Protein AF-A0A7C2WAI9-F1 (afdb_monomer)

Secondary structure (DSSP, 8-state):
-PPP-SHHHHHHHHHHHHHHHHHHTTTT-EE--TTS--EEEE--S--TTBSS---HHHHHHHT--EEE-TT-S-BHHHH-SBTTB---HHHHHHHHHHHHHT-EEEEEEB---HHHHTT-GGGB---SB-TTTTSS-SB-SPPSSHHHHHHHHHHHHHHHSSSS---SS---HHHHHHHHHS---EEEESS-TT----SSB--S--S-HHHHHHHHHHHHHHHHHH-SS-EEEEPPPSS-GGGHHHHHHHTT-TTS-SBEE--S-HHHHHHHHTT-SS-EEEEEE--TT--HHHHHHHHHHHHHHT-SEEEEE-S---BGGGHHHHTT-HHHHHHHHTTSSB-TTSPBPHHHHHHHHHHHHHTTEEEEEEEEEETTEEEEEEEESSS--EEEEEE-TTS-SEEEEEEEEEEEEEEETT--EEEEEEEEEEEETT--EEEEESS---S--EESS-----SSS-----EEEE---TTHHHHS-HHHHHHHHHHHHHHHHHTT--EEEE-SS-TTBHHHH-SBTTB---HHHHHHHHHHHHTTPEE--EEB---TTTTTPPTT-TTSTTTHHHHH---GGGSTTTTS-SSHHHHHHHHHHHHHTTS-SSSSPPTT--S---EEEE-S-GGGSS--HHHHHHHHHHHHHHHHH-TT-EEEEPPPSS--

Radius of gyration: 33.61 Å; Cα contacts (8 Å, |Δi|>4): 1250; chains: 1; bounding box: 83×68×91 Å

Sequence (664 aa):
MAKPIIIIISLMMICAGWIAIAGSLDAGRIRRNPDIPFFGIEEDFDKSNDIVSLTSEDLRDLGVKIHSTHGGPFVWDSIEPRKGVFDFTTTDEAVREAFRSGVSIIASLWPYAMWDQGNKEECKVSGRIDAMRGRIPDYRCKPQDMKAYRLFLRELVERYDGDDDFGSYPISDEMKEVIRRNPVIYWEIDNEVDAGDDREYARFFVGTLEDYVDLLKNSYEAIKEACEECKVIVAAPAGSIRDYYSRLFALGARDYFDIYNLHGPIRELKETIGTLDKPVFITEGGGKGKEGAELAKEAIMLASEGVSSAMWSMVPDWPKYHTKDIGGDPEREKEFFKGYLLSKDGSKTPTYYALRTLANELEHFNAVEPVMVGIGVSGFKFYFERKKPVYVLFVNELGGTRETVHIDFDKFTVKDLWGVERVMENGSLTLKKDNVYFVKLRGADKGRCISPFIVSPPSDTRRWHFGTLAFDYKYVPLIMDRSAIAEEFDREAKVAAQAGAYWIRPHLTELFAWGFTERKRGKYDWEILDLLVRTCQRYGIHLLPQLWTTSIWDRNLKPGDPRDAHCAFFTLGVWPWTRGEAMRPRDMSAYLKWLKALVERYDGDGIADMDGLEIPIRHYEILNEPDIRDDLVPFLDVQKRSYMAIKEENPDVAVVLGGQIGPK

pLDDT: mean 80.93, std 18.7, range [26.75, 98.88]

Foldseek 3Di:
DDDDPPPPVVVVVVVVVVVVVVVVVPVFKQFFQLVQFAEAAEDAPPCVFALADDALVLLLLLLGAAYEHQLDPQALCNQPVDQPDGDCPSVLVVLVSCLSSNHAYQHAHQLDHCNFQVVDPLQAWQAPDEPSNPSYDRRAEAGPPLVSSLVSLLLVLQLFQQDPGNHDDDDDPVSNVSRVVHGHQHYEYWAQQQDDDDNHYTHRHRDDLLRVLVRLQSNQVSNCVNHVRGFYEYYEHPDQPPCPVVVSVVSPSPVRGQEYEYEDQCVRCLVVLLVDDHAYEHSEDFDWQDALLNVLVRSVVCQVSNHHYYHYHQRRRDGPVVCVVQPDDPVSQCSRNRRHQAGSVRDGHLNSLLSSLSSVQARSFGIKGWAAADPQKTWIWTHHDPDHIKIKMAGDPPHDQKAKKWFQAQKKWKAKSNGDIDIDGGGIDIHGRSIMIIIGHPDDCPVTGIYSDRPDPPPDDDQDAAEDADQQDQDPVPPDDPVSLLVRLLVGLVVCLSNVHQEYEHPNRCLQEPQVQCVDQPHGDCPSVLSNQVNNVVSNHAYAYEHHQDHCVQQVFDPPDCVGLVCVCPPPNDDSVPDDPRRAGNCPVSSLVSLLLVQQQFQPPPGVHDPPRDHGHQHYEYHAACVVDPDCPRVVVSLVSSVVSNCVNPVRRHYHYHYHPDDD

Nearest PDB structures (foldseek):
  8z48-assembly1_D  TM=5.148E-01  e=3.375E-09  Bacteroides xylanisolvens XB1A
  8faa-assembly1_P-4  TM=5.343E-01  e=3.978E-09  Xanthomonas campestris pv. campestris
  8z43-assembly1_A  TM=4.951E-01  e=3.024E-09  Bacteroides xylanisolvens XB1A
  8z48-assembly1_B  TM=5.111E-01  e=3.025E-08  Bacteroides xylanisolvens XB1A
  1oqf-assembly1_A  TM=5.195E-01  e=3.377E-03  Escherichia coli

Solvent-accessible surface area (backbone atoms only — not comparable to full-atom values): 36340 Å² total; per-residue (Å²): 142,87,81,91,77,73,70,64,62,60,54,51,52,52,51,50,51,50,53,53,54,53,52,67,76,45,80,67,54,47,69,51,68,38,86,51,51,37,43,27,35,23,52,55,65,80,55,87,53,39,57,41,80,83,48,54,66,48,42,46,68,30,46,40,37,29,36,29,20,72,58,18,64,46,28,39,28,69,32,36,67,40,94,95,45,76,45,60,67,64,46,51,51,50,53,50,46,31,49,74,21,61,29,42,46,36,41,29,30,38,75,25,30,60,85,62,37,57,85,41,76,84,21,44,57,78,30,75,39,60,82,56,72,75,60,55,68,65,23,29,27,67,62,72,53,54,68,57,51,35,50,52,43,25,46,56,41,26,50,28,53,35,68,93,61,46,52,94,58,92,76,55,73,68,54,54,55,49,22,56,74,47,35,52,42,35,38,26,56,48,51,28,52,66,39,63,95,45,68,57,46,32,51,64,37,40,73,52,71,70,45,50,44,53,44,40,44,49,49,35,53,26,40,44,74,56,33,73,85,46,38,35,28,44,44,23,53,62,59,72,68,92,53,50,62,62,52,43,42,77,73,64,36,70,85,41,44,58,29,48,35,47,56,73,61,64,85,72,43,53,72,55,51,75,72,58,93,54,55,32,35,22,64,48,31,83,53,94,64,45,42,28,44,56,51,52,50,50,54,53,48,41,49,67,60,55,47,45,27,43,15,36,49,34,58,61,72,59,50,69,80,60,46,74,83,55,60,88,45,70,64,60,44,52,59,63,34,46,29,17,33,45,31,83,88,60,49,75,31,72,21,33,47,22,50,21,40,48,23,69,74,51,58,53,40,32,30,33,25,80,39,82,31,45,90,30,33,48,30,33,40,37,33,41,90,90,51,80,52,38,34,41,39,30,39,39,92,78,26,58,74,55,50,62,34,17,38,55,41,82,37,30,36,41,29,39,38,83,63,58,70,46,80,46,55,60,46,75,46,79,42,40,47,82,38,41,36,44,39,34,69,74,64,81,89,82,82,66,57,57,29,55,51,85,75,71,85,60,95,69,89,74,81,75,82,44,61,40,82,41,59,81,42,88,46,54,88,81,78,46,56,74,65,56,46,49,53,50,46,45,51,50,38,49,51,38,37,74,71,59,29,34,30,37,34,59,34,76,49,59,74,52,20,47,27,65,29,40,68,44,94,96,44,79,55,54,69,68,54,52,51,46,52,56,39,27,43,79,54,68,33,41,53,38,44,46,37,36,62,49,34,51,71,67,66,70,53,61,93,84,40,72,88,36,73,83,37,31,49,76,77,71,75,45,80,67,77,88,48,94,68,68,67,42,51,78,50,55,67,60,52,47,53,49,53,36,55,57,46,45,30,36,52,67,86,80,57,80,40,49,88,89,71,84,69,52,52,48,38,39,24,55,43,65,33,64,66,79,42,92,74,51,65,54,50,51,55,44,51,54,53,49,50,52,41,47,41,68,73,36,74,82,47,44,76,41,77,39,52,72,82,63,94,128

Mean predicted aligned error: 16.18 Å

Structure (mmCIF, N/CA/C/O backbone):
data_AF-A0A7C2WAI9-F1
#
_entry.id   AF-A0A7C2WAI9-F1
#
loop_
_atom_site.group_PDB
_atom_site.id
_atom_site.type_symbol
_atom_site.label_atom_id
_atom_site.label_alt_id
_atom_site.label_comp_id
_atom_site.label_asym_id
_atom_site.label_entity_id
_atom_site.label_seq_id
_atom_site.pdbx_PDB_ins_code
_atom_site.Cartn_x
_atom_site.Cartn_y
_atom_site.Cartn_z
_atom_site.occupancy
_atom_site.B_iso_or_equiv
_atom_site.auth_seq_id
_atom_site.auth_comp_id
_atom_site.auth_asym_id
_atom_site.auth_atom_id
_atom_site.pdbx_PDB_model_num
ATOM 1 N N . MET A 1 1 ? -39.198 -11.359 -50.934 1.00 35.31 1 MET A N 1
ATOM 2 C CA . MET A 1 1 ? -38.812 -10.088 -50.281 1.00 35.31 1 MET A CA 1
ATOM 3 C C . MET A 1 1 ? -38.240 -10.415 -48.909 1.00 35.31 1 MET A C 1
ATOM 5 O O . MET A 1 1 ? -39.002 -10.587 -47.969 1.00 35.31 1 MET A O 1
ATOM 9 N N . AL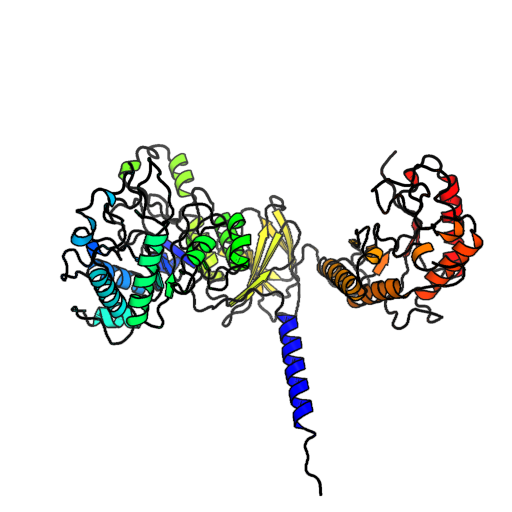A A 1 2 ? -36.922 -10.608 -48.821 1.00 30.23 2 ALA A N 1
ATOM 10 C CA . ALA A 1 2 ? -36.224 -10.939 -47.578 1.00 30.23 2 ALA A CA 1
ATOM 11 C C . ALA A 1 2 ? -35.554 -9.674 -47.013 1.00 30.23 2 ALA A C 1
ATOM 13 O O . ALA A 1 2 ? -34.888 -8.947 -47.747 1.00 30.23 2 ALA A O 1
ATOM 14 N N . LYS A 1 3 ? -35.815 -9.400 -45.731 1.00 32.00 3 LYS A N 1
ATOM 15 C CA . LYS A 1 3 ? -35.333 -8.258 -44.934 1.00 32.00 3 LYS A CA 1
ATOM 16 C C . LYS A 1 3 ? -33.990 -8.586 -44.236 1.00 32.00 3 LYS A C 1
ATOM 18 O O . LYS A 1 3 ? -33.632 -9.759 -44.163 1.00 32.00 3 LYS A O 1
ATOM 23 N N . PRO A 1 4 ? -33.237 -7.573 -43.760 1.00 37.62 4 PRO A N 1
ATOM 24 C CA . PRO A 1 4 ? -31.786 -7.637 -43.588 1.00 37.62 4 PRO A CA 1
ATOM 25 C C . PRO A 1 4 ? -31.370 -8.137 -42.197 1.00 37.62 4 PRO A C 1
ATOM 27 O O . PRO A 1 4 ? -31.768 -7.565 -41.189 1.00 37.62 4 PRO A O 1
ATOM 30 N N . ILE A 1 5 ? -30.519 -9.167 -42.149 1.00 33.44 5 ILE A N 1
ATOM 31 C CA . ILE A 1 5 ? -29.898 -9.697 -40.912 1.00 33.44 5 ILE A CA 1
ATOM 32 C C . ILE A 1 5 ? -28.370 -9.440 -40.877 1.00 33.44 5 ILE A C 1
ATOM 34 O O . ILE A 1 5 ? -27.703 -9.698 -39.884 1.00 33.44 5 ILE A O 1
ATOM 38 N N . ILE A 1 6 ? -27.785 -8.840 -41.918 1.00 36.25 6 ILE A N 1
ATOM 39 C CA . ILE A 1 6 ? -26.319 -8.843 -42.107 1.00 36.25 6 ILE A CA 1
ATOM 40 C C . ILE A 1 6 ? -25.571 -7.678 -41.411 1.00 36.25 6 ILE A C 1
ATOM 42 O O . ILE A 1 6 ? -24.353 -7.719 -41.303 1.00 36.25 6 ILE A O 1
ATOM 46 N N . ILE A 1 7 ? -26.249 -6.666 -40.853 1.00 36.31 7 ILE A N 1
ATOM 47 C CA . ILE A 1 7 ? -25.559 -5.465 -40.317 1.00 36.31 7 ILE A CA 1
ATOM 48 C C . ILE A 1 7 ? -25.217 -5.555 -38.811 1.00 36.31 7 ILE A C 1
ATOM 50 O O . ILE A 1 7 ? -24.316 -4.862 -38.348 1.00 36.31 7 ILE A O 1
ATOM 54 N N . ILE A 1 8 ? -25.844 -6.450 -38.038 1.00 35.72 8 ILE A N 1
ATOM 55 C CA . ILE A 1 8 ? -25.628 -6.521 -36.574 1.00 35.72 8 ILE A CA 1
ATOM 56 C C . ILE A 1 8 ? -24.369 -7.330 -36.200 1.00 35.72 8 ILE A C 1
ATOM 58 O O . ILE A 1 8 ? -23.694 -7.010 -35.224 1.00 35.72 8 ILE A O 1
ATOM 62 N N . ILE A 1 9 ? -23.982 -8.319 -37.012 1.00 35.19 9 ILE A N 1
ATOM 63 C CA . ILE A 1 9 ? -22.824 -9.187 -36.727 1.00 35.19 9 ILE A CA 1
ATOM 64 C C . ILE A 1 9 ? -21.491 -8.454 -36.974 1.00 35.19 9 ILE A C 1
ATOM 66 O O . ILE A 1 9 ? -20.533 -8.633 -36.222 1.00 35.19 9 ILE A O 1
ATOM 70 N N . SER A 1 10 ? -21.440 -7.555 -37.961 1.00 35.84 10 SER A N 1
ATOM 71 C CA . SER A 1 10 ? -20.233 -6.772 -38.260 1.00 35.84 10 SER A CA 1
ATOM 72 C C . SER A 1 10 ? -19.939 -5.697 -37.205 1.00 35.84 10 SER A C 1
ATOM 74 O O . SER A 1 10 ? -18.776 -5.423 -36.931 1.00 35.84 10 SER A O 1
ATOM 76 N N . LEU A 1 11 ? -20.964 -5.128 -36.558 1.00 30.89 11 LEU A N 1
ATOM 77 C CA . LEU A 1 11 ? -20.791 -4.162 -35.463 1.00 30.89 11 LEU A CA 1
ATOM 78 C C . LEU A 1 11 ? -20.336 -4.833 -34.154 1.00 30.89 11 LEU A C 1
ATOM 80 O O . LEU A 1 11 ? -19.480 -4.286 -33.463 1.00 30.89 11 LEU A O 1
ATOM 84 N N . MET A 1 12 ? -20.814 -6.046 -33.851 1.00 30.92 12 MET A N 1
ATOM 85 C CA . MET A 1 12 ? -20.352 -6.810 -32.681 1.00 30.92 12 MET A CA 1
ATOM 86 C C . MET A 1 12 ? -18.893 -7.277 -32.804 1.00 30.92 12 MET A C 1
ATOM 88 O O . MET A 1 12 ? -18.165 -7.236 -31.815 1.00 30.92 12 MET A O 1
ATOM 92 N N . MET A 1 13 ? -18.428 -7.651 -34.004 1.00 31.44 13 MET A N 1
ATOM 93 C CA . MET A 1 13 ? -17.017 -8.017 -34.211 1.00 31.44 13 MET A CA 1
ATOM 94 C C . MET A 1 13 ? -16.065 -6.814 -34.151 1.00 31.44 13 MET A C 1
ATOM 96 O O . MET A 1 13 ? -14.937 -6.958 -33.684 1.00 31.44 13 MET A O 1
ATOM 100 N N . ILE A 1 14 ? -16.516 -5.616 -34.539 1.00 34.47 14 ILE A N 1
ATOM 101 C CA . ILE A 1 14 ? -15.720 -4.389 -34.387 1.00 34.47 14 ILE A CA 1
ATOM 102 C C . ILE A 1 14 ? -15.639 -3.983 -32.904 1.00 34.47 14 ILE A C 1
ATOM 104 O O . ILE A 1 14 ? -14.559 -3.633 -32.437 1.00 34.47 14 ILE A O 1
ATOM 108 N N . CYS A 1 15 ? -16.716 -4.120 -32.121 1.00 29.92 15 CYS A N 1
ATOM 109 C CA . CYS A 1 15 ? -16.664 -3.896 -30.670 1.00 29.92 15 CYS A CA 1
ATOM 110 C C . CYS A 1 15 ? -15.801 -4.937 -29.933 1.00 29.92 15 CYS A C 1
ATOM 112 O O . CYS A 1 15 ? -15.039 -4.564 -29.047 1.00 29.92 15 CYS A O 1
ATOM 114 N N . ALA A 1 16 ? -15.846 -6.215 -30.325 1.00 29.84 16 ALA A N 1
ATOM 115 C CA . ALA A 1 16 ? -14.983 -7.255 -29.755 1.00 29.84 16 ALA A CA 1
ATOM 116 C C . ALA A 1 16 ? -13.497 -7.043 -30.106 1.00 29.84 16 ALA A C 1
ATOM 118 O O . ALA A 1 16 ? -12.631 -7.241 -29.256 1.00 29.84 16 ALA A O 1
ATOM 119 N N . GLY A 1 17 ? -13.200 -6.558 -31.318 1.00 27.81 17 GLY A N 1
ATOM 120 C CA . GLY A 1 17 ? -11.850 -6.150 -31.719 1.00 27.81 17 GLY A CA 1
ATOM 121 C C . GLY A 1 17 ? -11.323 -4.954 -30.920 1.00 27.81 17 GLY A C 1
ATOM 122 O O . GLY A 1 17 ? -10.158 -4.944 -30.539 1.00 27.81 17 GLY A O 1
ATOM 123 N N . TRP A 1 18 ? -12.176 -3.983 -30.581 1.00 26.75 18 TRP A N 1
ATOM 124 C CA . TRP A 1 18 ? -11.799 -2.860 -29.711 1.00 26.75 18 TRP A CA 1
ATOM 125 C C . TRP A 1 18 ? -11.619 -3.270 -28.243 1.00 26.75 18 TRP A C 1
ATOM 127 O O . TRP A 1 18 ? -10.713 -2.761 -27.589 1.00 26.75 18 TRP A O 1
ATOM 137 N N . ILE A 1 19 ? -12.407 -4.225 -27.735 1.00 29.22 19 ILE A N 1
ATOM 138 C CA . ILE A 1 19 ? -12.233 -4.785 -26.382 1.00 29.22 19 ILE A CA 1
ATOM 139 C C . ILE A 1 19 ? -10.939 -5.615 -26.295 1.00 29.22 19 ILE A C 1
ATOM 141 O O . ILE A 1 19 ? -10.220 -5.518 -25.305 1.00 29.22 19 ILE A O 1
ATOM 145 N N . ALA A 1 20 ? -10.580 -6.360 -27.346 1.00 29.27 20 ALA A N 1
ATOM 146 C CA . ALA A 1 20 ? -9.324 -7.113 -27.405 1.00 29.27 20 ALA A CA 1
ATOM 147 C C . ALA A 1 20 ? -8.083 -6.205 -27.551 1.00 29.27 20 ALA A C 1
ATOM 149 O O . ALA A 1 20 ? -7.055 -6.457 -26.924 1.00 29.27 20 ALA A O 1
ATOM 150 N N . ILE A 1 21 ? -8.183 -5.107 -28.312 1.00 29.48 21 ILE A N 1
ATOM 151 C CA . ILE A 1 21 ? -7.103 -4.111 -28.437 1.00 29.48 21 ILE A CA 1
ATOM 152 C C . ILE A 1 21 ? -6.956 -3.300 -27.138 1.00 29.48 21 ILE A C 1
ATOM 154 O O . ILE A 1 21 ? -5.830 -3.072 -26.696 1.00 29.48 21 ILE A O 1
ATOM 158 N N . ALA A 1 22 ? -8.057 -2.951 -26.462 1.00 28.09 22 ALA A N 1
ATOM 159 C CA . ALA A 1 22 ? -8.021 -2.334 -25.133 1.00 28.09 22 ALA A CA 1
ATOM 160 C C . ALA A 1 22 ? -7.428 -3.281 -24.073 1.00 28.09 22 ALA A C 1
ATOM 162 O O . ALA A 1 22 ? -6.609 -2.844 -23.272 1.00 28.09 22 ALA A O 1
ATOM 163 N N . GLY A 1 23 ? -7.752 -4.579 -24.127 1.00 27.00 23 GLY A N 1
ATOM 164 C CA . GLY A 1 23 ? -7.171 -5.603 -23.252 1.00 27.00 23 GLY A CA 1
ATOM 165 C C . GLY A 1 23 ? -5.663 -5.807 -23.445 1.00 27.00 23 GLY A C 1
ATOM 166 O O . GLY A 1 23 ? -4.952 -6.066 -22.479 1.00 27.00 23 GLY A O 1
ATOM 167 N N . SER A 1 24 ? -5.138 -5.616 -24.662 1.00 32.94 24 SER A N 1
ATOM 168 C CA . SER A 1 24 ? -3.689 -5.705 -24.925 1.00 32.94 24 SER A CA 1
ATOM 169 C C . SER A 1 24 ? -2.878 -4.479 -24.473 1.00 32.94 24 SER A C 1
ATOM 171 O O . SER A 1 24 ? -1.676 -4.599 -24.246 1.00 32.94 24 SER A O 1
ATOM 173 N N . LEU A 1 25 ? -3.523 -3.316 -24.306 1.00 37.44 25 LEU A N 1
ATOM 174 C CA . LEU A 1 25 ? -2.905 -2.082 -23.794 1.00 37.44 25 LEU A CA 1
ATOM 175 C C . LEU A 1 25 ? -2.870 -2.022 -22.255 1.00 37.44 25 LEU A C 1
ATOM 177 O O . LEU A 1 25 ? -2.226 -1.137 -21.695 1.00 37.44 25 LEU A O 1
ATOM 181 N N . ASP A 1 26 ? -3.559 -2.945 -21.580 1.00 46.88 26 ASP A N 1
ATOM 182 C CA . ASP A 1 26 ? -3.801 -2.923 -20.130 1.00 46.88 26 ASP A CA 1
ATOM 183 C C . ASP A 1 26 ? -3.038 -4.011 -19.355 1.00 46.88 26 ASP A C 1
ATOM 185 O O . ASP A 1 26 ? -2.966 -3.959 -18.130 1.00 46.88 26 ASP A O 1
ATOM 189 N N . ALA A 1 27 ? -2.433 -4.979 -20.051 1.00 49.09 27 ALA A N 1
ATOM 190 C CA . ALA A 1 27 ? -1.853 -6.195 -19.467 1.00 49.09 27 ALA A CA 1
ATOM 191 C C . ALA A 1 27 ? -0.618 -5.982 -18.556 1.00 49.09 27 ALA A C 1
ATOM 193 O O . ALA A 1 27 ? -0.052 -6.955 -18.065 1.00 49.09 27 ALA A O 1
ATOM 194 N N . GLY A 1 28 ? -0.184 -4.736 -18.335 1.00 64.06 28 GLY A N 1
ATOM 195 C CA . GLY A 1 28 ? 0.946 -4.382 -17.462 1.00 64.06 28 GLY A CA 1
ATOM 196 C C . GLY A 1 28 ? 0.606 -3.407 -16.331 1.00 64.06 28 GLY A C 1
ATOM 197 O O . GLY A 1 28 ? 1.511 -2.975 -15.620 1.00 64.06 28 GLY A O 1
ATOM 198 N N . ARG A 1 29 ? -0.669 -3.022 -16.174 1.00 84.94 29 ARG A N 1
ATOM 199 C CA . ARG A 1 29 ? -1.095 -2.031 -15.177 1.00 84.94 29 ARG A CA 1
ATOM 200 C C . ARG A 1 29 ? -1.765 -2.692 -13.989 1.00 84.94 29 ARG A C 1
ATOM 202 O O . ARG A 1 29 ? -2.743 -3.416 -14.141 1.00 84.94 29 ARG A O 1
ATOM 209 N N . ILE A 1 30 ? -1.301 -2.340 -12.800 1.00 87.81 30 ILE A N 1
ATOM 210 C CA . ILE A 1 30 ? -1.963 -2.684 -11.547 1.00 87.81 30 ILE A CA 1
ATOM 211 C C . ILE A 1 30 ? -2.911 -1.542 -11.217 1.00 87.81 30 ILE A C 1
ATOM 213 O O . ILE A 1 30 ? -2.483 -0.406 -11.006 1.00 87.81 30 ILE A O 1
ATOM 217 N N . ARG A 1 31 ? -4.211 -1.829 -11.262 1.00 90.44 31 ARG A N 1
ATOM 218 C CA . ARG A 1 31 ? -5.283 -0.852 -11.048 1.00 90.44 31 ARG A CA 1
ATOM 219 C C . ARG A 1 31 ? -5.738 -0.872 -9.595 1.00 90.44 31 ARG A C 1
ATOM 221 O O . ARG A 1 31 ? -5.791 -1.934 -8.984 1.00 90.44 31 ARG A O 1
ATOM 228 N N . ARG A 1 32 ? -6.139 0.289 -9.080 1.00 91.44 32 ARG A N 1
ATOM 229 C CA . ARG A 1 32 ? -6.818 0.416 -7.785 1.00 91.44 32 ARG A CA 1
ATOM 230 C C . ARG A 1 32 ? -7.968 1.410 -7.854 1.00 91.44 32 ARG A C 1
ATOM 232 O O . ARG A 1 32 ? -8.036 2.218 -8.779 1.00 91.44 32 ARG A O 1
ATOM 239 N N . ASN A 1 33 ? -8.835 1.373 -6.848 1.00 91.25 33 ASN A N 1
ATOM 240 C CA . ASN A 1 33 ? -9.826 2.419 -6.637 1.00 91.25 33 ASN A CA 1
ATOM 241 C C . ASN A 1 33 ? -9.121 3.704 -6.132 1.00 91.25 33 ASN A C 1
ATOM 243 O O . ASN A 1 33 ? -8.516 3.658 -5.057 1.00 91.25 33 ASN A O 1
ATOM 247 N N . PRO A 1 34 ? -9.164 4.830 -6.873 1.00 90.62 34 PRO A N 1
ATOM 248 C CA . PRO A 1 34 ? -8.544 6.088 -6.446 1.00 90.62 34 PRO A CA 1
ATOM 249 C C . PRO A 1 34 ? -9.273 6.782 -5.284 1.00 90.62 34 PRO A C 1
ATOM 251 O O . PRO A 1 34 ? -8.704 7.704 -4.691 1.00 90.62 34 PRO A O 1
ATOM 254 N N . ASP A 1 35 ? -10.499 6.354 -4.961 1.00 90.81 35 ASP A N 1
ATOM 255 C CA . ASP A 1 35 ? -11.284 6.885 -3.840 1.00 90.81 35 ASP A CA 1
ATOM 256 C C . ASP A 1 35 ? -10.866 6.290 -2.490 1.00 90.81 35 ASP A C 1
ATOM 258 O O . ASP A 1 35 ? -11.135 6.891 -1.457 1.00 90.81 35 ASP A O 1
ATOM 262 N N . ILE A 1 36 ? -10.176 5.142 -2.482 1.00 94.38 36 ILE A N 1
ATOM 263 C CA . ILE A 1 36 ? -9.531 4.610 -1.275 1.00 94.38 36 ILE A CA 1
ATOM 264 C C . ILE A 1 36 ? -8.230 5.393 -1.080 1.00 94.38 36 ILE A C 1
ATOM 266 O O . ILE A 1 36 ? -7.366 5.281 -1.951 1.00 94.38 36 ILE A O 1
ATOM 270 N N . PRO A 1 37 ? -8.049 6.172 0.001 1.00 95.50 37 PRO A N 1
ATOM 271 C CA . PRO A 1 37 ? -6.765 6.791 0.338 1.00 95.50 37 PRO A CA 1
ATOM 272 C C . PRO A 1 37 ? -5.607 5.793 0.325 1.00 95.50 37 PRO A C 1
ATOM 274 O O . PRO A 1 37 ? -5.776 4.686 0.820 1.00 95.50 37 PRO A O 1
ATOM 277 N N . PHE A 1 38 ? -4.437 6.168 -0.202 1.00 95.81 38 PHE A N 1
ATOM 278 C CA . PHE A 1 38 ? -3.274 5.274 -0.156 1.00 95.81 38 PHE A CA 1
ATOM 279 C C . PHE A 1 38 ? -2.289 5.628 0.950 1.00 95.81 38 PHE A C 1
ATOM 281 O O . PHE A 1 38 ? -1.786 4.730 1.617 1.00 95.81 38 PHE A O 1
ATOM 288 N N . PHE A 1 39 ? -1.975 6.914 1.125 1.00 95.06 39 PHE A N 1
ATOM 289 C CA . PHE A 1 39 ? -0.997 7.350 2.116 1.00 95.06 39 PHE A CA 1
ATOM 290 C C . PHE A 1 39 ? -1.701 7.696 3.425 1.00 95.06 39 PHE A C 1
ATOM 292 O O . PHE A 1 39 ? -2.392 8.719 3.521 1.00 95.06 39 PHE A O 1
ATOM 299 N N . GLY A 1 40 ? -1.494 6.846 4.428 1.00 94.00 40 GLY A N 1
ATOM 300 C CA . GLY A 1 40 ? -2.016 7.023 5.773 1.00 94.00 40 GLY A CA 1
ATOM 301 C C . GLY A 1 40 ? -0.947 7.130 6.850 1.00 94.00 40 GLY A C 1
ATOM 302 O O . GLY A 1 40 ? 0.223 6.820 6.634 1.00 94.00 40 GLY A O 1
ATOM 303 N N . ILE A 1 41 ? -1.371 7.560 8.030 1.00 91.56 41 ILE A N 1
ATOM 304 C CA . ILE A 1 41 ? -0.581 7.513 9.264 1.00 91.56 41 ILE A CA 1
ATOM 305 C C . ILE A 1 41 ? -1.264 6.562 10.232 1.00 91.56 41 ILE A C 1
ATOM 307 O O . ILE A 1 41 ? -2.492 6.517 10.298 1.00 91.56 41 ILE A O 1
ATOM 311 N N . GLU A 1 42 ? -0.457 5.818 10.969 1.00 89.38 42 GLU A N 1
ATOM 312 C CA . GLU A 1 42 ? -0.880 5.199 12.215 1.00 89.38 42 GLU A CA 1
ATOM 313 C C . GLU A 1 42 ? -0.275 6.038 13.347 1.00 89.38 42 GLU A C 1
ATOM 315 O O . GLU A 1 42 ? 0.920 6.348 13.349 1.00 89.38 42 GLU A O 1
ATOM 320 N N . GLU A 1 43 ? -1.151 6.531 14.213 1.00 84.12 43 GLU A N 1
ATOM 321 C CA . GLU A 1 43 ? -0.799 7.246 15.435 1.00 84.12 43 GLU A CA 1
ATOM 322 C C . GLU A 1 43 ? -2.000 7.155 16.374 1.00 84.12 43 GLU A C 1
ATOM 324 O O . GLU A 1 43 ? -3.151 7.305 15.946 1.00 84.12 43 GLU A O 1
ATOM 329 N N . ASP A 1 44 ? -1.735 6.988 17.662 1.00 75.56 44 ASP A N 1
ATOM 330 C CA . ASP A 1 44 ? -2.770 7.017 18.681 1.00 75.56 44 ASP A CA 1
ATOM 331 C C . ASP A 1 44 ? -3.525 8.350 18.718 1.00 75.56 44 ASP A C 1
ATOM 333 O O . ASP A 1 44 ? -2.961 9.441 18.600 1.00 75.56 44 ASP A O 1
ATOM 337 N N . PHE A 1 45 ? -4.832 8.268 18.967 1.00 71.12 45 PHE A N 1
ATOM 338 C CA . PHE A 1 45 ? -5.640 9.467 19.148 1.00 71.12 45 PHE A CA 1
ATOM 339 C C . PHE A 1 45 ? -5.441 10.103 20.537 1.00 71.12 45 PHE A C 1
ATOM 341 O O . PHE A 1 45 ? -5.369 11.327 20.671 1.00 71.12 45 PHE A O 1
ATOM 348 N N . ASP A 1 46 ? -5.304 9.282 21.588 1.00 72.06 46 ASP A N 1
ATOM 349 C CA . ASP A 1 46 ? -4.908 9.764 22.916 1.00 72.06 46 ASP A CA 1
ATOM 350 C C . ASP A 1 46 ? -3.390 9.975 22.995 1.00 72.06 46 ASP A C 1
ATOM 352 O O . ASP A 1 46 ? -2.610 9.072 23.328 1.00 72.06 46 ASP A O 1
ATOM 356 N N . LYS A 1 47 ? -3.017 11.230 22.740 1.00 74.38 47 LYS A N 1
ATOM 357 C CA . LYS A 1 47 ? -1.643 11.742 22.690 1.00 74.38 47 LYS A CA 1
ATOM 358 C C . LYS A 1 47 ? -1.093 12.185 24.052 1.00 74.38 47 LYS A C 1
ATOM 360 O O . LYS A 1 47 ? -0.012 12.772 24.135 1.00 74.38 47 LYS A O 1
ATOM 365 N N . SER A 1 48 ? -1.835 11.987 25.148 1.00 69.50 48 SER A N 1
ATOM 366 C CA . SER A 1 48 ? -1.495 12.554 26.468 1.00 69.50 48 SER A CA 1
ATOM 367 C C . SER A 1 48 ? -0.134 12.086 27.013 1.00 69.50 48 SER A C 1
ATOM 369 O O . SER A 1 48 ? 0.572 12.842 27.704 1.00 69.50 48 SER A O 1
ATOM 371 N N . ASN A 1 49 ? 0.261 10.863 26.656 1.00 67.50 49 ASN A N 1
ATOM 372 C CA . ASN A 1 49 ? 1.489 10.215 27.110 1.00 67.50 49 ASN A CA 1
ATOM 373 C C . ASN A 1 49 ? 2.649 10.277 26.108 1.00 67.50 49 ASN A C 1
ATOM 375 O O . ASN A 1 49 ? 3.774 9.920 26.481 1.00 67.50 49 ASN A O 1
ATOM 379 N N . ASP A 1 50 ? 2.407 10.792 24.904 1.00 75.44 50 ASP A N 1
ATOM 380 C CA . ASP A 1 50 ? 3.392 10.805 23.829 1.00 75.44 50 ASP A CA 1
ATOM 381 C C . ASP A 1 50 ? 4.484 11.843 24.100 1.00 75.44 50 ASP A C 1
ATOM 383 O O . ASP A 1 50 ? 4.268 12.893 24.724 1.00 75.44 50 ASP A O 1
ATOM 387 N N . ILE A 1 51 ? 5.702 11.547 23.645 1.00 75.19 51 ILE A N 1
ATOM 388 C CA . ILE A 1 51 ? 6.820 12.499 23.701 1.00 75.19 51 ILE A CA 1
ATOM 389 C C . ILE A 1 51 ? 6.552 13.675 22.759 1.00 75.19 51 ILE A C 1
ATOM 391 O O . ILE A 1 51 ? 6.824 14.824 23.111 1.00 75.19 51 ILE A O 1
ATOM 395 N N . VAL A 1 52 ? 6.027 13.369 21.576 1.00 82.56 52 VAL A N 1
ATOM 396 C CA . VAL A 1 52 ? 5.671 14.303 20.514 1.00 82.56 52 VAL A CA 1
ATOM 397 C C . VAL A 1 52 ? 4.590 13.645 19.658 1.00 82.56 52 VAL A C 1
ATOM 399 O O . VAL A 1 52 ? 4.644 12.437 19.454 1.00 82.56 52 VAL A O 1
ATOM 402 N N . SER A 1 53 ? 3.638 14.428 19.161 1.00 86.62 53 SER A N 1
ATOM 403 C CA . SER A 1 53 ? 2.525 13.942 18.345 1.00 86.62 53 SER A CA 1
ATOM 404 C C . SER A 1 53 ? 2.180 14.927 17.232 1.00 86.62 53 SER A C 1
ATOM 406 O O . SER A 1 53 ? 2.520 16.115 17.304 1.00 86.62 53 SER A O 1
ATOM 408 N N . LEU A 1 54 ? 1.538 14.435 16.175 1.00 89.25 54 LEU A N 1
ATOM 409 C CA . LEU A 1 54 ? 1.119 15.251 15.041 1.00 89.25 54 LEU A CA 1
ATOM 410 C C . LEU A 1 54 ? -0.109 16.084 15.410 1.00 89.25 54 LEU A C 1
ATOM 412 O O . LEU A 1 54 ? -1.064 15.610 16.026 1.00 89.25 54 LEU A O 1
ATOM 416 N N . THR A 1 55 ? -0.121 17.343 14.984 1.00 90.31 55 THR A N 1
ATOM 417 C CA . THR A 1 55 ? -1.321 18.183 15.072 1.00 90.31 55 THR A CA 1
ATOM 418 C C . THR A 1 55 ? -2.224 17.982 13.852 1.00 90.31 55 THR A C 1
ATOM 420 O O . THR A 1 55 ? -1.788 17.509 12.799 1.00 90.31 55 THR A O 1
ATOM 423 N N . SER A 1 56 ? -3.475 18.451 13.919 1.00 90.56 56 SER A N 1
ATOM 424 C CA . SER A 1 56 ? -4.344 18.499 12.731 1.00 90.56 56 SER A CA 1
ATOM 425 C C . SER A 1 56 ? -3.754 19.347 11.593 1.00 90.56 56 SER A C 1
ATOM 427 O O . SER A 1 56 ? -4.059 19.126 10.422 1.00 90.56 56 SER A O 1
ATOM 429 N N . GLU A 1 57 ? -2.929 20.352 11.915 1.00 93.25 57 GLU A N 1
ATOM 430 C CA . GLU A 1 57 ? -2.187 21.131 10.916 1.00 93.25 57 GLU A CA 1
ATOM 431 C C . GLU A 1 57 ? -1.103 20.294 10.243 1.00 93.25 57 GLU A C 1
ATOM 433 O O . GLU A 1 57 ? -0.936 20.390 9.027 1.00 93.25 57 GLU A O 1
ATOM 438 N N . ASP A 1 58 ? -0.418 19.439 11.002 1.00 94.00 58 ASP A N 1
ATOM 439 C CA . ASP A 1 58 ? 0.606 18.554 10.463 1.00 94.00 58 ASP A CA 1
ATOM 440 C C . ASP A 1 58 ? 0.018 17.489 9.544 1.00 94.00 58 ASP A C 1
ATOM 442 O O . ASP A 1 58 ? 0.567 17.277 8.467 1.00 94.00 58 ASP A O 1
ATOM 446 N N . LEU A 1 59 ? -1.113 16.874 9.906 1.00 93.25 59 LEU A N 1
ATOM 447 C CA . LEU A 1 59 ? -1.803 15.909 9.041 1.00 93.25 59 LEU A CA 1
ATOM 448 C C . LEU A 1 59 ? -2.232 16.552 7.709 1.00 93.25 59 LEU A C 1
ATOM 450 O O . LEU A 1 59 ? -2.008 15.981 6.637 1.00 93.25 59 LEU A O 1
ATOM 454 N N . ARG A 1 60 ? -2.753 17.788 7.749 1.00 94.19 60 ARG A N 1
ATOM 455 C CA . ARG A 1 60 ? -3.076 18.557 6.533 1.00 94.19 60 ARG A CA 1
ATOM 456 C C . ARG A 1 60 ? -1.840 18.887 5.699 1.00 94.19 60 ARG A C 1
ATOM 458 O O . ARG A 1 60 ? -1.904 18.795 4.474 1.00 94.19 60 ARG A O 1
ATOM 465 N N . ASP A 1 61 ? -0.742 19.294 6.336 1.00 95.62 61 ASP A N 1
ATOM 466 C CA . ASP A 1 61 ? 0.501 19.666 5.646 1.00 95.62 61 ASP A CA 1
ATOM 467 C C . ASP A 1 61 ? 1.211 18.451 5.030 1.00 95.62 61 ASP A C 1
ATOM 469 O O . ASP A 1 61 ? 1.730 18.561 3.915 1.00 95.62 61 ASP A O 1
ATOM 473 N N . LEU A 1 62 ? 1.179 17.291 5.701 1.00 94.44 62 LEU A N 1
ATOM 474 C CA . LEU A 1 62 ? 1.628 16.003 5.160 1.00 94.44 62 LEU A CA 1
ATOM 475 C C . LEU A 1 62 ? 0.842 15.627 3.899 1.00 94.44 62 LEU A C 1
ATOM 477 O O . LEU A 1 62 ? 1.409 15.071 2.962 1.00 94.44 62 LEU A O 1
ATOM 481 N N . GLY A 1 63 ? -0.449 15.957 3.848 1.00 94.38 63 GLY A N 1
ATOM 482 C CA . GLY A 1 63 ? -1.303 15.645 2.704 1.00 94.38 63 GLY A CA 1
ATOM 483 C C . GLY A 1 63 ? -1.766 14.188 2.657 1.00 94.38 63 GLY A C 1
ATOM 484 O O . GLY A 1 63 ? -2.317 13.776 1.636 1.00 94.38 63 GLY A O 1
ATOM 485 N N . VAL A 1 64 ? -1.579 13.439 3.749 1.00 94.62 64 VAL A N 1
ATOM 486 C CA . VAL A 1 64 ? -2.188 12.117 3.958 1.00 94.62 64 VAL A CA 1
ATOM 487 C C . VAL A 1 64 ? -3.711 12.223 3.967 1.00 94.62 64 VAL A C 1
ATOM 489 O O . VAL A 1 64 ? -4.275 13.309 4.150 1.00 94.62 64 VAL A O 1
ATOM 492 N N . LYS A 1 65 ? -4.384 11.102 3.704 1.00 95.25 65 LYS A N 1
ATOM 493 C CA . LYS A 1 65 ? -5.845 11.072 3.525 1.00 95.25 65 LYS A CA 1
ATOM 494 C C . LYS A 1 65 ? -6.567 10.078 4.421 1.00 95.25 65 LYS A C 1
ATOM 496 O O . LYS A 1 65 ? -7.793 10.105 4.462 1.00 95.25 65 LYS A O 1
ATOM 501 N N . ILE A 1 66 ? -5.833 9.260 5.168 1.00 95.38 66 ILE A N 1
ATOM 502 C CA . ILE A 1 66 ? -6.396 8.287 6.101 1.00 95.38 66 ILE A CA 1
ATOM 503 C C . ILE A 1 66 ? -5.533 8.179 7.358 1.00 95.38 66 ILE A C 1
ATOM 505 O O . ILE A 1 66 ? -4.316 8.356 7.299 1.00 95.38 66 ILE A O 1
ATOM 509 N N . HIS A 1 67 ? -6.168 7.934 8.496 1.00 93.31 67 HIS A N 1
ATOM 510 C CA . HIS A 1 67 ? -5.531 7.828 9.804 1.00 93.31 67 HIS A CA 1
ATOM 511 C C . HIS A 1 67 ? -6.066 6.580 10.515 1.00 93.31 67 HIS A C 1
ATOM 513 O O . HIS A 1 67 ? -7.277 6.444 10.683 1.00 93.31 67 HIS A O 1
ATOM 519 N N . SER A 1 68 ? -5.172 5.659 10.876 1.00 92.44 68 SER A N 1
ATOM 520 C CA . SER A 1 68 ? -5.485 4.484 11.697 1.00 92.44 68 SER A CA 1
ATOM 521 C C . SER A 1 68 ? -5.322 4.784 13.182 1.00 92.44 68 SER A C 1
ATOM 523 O O . SER A 1 68 ? -4.324 5.388 13.575 1.00 92.44 68 SER A O 1
ATOM 525 N N . THR A 1 69 ? -6.296 4.369 13.995 1.00 87.81 69 THR A N 1
ATOM 526 C CA . THR A 1 69 ? -6.383 4.706 15.424 1.00 87.81 69 THR A CA 1
ATOM 527 C C . THR A 1 69 ? -6.038 3.507 16.314 1.00 87.81 69 THR A C 1
ATOM 529 O O . THR A 1 69 ? -6.900 3.011 17.046 1.00 87.81 69 THR A O 1
ATOM 532 N N . HIS A 1 70 ? -4.791 3.033 16.239 1.00 78.12 70 HIS A N 1
ATOM 533 C CA . HIS A 1 70 ? -4.339 1.761 16.822 1.00 78.12 70 HIS A CA 1
ATOM 534 C C . HIS A 1 70 ? -4.739 1.568 18.291 1.00 78.12 70 HIS A C 1
ATOM 536 O O . HIS A 1 70 ? -5.427 0.605 18.604 1.00 78.12 70 HIS A O 1
ATOM 542 N N . GLY A 1 71 ? -4.425 2.502 19.193 1.00 74.38 71 GLY A N 1
ATOM 543 C CA . GLY A 1 71 ? -4.723 2.393 20.629 1.00 74.38 71 GLY A CA 1
ATOM 544 C C . GLY A 1 71 ? -6.050 2.999 21.099 1.00 74.38 71 GLY A C 1
ATOM 545 O O . GLY A 1 71 ? -6.185 3.295 22.288 1.00 74.38 71 GLY A O 1
ATOM 546 N N . GLY A 1 72 ? -7.016 3.228 20.205 1.00 80.50 72 GLY A N 1
ATOM 547 C CA . GLY A 1 72 ? -8.314 3.836 20.519 1.00 80.50 72 GLY A CA 1
ATOM 548 C C . GLY A 1 72 ? -8.570 5.147 19.760 1.00 80.50 72 GLY A C 1
ATOM 549 O O . GLY A 1 72 ? -7.680 5.652 19.082 1.00 80.50 72 GLY A O 1
ATOM 550 N N . PRO A 1 73 ? -9.782 5.725 19.860 1.00 91.50 73 PRO A N 1
ATOM 551 C CA . PRO A 1 73 ? -10.686 5.614 21.011 1.00 91.50 73 PRO A CA 1
ATOM 552 C C . PRO A 1 73 ? -11.830 4.603 20.860 1.00 91.50 73 PRO A C 1
ATOM 554 O O . PRO A 1 73 ? -12.737 4.589 21.691 1.00 91.50 73 PRO A O 1
ATOM 557 N N . PHE A 1 74 ? -11.823 3.761 19.827 1.00 95.75 74 PHE A N 1
ATOM 558 C CA . PHE A 1 74 ? -12.891 2.791 19.559 1.00 95.75 74 PHE A CA 1
ATOM 559 C C . PHE A 1 74 ? -12.797 1.554 20.469 1.00 95.75 74 PHE A C 1
ATOM 561 O O . PHE A 1 74 ? -12.608 0.430 20.015 1.00 95.75 74 PHE A O 1
ATOM 568 N N . VAL A 1 75 ? -12.909 1.768 21.781 1.00 96.12 75 VAL A N 1
ATOM 569 C CA . VAL A 1 75 ? -12.766 0.741 22.821 1.00 96.12 75 VAL A CA 1
ATOM 570 C C . VAL A 1 75 ? -14.101 0.533 23.521 1.00 96.12 75 VAL A C 1
ATOM 572 O O . VAL A 1 75 ? -14.659 1.484 24.074 1.00 96.12 75 VAL A O 1
ATOM 575 N N . TRP A 1 76 ? -14.600 -0.707 23.542 1.00 97.81 76 TRP A N 1
ATOM 576 C CA . TRP A 1 76 ? -15.921 -1.012 24.100 1.00 97.81 76 TRP A CA 1
ATOM 577 C C . TRP A 1 76 ? -16.064 -0.560 25.563 1.00 97.81 76 TRP A C 1
ATOM 579 O O . TRP A 1 76 ? -17.040 0.099 25.889 1.00 97.81 76 TRP A O 1
ATOM 589 N N . ASP A 1 77 ? -15.066 -0.783 26.421 1.00 96.19 77 ASP A N 1
ATOM 590 C CA . ASP A 1 77 ? -15.089 -0.344 27.826 1.00 96.19 77 ASP A CA 1
ATOM 591 C C . ASP A 1 77 ? -15.137 1.178 27.988 1.00 96.19 77 ASP A C 1
ATOM 593 O O . ASP A 1 77 ? -15.761 1.692 28.911 1.00 96.19 77 ASP A O 1
ATOM 597 N N . SER A 1 78 ? -14.468 1.912 27.095 1.00 94.62 78 SER A N 1
ATOM 598 C CA . SER A 1 78 ? -14.437 3.377 27.161 1.00 94.62 78 SER A CA 1
ATOM 599 C C . SER A 1 78 ? -15.757 3.983 26.698 1.00 94.62 78 SER A C 1
ATOM 601 O O . SER A 1 78 ? -16.208 4.972 27.269 1.00 94.62 78 SER A O 1
ATOM 603 N N . ILE A 1 79 ? -16.381 3.374 25.687 1.00 97.56 79 ILE A N 1
ATOM 604 C CA . ILE A 1 79 ? -17.643 3.844 25.114 1.00 97.56 79 ILE A CA 1
ATOM 605 C C . ILE A 1 79 ? -18.836 3.343 25.922 1.00 97.56 79 ILE A C 1
ATOM 607 O O . ILE A 1 79 ? -19.794 4.077 26.088 1.00 97.56 79 ILE A O 1
ATOM 611 N N . GLU A 1 80 ? -18.806 2.125 26.453 1.00 97.75 80 GLU A N 1
ATOM 612 C CA . GLU A 1 80 ? -19.859 1.539 27.284 1.00 97.75 80 GLU A CA 1
ATOM 613 C C . GLU A 1 80 ? -19.265 1.061 28.625 1.00 97.75 80 GLU A C 1
ATOM 615 O O . GLU A 1 80 ? -19.180 -0.141 28.882 1.00 97.75 80 GLU A O 1
ATOM 620 N N . PRO A 1 81 ? -18.867 1.973 29.535 1.00 96.12 81 PRO A N 1
ATOM 621 C CA . PRO A 1 81 ? -18.213 1.613 30.803 1.00 96.12 81 PRO A CA 1
ATOM 622 C C . PRO A 1 81 ? -19.110 0.818 31.757 1.00 96.12 81 PRO A C 1
ATOM 624 O O . PRO A 1 81 ? -18.651 0.225 32.738 1.00 96.12 81 PRO A O 1
ATOM 627 N N . ARG A 1 82 ? -20.423 0.827 31.515 1.00 95.94 82 ARG A N 1
ATOM 628 C CA . ARG A 1 82 ? -21.398 -0.049 32.166 1.00 95.94 82 ARG A CA 1
ATOM 629 C C . ARG A 1 82 ? -22.439 -0.434 31.136 1.00 95.94 82 ARG A C 1
ATOM 631 O O . ARG A 1 82 ? -22.914 0.434 30.415 1.00 95.94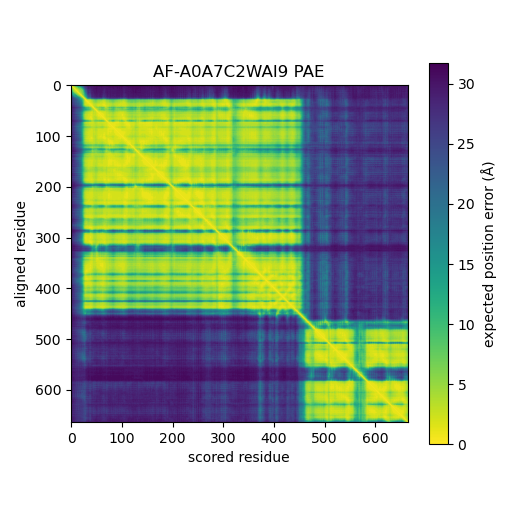 82 ARG A O 1
ATOM 638 N N . LYS A 1 83 ? -22.880 -1.689 31.172 1.00 95.44 83 LYS A N 1
ATOM 639 C CA . LYS A 1 83 ? -23.938 -2.198 30.296 1.00 95.44 83 LYS A CA 1
ATOM 640 C C . LYS A 1 83 ? -25.134 -1.234 30.177 1.00 95.44 83 LYS A C 1
ATOM 642 O O . LYS A 1 83 ? -25.794 -0.934 31.175 1.00 95.44 83 LYS A O 1
ATOM 647 N N . GLY A 1 84 ? -25.418 -0.785 28.959 1.00 93.94 84 GLY A N 1
ATOM 648 C CA . GLY A 1 84 ? -26.474 0.140 28.553 1.00 93.94 84 GLY A CA 1
ATOM 649 C C . GLY A 1 84 ? -26.155 1.632 28.712 1.00 93.94 84 GLY A C 1
ATOM 650 O O . GLY A 1 84 ? -27.000 2.464 28.371 1.00 93.94 84 GLY A O 1
ATOM 651 N N . VAL A 1 85 ? -24.984 1.998 29.239 1.00 96.12 85 VAL A N 1
ATOM 652 C CA . VAL A 1 85 ? -24.587 3.388 29.508 1.00 96.12 85 VAL A CA 1
ATOM 653 C C . VAL A 1 85 ? -23.435 3.765 28.592 1.00 96.12 85 VAL A C 1
ATOM 655 O O . VAL A 1 85 ? -22.314 3.323 28.823 1.00 96.12 85 VAL A O 1
ATOM 658 N N . PHE A 1 86 ? -23.722 4.604 27.596 1.00 97.62 86 PHE A N 1
ATOM 659 C CA . PHE A 1 86 ? -22.766 4.984 26.562 1.00 97.62 86 PHE A CA 1
ATOM 660 C C . PHE A 1 86 ? -22.185 6.385 26.796 1.00 97.62 86 PHE A C 1
ATOM 662 O O . PHE A 1 86 ? -22.908 7.306 27.187 1.00 97.62 86 PHE A O 1
ATOM 669 N N . ASP A 1 87 ? -20.895 6.543 26.514 1.00 96.94 87 ASP A N 1
ATOM 670 C CA . ASP A 1 87 ? -20.136 7.789 26.505 1.00 96.94 87 ASP A CA 1
ATOM 671 C C . ASP A 1 87 ? -19.314 7.891 25.210 1.00 96.94 87 ASP A C 1
ATOM 673 O O . ASP A 1 87 ? -18.247 7.302 25.061 1.00 96.94 87 ASP A O 1
ATOM 677 N N . PHE A 1 88 ? -19.823 8.673 24.258 1.00 97.25 88 PHE A N 1
ATOM 678 C CA . PHE A 1 88 ? -19.171 8.911 22.970 1.00 97.25 88 PHE A CA 1
ATOM 679 C C . PHE A 1 88 ? -18.232 10.125 22.980 1.00 97.25 88 PHE A C 1
ATOM 681 O O . PHE A 1 88 ? -17.800 10.569 21.922 1.00 97.25 88 PHE A O 1
ATOM 688 N N . THR A 1 89 ? -17.918 10.711 24.141 1.00 94.62 89 THR A N 1
ATOM 689 C CA . THR A 1 89 ? -17.173 11.981 24.204 1.00 94.62 89 THR A CA 1
ATOM 690 C C . THR A 1 89 ? -15.817 11.892 23.497 1.00 94.62 89 THR A C 1
ATOM 692 O O . THR A 1 89 ? -15.481 12.760 22.689 1.00 94.62 89 THR A O 1
ATOM 695 N N . THR A 1 90 ? -15.048 10.835 23.765 1.00 92.69 90 THR A N 1
ATOM 696 C CA . THR A 1 90 ? -13.700 10.661 23.203 1.00 92.69 90 THR A CA 1
ATOM 697 C C . THR A 1 90 ? -13.739 10.267 21.725 1.00 92.69 90 THR A C 1
ATOM 699 O O . THR A 1 90 ? -12.951 10.782 20.933 1.00 92.69 90 THR A O 1
ATOM 702 N N . THR A 1 91 ? -14.673 9.401 21.321 1.00 95.19 91 THR A N 1
ATOM 703 C CA . THR A 1 91 ? -14.849 9.013 19.912 1.00 95.19 91 THR A CA 1
ATOM 704 C C . THR A 1 91 ? -15.369 10.175 19.063 1.00 95.19 91 THR A C 1
ATOM 706 O O . THR A 1 91 ? -14.877 10.384 17.957 1.00 95.19 91 THR A O 1
ATOM 709 N N . ASP A 1 92 ? -16.284 10.998 19.589 1.00 96.62 92 ASP A N 1
ATOM 710 C CA . ASP A 1 92 ? -16.766 12.206 18.910 1.00 96.62 92 ASP A CA 1
ATOM 711 C C . ASP A 1 92 ? -15.631 13.216 18.691 1.00 96.62 92 ASP A C 1
ATOM 713 O O . ASP A 1 92 ? -15.559 13.831 17.626 1.00 96.62 92 ASP A O 1
ATOM 717 N N . GLU A 1 93 ? -14.736 13.400 19.671 1.00 93.62 93 GLU A N 1
ATOM 718 C CA . GLU A 1 93 ? -13.551 14.252 19.488 1.00 93.62 93 GLU A CA 1
ATOM 719 C C . GLU A 1 93 ? -12.611 13.687 18.418 1.00 93.62 93 GLU A C 1
ATOM 721 O O . GLU A 1 93 ? -12.114 14.457 17.595 1.00 93.62 93 GLU A O 1
ATOM 726 N N . ALA A 1 94 ? -12.448 12.362 18.348 1.00 93.00 94 ALA A N 1
ATOM 727 C CA . ALA A 1 94 ? -11.640 11.736 17.307 1.00 93.00 94 ALA A CA 1
ATOM 728 C C . ALA A 1 94 ? -12.164 11.947 15.897 1.00 93.00 94 ALA A C 1
ATOM 730 O O . ALA A 1 94 ? -11.429 12.401 15.015 1.00 93.00 94 ALA A O 1
ATOM 731 N N . VAL A 1 95 ? -13.458 11.719 15.696 1.00 95.69 95 VAL A N 1
ATOM 732 C CA . VAL A 1 95 ? -14.105 11.971 14.407 1.00 95.69 95 VAL A CA 1
ATOM 733 C C . VAL A 1 95 ? -14.036 13.462 14.048 1.00 95.69 95 VAL A C 1
ATOM 735 O O . VAL A 1 95 ? -13.772 13.819 12.895 1.00 95.69 95 VAL A O 1
ATOM 738 N N . ARG A 1 96 ? -14.175 14.357 15.035 1.00 95.12 96 ARG A N 1
ATOM 739 C CA . ARG A 1 96 ? -14.045 15.810 14.849 1.00 95.12 96 ARG A CA 1
ATOM 740 C C . ARG A 1 96 ? -12.630 16.231 14.445 1.00 95.12 96 ARG A C 1
ATOM 742 O O . ARG A 1 96 ? -12.480 17.065 13.548 1.00 95.12 96 ARG A O 1
ATOM 749 N N . GLU A 1 97 ? -11.589 15.692 15.074 1.00 92.62 97 GLU A N 1
ATOM 750 C CA . GLU A 1 97 ? -10.195 15.982 14.716 1.00 92.62 97 GLU A CA 1
ATOM 751 C C . GLU A 1 97 ? -9.837 15.431 13.335 1.00 92.62 97 GLU A C 1
ATOM 753 O O . GLU A 1 97 ? -9.207 16.144 12.548 1.00 92.62 97 GLU A O 1
ATOM 758 N N . ALA A 1 98 ? -10.286 14.222 12.993 1.00 94.38 98 ALA A N 1
ATOM 759 C CA . ALA A 1 98 ? -10.084 13.658 11.662 1.00 94.38 98 ALA A CA 1
ATOM 760 C C . ALA A 1 98 ? -10.752 14.520 10.581 1.00 94.38 98 ALA A C 1
ATOM 762 O O . ALA A 1 98 ? -10.114 14.886 9.589 1.00 94.38 98 ALA A O 1
ATOM 763 N N . PHE A 1 99 ? -11.989 14.968 10.823 1.00 95.69 99 PHE A N 1
ATOM 764 C CA . PHE A 1 99 ? -12.688 15.901 9.937 1.00 95.69 99 PHE A CA 1
ATOM 765 C C . PHE A 1 99 ? -11.930 17.225 9.774 1.00 95.69 99 PHE A C 1
ATOM 767 O O . PHE A 1 99 ? -11.731 17.696 8.652 1.00 95.69 99 PHE A O 1
ATOM 774 N N . ARG A 1 100 ? -11.444 17.819 10.874 1.00 94.38 100 ARG A N 1
ATOM 775 C CA . ARG A 1 100 ? -10.615 19.039 10.825 1.00 94.38 100 ARG A CA 1
ATOM 776 C C . ARG A 1 100 ? -9.317 18.809 10.053 1.00 94.38 100 ARG A C 1
ATOM 778 O O . ARG A 1 100 ? -8.840 19.717 9.372 1.00 94.38 100 ARG A O 1
ATOM 785 N N . SER A 1 101 ? -8.740 17.621 10.163 1.00 94.38 101 SER A N 1
ATOM 786 C CA . SER A 1 101 ? -7.507 17.221 9.479 1.00 94.38 101 SER A CA 1
ATOM 787 C C . SER A 1 101 ? -7.732 16.863 8.006 1.00 94.38 101 SER A C 1
ATOM 789 O O . SER A 1 101 ? -6.780 16.847 7.230 1.00 94.38 101 SER A O 1
ATOM 791 N N . GLY A 1 102 ? -8.983 16.643 7.590 1.00 95.00 102 GLY A N 1
ATOM 792 C CA . GLY A 1 102 ? -9.325 16.223 6.233 1.00 95.00 102 GLY A CA 1
ATOM 793 C C . GLY A 1 102 ? -8.858 14.801 5.920 1.00 95.00 102 GLY A C 1
ATOM 794 O O . GLY A 1 102 ? -8.417 14.550 4.795 1.00 95.00 102 GLY A O 1
ATOM 795 N N . VAL A 1 103 ? -8.918 13.914 6.918 1.00 95.25 103 VAL A N 1
ATOM 796 C CA . VAL A 1 103 ? -8.549 12.497 6.815 1.00 95.25 103 VAL A CA 1
ATOM 797 C C . VAL A 1 103 ? -9.738 11.606 7.170 1.00 95.25 103 VAL A C 1
ATOM 799 O O . VAL A 1 103 ? -10.529 11.934 8.056 1.00 95.25 103 VAL A O 1
ATOM 802 N N . SER A 1 104 ? -9.843 10.468 6.490 1.00 95.44 104 SER A N 1
ATOM 803 C CA . SER A 1 104 ? -10.732 9.373 6.886 1.00 95.44 104 SER A CA 1
ATOM 804 C C . SER A 1 104 ? -10.126 8.580 8.047 1.00 95.44 104 SER A C 1
ATOM 806 O O . SER A 1 104 ? -8.910 8.591 8.234 1.00 95.44 104 SER A O 1
ATOM 808 N N . ILE A 1 105 ? -10.961 7.871 8.805 1.00 95.56 105 ILE A N 1
ATOM 809 C CA . ILE A 1 105 ? -10.529 7.040 9.937 1.00 95.56 105 ILE A CA 1
ATOM 810 C C . ILE A 1 105 ? -10.578 5.559 9.549 1.00 95.56 105 ILE A C 1
ATOM 812 O O . ILE A 1 105 ? -11.557 5.113 8.946 1.00 95.56 105 ILE A O 1
ATOM 816 N N . ILE A 1 106 ? -9.544 4.807 9.933 1.00 96.75 106 ILE A N 1
ATOM 817 C CA . ILE A 1 106 ? -9.648 3.367 10.194 1.00 96.75 106 ILE A CA 1
ATOM 818 C C . ILE A 1 106 ? -9.857 3.217 11.695 1.00 96.75 106 ILE A C 1
ATOM 820 O O . ILE A 1 106 ? -8.965 3.527 12.484 1.00 96.75 106 ILE A O 1
ATOM 824 N N . ALA A 1 107 ? -11.061 2.803 12.078 1.00 96.31 107 ALA A N 1
ATOM 825 C CA . ALA A 1 107 ? -11.432 2.620 13.467 1.00 96.31 107 ALA A CA 1
ATOM 826 C C . ALA A 1 107 ? -10.952 1.242 13.926 1.00 96.31 107 ALA A C 1
ATOM 828 O O . ALA A 1 107 ? -11.633 0.242 13.685 1.00 96.31 107 ALA A O 1
ATOM 829 N N . SER A 1 108 ? -9.781 1.193 14.565 1.00 93.94 108 SER A N 1
ATOM 830 C CA . SER A 1 108 ? -9.292 -0.012 15.245 1.00 93.94 108 SER A CA 1
ATOM 831 C C . SER A 1 108 ? -10.167 -0.282 16.469 1.00 93.94 108 SER A C 1
ATOM 833 O O . SER A 1 108 ? -10.068 0.388 17.502 1.00 93.94 108 SER A O 1
ATOM 835 N N . LEU A 1 109 ? -11.097 -1.221 16.305 1.00 96.69 109 LEU A N 1
ATOM 836 C CA . LEU A 1 109 ? -12.111 -1.566 17.283 1.00 96.69 109 LEU A CA 1
ATOM 837 C C . LEU A 1 109 ? -11.568 -2.588 18.277 1.00 96.69 109 LEU A C 1
ATOM 839 O O . LEU A 1 109 ? -11.233 -3.716 17.915 1.00 96.69 109 LEU A O 1
ATOM 843 N N . TRP A 1 110 ? -11.632 -2.230 19.555 1.00 96.00 110 TRP A N 1
ATOM 844 C CA . TRP A 1 110 ? -11.257 -3.097 20.664 1.00 96.00 110 TRP A CA 1
ATOM 845 C C . TRP A 1 110 ? -12.503 -3.647 21.374 1.00 96.00 110 TRP A C 1
ATOM 847 O O . TRP A 1 110 ? -13.205 -2.894 22.063 1.00 96.00 110 TRP A O 1
ATOM 857 N N . PRO A 1 111 ? -12.806 -4.953 21.241 1.00 96.94 111 PRO A N 1
ATOM 858 C CA . PRO A 1 111 ? -14.074 -5.555 21.661 1.00 96.94 111 PRO A CA 1
ATOM 859 C C . PRO A 1 111 ? -14.083 -5.939 23.149 1.00 96.94 111 PRO A C 1
ATOM 861 O O . PRO A 1 111 ? -14.569 -7.006 23.531 1.00 96.94 111 PRO A O 1
ATOM 864 N N . TYR A 1 112 ? -13.523 -5.088 24.007 1.00 96.38 112 TYR A N 1
ATOM 865 C CA . TYR A 1 112 ? -13.271 -5.403 25.412 1.00 96.38 112 TYR A CA 1
ATOM 866 C C . TYR A 1 112 ? -14.004 -4.442 26.334 1.00 96.38 112 TYR A C 1
ATOM 868 O O . TYR A 1 112 ? -13.818 -3.235 26.214 1.00 96.38 112 TYR A O 1
ATOM 876 N N . ALA A 1 113 ? -14.780 -4.985 27.269 1.00 96.56 113 ALA A N 1
ATOM 877 C CA . ALA A 1 113 ? -15.482 -4.288 28.335 1.00 96.56 113 ALA A CA 1
ATOM 878 C C . ALA A 1 113 ? -15.238 -4.994 29.679 1.00 96.56 113 ALA A C 1
ATOM 880 O O . ALA A 1 113 ? -15.506 -6.184 29.857 1.00 96.56 113 ALA A O 1
ATOM 881 N N . MET A 1 114 ? -14.770 -4.261 30.688 1.00 95.62 114 MET A N 1
ATOM 882 C CA . MET A 1 114 ? -14.445 -4.822 32.002 1.00 95.62 114 MET A CA 1
ATOM 883 C C . MET A 1 114 ? -15.668 -5.416 32.707 1.00 95.62 114 MET A C 1
ATOM 885 O O . MET A 1 114 ? -15.536 -6.378 33.463 1.00 95.62 114 MET A O 1
ATOM 889 N N . TRP A 1 115 ? -16.867 -4.884 32.461 1.00 96.50 115 TRP A N 1
ATOM 890 C CA . TRP A 1 115 ? -18.101 -5.439 33.022 1.00 96.50 115 TRP A CA 1
ATOM 891 C C . TRP A 1 115 ? -18.542 -6.755 32.355 1.00 96.50 115 TRP A C 1
ATOM 893 O O . TRP A 1 115 ? -19.359 -7.466 32.944 1.00 96.50 115 TRP A O 1
ATOM 903 N N . ASP A 1 116 ? -18.006 -7.086 31.176 1.00 96.75 116 ASP A N 1
ATOM 904 C CA . ASP A 1 116 ? -18.284 -8.325 30.441 1.00 96.75 116 ASP A CA 1
ATOM 905 C C . ASP A 1 116 ? -17.175 -9.374 30.656 1.00 96.75 116 ASP A C 1
ATOM 907 O O . ASP A 1 116 ? -17.447 -10.463 31.165 1.00 96.75 116 ASP A O 1
ATOM 911 N N . GLN A 1 117 ? -15.916 -9.035 30.351 1.00 95.75 117 GLN A N 1
ATOM 912 C CA . GLN A 1 117 ? -14.780 -9.966 30.442 1.00 95.75 117 GLN A CA 1
ATOM 913 C C . GLN A 1 117 ? -14.008 -9.916 31.775 1.00 95.75 117 GLN A C 1
ATOM 915 O O . GLN A 1 117 ? -13.329 -10.881 32.134 1.00 95.75 117 GLN A O 1
ATOM 920 N N . GLY A 1 118 ? -14.095 -8.817 32.532 1.00 91.50 118 GLY A N 1
ATOM 921 C CA . GLY A 1 118 ? -13.193 -8.500 33.654 1.00 91.50 118 GLY A CA 1
ATOM 922 C C . GLY A 1 118 ? -13.264 -9.411 34.885 1.00 91.50 118 GLY A C 1
ATOM 923 O O . GLY A 1 118 ? -12.498 -9.230 35.830 1.00 91.50 118 GLY A O 1
ATOM 924 N N . ASN A 1 119 ? -14.180 -10.379 34.910 1.00 89.88 119 ASN A N 1
ATOM 925 C CA . ASN A 1 119 ? -14.350 -11.341 36.003 1.00 89.88 119 ASN A CA 1
ATOM 926 C C . ASN A 1 119 ? -13.764 -12.737 35.703 1.00 89.88 119 ASN A C 1
ATOM 928 O O . ASN A 1 119 ? -13.890 -13.631 36.543 1.00 89.88 119 ASN A O 1
ATOM 932 N N . LYS A 1 120 ? -13.131 -12.930 34.538 1.00 89.94 120 LYS A N 1
ATOM 933 C CA . LYS A 1 120 ? -12.522 -14.198 34.113 1.00 89.94 120 LYS A CA 1
ATOM 934 C C . LYS A 1 120 ? -11.008 -14.095 34.073 1.00 89.94 120 LYS A C 1
ATOM 936 O O . LYS A 1 120 ? -10.448 -13.503 33.155 1.00 89.94 120 LYS A O 1
ATOM 941 N N . GLU A 1 121 ? -10.329 -14.709 35.037 1.00 90.50 121 GLU A N 1
ATOM 942 C CA . GLU A 1 121 ? -8.862 -14.658 35.094 1.00 90.50 121 GLU A CA 1
ATOM 943 C C . GLU A 1 121 ? -8.222 -15.286 33.843 1.00 90.50 121 GLU A C 1
ATOM 945 O O . GLU A 1 121 ? -7.165 -14.833 33.415 1.00 90.50 121 GLU A O 1
ATOM 950 N N . GLU A 1 122 ? -8.873 -16.261 33.193 1.00 89.94 122 GLU A N 1
ATOM 951 C CA . GLU A 1 122 ? -8.383 -16.822 31.929 1.00 89.94 122 GLU A CA 1
ATOM 952 C C . GLU A 1 122 ? -8.349 -15.815 30.768 1.00 89.94 122 GLU A C 1
ATOM 954 O O . GLU A 1 122 ? -7.579 -16.011 29.831 1.00 89.94 122 GLU A O 1
ATOM 959 N N . CYS A 1 123 ? -9.149 -14.743 30.835 1.00 90.62 123 CYS A N 1
ATOM 960 C CA . CYS A 1 123 ? -9.196 -13.675 29.834 1.00 90.62 123 CYS A CA 1
ATOM 961 C C . CYS A 1 123 ? -8.111 -12.618 30.042 1.00 90.62 123 CYS A C 1
ATOM 963 O O . CYS A 1 123 ? -7.894 -11.778 29.170 1.00 90.62 123 CYS A O 1
ATOM 965 N N . LYS A 1 124 ? -7.444 -12.631 31.194 1.00 90.88 124 LYS A N 1
ATOM 966 C CA . LYS A 1 124 ? -6.444 -11.634 31.538 1.00 90.88 124 LYS A CA 1
ATOM 967 C C . LYS A 1 124 ? -5.161 -11.852 30.740 1.00 90.88 124 LYS A C 1
ATOM 969 O O . LYS A 1 124 ? -4.697 -12.981 30.545 1.00 90.88 124 LYS A O 1
ATOM 974 N N . VAL A 1 125 ? -4.563 -10.764 30.277 1.00 88.06 125 VAL A N 1
ATOM 975 C CA . VAL A 1 125 ? -3.246 -10.799 29.636 1.00 88.06 125 VAL A CA 1
ATOM 976 C C . VAL A 1 125 ? -2.136 -11.053 30.662 1.00 88.06 125 VAL A C 1
ATOM 978 O O . VAL A 1 125 ? -2.217 -10.626 31.812 1.00 88.06 125 VAL A O 1
ATOM 981 N N . SER A 1 126 ? -1.086 -11.770 30.253 1.00 75.12 126 SER A N 1
ATOM 982 C CA . SER A 1 126 ? -0.002 -12.228 31.141 1.00 75.12 126 SER A CA 1
ATOM 983 C C . SER A 1 126 ? 1.381 -11.631 30.831 1.00 75.12 126 SER A C 1
ATOM 985 O O . SER A 1 126 ? 2.387 -12.134 31.336 1.00 75.12 126 SER A O 1
ATOM 987 N N . GLY A 1 127 ? 1.452 -10.581 30.007 1.00 72.06 127 GLY A N 1
ATOM 988 C CA . GLY A 1 127 ? 2.704 -9.904 29.645 1.00 72.06 127 GLY A CA 1
ATOM 989 C C . GLY A 1 127 ? 3.204 -8.936 30.720 1.00 72.06 127 GLY A C 1
ATOM 990 O O . GLY A 1 127 ? 2.430 -8.437 31.537 1.00 72.06 127 GLY A O 1
ATOM 991 N N . ARG A 1 128 ? 4.515 -8.666 30.736 1.00 69.75 128 ARG A N 1
ATOM 992 C CA . ARG A 1 128 ? 5.125 -7.701 31.674 1.00 69.75 128 ARG A CA 1
ATOM 993 C C . ARG A 1 128 ? 4.932 -6.252 31.239 1.00 69.75 128 ARG A C 1
ATOM 995 O O . ARG A 1 128 ? 4.849 -5.376 32.097 1.00 69.75 128 ARG A O 1
ATOM 1002 N N . ILE A 1 129 ? 4.925 -6.013 29.932 1.00 70.06 129 ILE A N 1
ATOM 1003 C CA . ILE A 1 129 ? 4.797 -4.699 29.311 1.00 70.06 129 ILE A CA 1
ATOM 1004 C C . ILE A 1 129 ? 3.486 -4.685 28.534 1.00 70.06 129 ILE A C 1
ATOM 1006 O O . ILE A 1 129 ? 3.309 -5.469 27.605 1.00 70.06 129 ILE A O 1
ATOM 1010 N N . ASP A 1 130 ? 2.572 -3.792 28.903 1.00 73.31 130 ASP A N 1
ATOM 1011 C CA . ASP A 1 130 ? 1.374 -3.563 28.103 1.00 73.31 130 ASP A CA 1
ATOM 1012 C C . ASP A 1 130 ? 1.697 -2.636 26.927 1.00 73.31 130 ASP A C 1
ATOM 1014 O O . ASP A 1 130 ? 1.949 -1.443 27.122 1.00 73.31 130 ASP A O 1
ATOM 1018 N N . ALA A 1 131 ? 1.685 -3.190 25.711 1.00 70.62 131 ALA A N 1
ATOM 1019 C CA . ALA A 1 131 ? 1.893 -2.436 24.476 1.00 70.62 131 ALA A CA 1
ATOM 1020 C C . ALA A 1 131 ? 0.840 -1.328 24.296 1.00 70.62 131 ALA A C 1
ATOM 1022 O O . ALA A 1 131 ? 1.163 -0.261 23.786 1.00 70.62 131 ALA A O 1
ATOM 1023 N N . MET A 1 132 ? -0.373 -1.538 24.818 1.00 76.88 132 MET A N 1
ATOM 1024 C CA . MET A 1 132 ? -1.487 -0.588 24.734 1.00 76.88 132 MET A CA 1
ATOM 1025 C C . MET A 1 132 ? -1.553 0.384 25.909 1.00 76.88 132 MET A C 1
ATOM 1027 O O . MET A 1 132 ? -2.406 1.267 25.930 1.00 76.88 132 MET A O 1
ATOM 1031 N N . ARG A 1 133 ? -0.635 0.266 26.878 1.00 73.69 133 ARG A N 1
ATOM 1032 C CA . ARG A 1 133 ? -0.417 1.234 27.968 1.00 73.69 133 ARG A CA 1
ATOM 1033 C C . ARG A 1 133 ? -1.683 1.582 28.760 1.00 73.69 133 ARG A C 1
ATOM 1035 O O . ARG A 1 133 ? -1.867 2.729 29.162 1.00 73.69 133 ARG A O 1
ATOM 1042 N N . GLY A 1 134 ? -2.547 0.599 28.986 1.00 78.06 134 GLY A N 1
ATOM 1043 C CA . GLY A 1 134 ? -3.807 0.742 29.709 1.00 78.06 134 GLY A CA 1
ATOM 1044 C C . GLY A 1 134 ? -4.916 1.451 28.931 1.00 78.06 134 GLY A C 1
ATOM 1045 O O . GLY A 1 134 ? -5.953 1.744 29.520 1.00 78.06 134 GLY A O 1
ATOM 1046 N N . ARG A 1 135 ? -4.725 1.736 27.634 1.00 80.38 135 ARG A N 1
ATOM 1047 C CA . ARG A 1 135 ? -5.768 2.319 26.770 1.00 80.38 135 ARG A CA 1
ATOM 1048 C C . ARG A 1 135 ? -6.866 1.318 26.423 1.00 80.38 135 ARG A C 1
ATOM 1050 O O . ARG A 1 135 ? -8.003 1.713 26.187 1.00 80.38 135 ARG A O 1
ATOM 1057 N N . ILE A 1 136 ? -6.531 0.029 26.429 1.00 88.50 136 ILE A N 1
ATOM 1058 C CA . ILE A 1 136 ? -7.496 -1.060 26.280 1.00 88.50 136 ILE A CA 1
ATOM 1059 C C . ILE A 1 136 ? -7.486 -1.939 27.539 1.00 88.50 136 ILE A C 1
ATOM 1061 O O . ILE A 1 136 ? -6.431 -2.085 28.165 1.00 88.50 136 ILE A O 1
ATOM 1065 N N . PRO A 1 137 ? -8.623 -2.552 27.908 1.00 91.25 137 PRO A N 1
ATOM 1066 C CA . PRO A 1 137 ? -8.722 -3.420 29.079 1.00 91.25 137 PRO A CA 1
ATOM 1067 C C . PRO A 1 137 ? -7.692 -4.556 29.122 1.00 91.25 137 PRO A C 1
ATOM 1069 O O . PRO A 1 137 ? -7.306 -5.106 28.094 1.00 91.25 137 PRO A O 1
ATOM 1072 N N . ASP A 1 138 ? -7.316 -4.987 30.329 1.00 90.44 138 ASP A N 1
ATOM 1073 C CA . ASP A 1 138 ? -6.413 -6.133 30.544 1.00 90.44 138 ASP A CA 1
ATOM 1074 C C . ASP A 1 138 ? -7.073 -7.497 30.264 1.00 90.44 138 ASP A C 1
ATOM 1076 O O . ASP A 1 138 ? -6.390 -8.520 30.190 1.00 90.44 138 ASP A O 1
ATOM 1080 N N . TYR A 1 139 ? -8.401 -7.542 30.141 1.00 93.69 139 TYR A N 1
ATOM 1081 C CA . TYR A 1 139 ? -9.173 -8.764 29.914 1.00 93.69 139 TYR A CA 1
ATOM 1082 C C . TYR A 1 139 ? -9.627 -8.807 28.458 1.00 93.69 139 TYR A C 1
ATOM 1084 O O . TYR A 1 139 ? -10.619 -8.180 28.095 1.00 93.69 139 TYR A O 1
ATOM 1092 N N . ARG A 1 140 ? -8.874 -9.536 27.630 1.00 93.25 140 ARG A N 1
ATOM 1093 C CA . ARG A 1 140 ? -8.903 -9.414 26.163 1.00 93.25 140 ARG A CA 1
ATOM 1094 C C . ARG A 1 140 ? -9.410 -10.662 25.447 1.00 93.25 140 ARG A C 1
ATOM 1096 O O . ARG A 1 140 ? -8.943 -11.009 24.370 1.00 93.25 140 ARG A O 1
ATOM 1103 N N . CYS A 1 141 ? -10.320 -11.403 26.071 1.00 94.12 141 CYS A N 1
ATOM 1104 C CA . CYS A 1 141 ? -10.993 -12.509 25.392 1.00 94.12 141 CYS A CA 1
ATOM 1105 C C . CYS A 1 141 ? -12.196 -12.005 24.596 1.00 94.12 141 CYS A C 1
ATOM 1107 O O . CYS A 1 141 ? -12.683 -10.896 24.829 1.00 94.12 141 CYS A O 1
ATOM 1109 N N . LYS A 1 142 ? -12.719 -12.834 23.686 1.00 95.69 142 LYS A N 1
ATOM 1110 C CA . LYS A 1 142 ? -13.962 -12.495 22.985 1.00 95.69 142 LYS A CA 1
ATOM 1111 C C . LYS A 1 142 ? -15.103 -12.170 23.977 1.00 95.69 142 LYS A C 1
ATOM 1113 O O . LYS A 1 142 ? -15.134 -12.757 25.071 1.00 95.69 142 LYS A O 1
ATOM 1118 N N . PRO A 1 143 ? -16.048 -11.292 23.595 1.00 97.56 143 PRO A N 1
ATOM 1119 C CA . PRO A 1 143 ? -17.222 -10.968 24.400 1.00 97.56 143 PRO A CA 1
ATOM 1120 C C . PRO A 1 143 ? -17.963 -12.202 24.929 1.00 97.56 143 PRO A C 1
ATOM 1122 O O . PRO A 1 143 ? -18.197 -13.168 24.197 1.00 97.56 143 PRO A O 1
ATOM 1125 N N . GLN A 1 144 ? -18.357 -12.164 26.200 1.00 95.12 144 GLN A N 1
ATOM 1126 C CA . GLN A 1 144 ? -19.156 -13.197 26.860 1.00 95.12 144 GLN A CA 1
ATOM 1127 C C . GLN A 1 144 ? -20.640 -13.021 26.543 1.00 95.12 144 GLN A C 1
ATOM 1129 O O . GLN A 1 144 ? -21.323 -13.986 26.188 1.00 95.12 144 GLN A O 1
ATOM 1134 N N . ASP A 1 145 ? -21.145 -11.789 26.630 1.00 97.31 145 ASP A N 1
ATOM 1135 C CA . ASP A 1 145 ? -22.467 -11.426 26.134 1.00 97.31 145 ASP A CA 1
ATOM 1136 C C . ASP A 1 145 ? -22.378 -10.899 24.698 1.00 97.31 145 ASP A C 1
ATOM 1138 O O . ASP A 1 145 ? -22.392 -9.695 24.432 1.00 97.31 145 ASP A O 1
ATOM 1142 N N . MET A 1 146 ? -22.346 -11.832 23.745 1.00 97.81 146 MET A N 1
ATOM 1143 C CA . MET A 1 146 ? -22.289 -11.498 22.321 1.00 97.81 146 MET A CA 1
ATOM 1144 C C . MET A 1 146 ? -23.493 -10.661 21.852 1.00 97.81 146 MET A C 1
ATOM 1146 O O . MET A 1 146 ? -23.384 -9.897 20.897 1.00 97.81 146 MET A O 1
ATOM 1150 N N . LYS A 1 147 ? -24.651 -10.748 22.525 1.00 98.06 147 LYS A N 1
ATOM 1151 C CA . LYS A 1 147 ? -25.808 -9.902 22.184 1.00 98.06 147 LYS A CA 1
ATOM 1152 C C . LYS A 1 147 ? -25.570 -8.454 22.589 1.00 98.06 147 LYS A C 1
ATOM 1154 O O . LYS A 1 147 ? -25.934 -7.559 21.833 1.00 98.06 147 LYS A O 1
ATOM 1159 N N . ALA A 1 148 ? -24.977 -8.232 23.762 1.00 98.38 148 ALA A N 1
ATOM 1160 C CA . ALA A 1 148 ? -24.608 -6.893 24.202 1.00 98.38 148 ALA A CA 1
ATOM 1161 C C . ALA A 1 148 ? -23.512 -6.300 23.309 1.00 98.38 148 ALA A C 1
ATOM 1163 O O . ALA A 1 148 ? -23.654 -5.164 22.874 1.00 98.38 148 ALA A O 1
ATOM 1164 N N . TYR A 1 149 ? -22.501 -7.092 22.940 1.00 98.56 149 TYR A N 1
ATOM 1165 C CA . TYR A 1 149 ? -21.460 -6.656 22.005 1.00 98.56 149 TYR A CA 1
ATOM 1166 C C . TYR A 1 149 ? -22.021 -6.234 20.641 1.00 98.56 149 TYR A C 1
ATOM 1168 O O . TYR A 1 149 ? -21.689 -5.166 20.134 1.00 98.56 149 TYR A O 1
ATOM 1176 N N . ARG A 1 150 ? -22.926 -7.031 20.057 1.00 98.62 150 ARG A N 1
ATOM 1177 C CA . ARG A 1 150 ? -23.583 -6.676 18.788 1.00 98.62 150 ARG A CA 1
ATOM 1178 C C . ARG A 1 150 ? -24.437 -5.413 18.895 1.00 98.62 150 ARG A C 1
ATOM 1180 O O . ARG A 1 150 ? -24.492 -4.644 17.942 1.00 98.62 150 ARG A O 1
ATOM 1187 N N . LEU A 1 151 ? -25.115 -5.205 20.028 1.00 98.06 151 LEU A N 1
ATOM 1188 C CA . LEU A 1 151 ? -25.871 -3.975 20.271 1.00 98.06 151 LEU A CA 1
ATOM 1189 C C . LEU A 1 151 ? -24.934 -2.766 20.346 1.00 98.06 151 LEU A C 1
ATOM 1191 O O . LEU A 1 151 ? -25.200 -1.768 19.687 1.00 98.06 151 LEU A O 1
ATOM 1195 N N . PHE A 1 152 ? -23.834 -2.880 21.094 1.00 98.50 152 PHE A N 1
ATOM 1196 C CA . PHE A 1 152 ? -22.791 -1.860 21.155 1.00 98.50 152 PHE A CA 1
ATOM 1197 C C . PHE A 1 152 ? -22.264 -1.503 19.766 1.00 98.50 152 PHE A C 1
ATOM 1199 O O . PHE A 1 152 ? -22.222 -0.329 19.415 1.00 98.50 152 PHE A O 1
ATOM 1206 N N . LEU A 1 153 ? -21.916 -2.511 18.965 1.00 98.38 153 LEU A N 1
ATOM 1207 C CA . LEU A 1 153 ? -21.409 -2.310 17.614 1.00 98.38 153 LEU A CA 1
ATOM 1208 C C . LEU A 1 153 ? -22.388 -1.560 16.723 1.00 98.38 153 LEU A C 1
ATOM 1210 O O . LEU A 1 153 ? -21.982 -0.636 16.033 1.00 98.38 153 LEU A O 1
ATOM 1214 N N . ARG A 1 154 ? -23.668 -1.933 16.753 1.00 98.19 154 ARG A N 1
ATOM 1215 C CA . ARG A 1 154 ? -24.693 -1.216 15.996 1.00 98.19 154 ARG A CA 1
ATOM 1216 C C . ARG A 1 154 ? -24.801 0.235 16.450 1.00 98.19 154 ARG A C 1
ATOM 1218 O O . ARG A 1 154 ? -24.685 1.118 15.623 1.00 98.19 154 ARG A O 1
ATOM 1225 N N . GLU A 1 155 ? -24.939 0.493 17.750 1.00 98.12 155 GLU A N 1
ATOM 1226 C CA . GLU A 1 155 ? -25.019 1.869 18.271 1.00 98.12 155 GLU A CA 1
ATOM 1227 C C . GLU A 1 155 ? -23.766 2.698 17.941 1.00 98.12 155 GLU A C 1
ATOM 1229 O O . GLU A 1 155 ? -23.857 3.904 17.728 1.00 98.12 155 GLU A O 1
ATOM 1234 N N . LEU A 1 156 ? -22.593 2.062 17.882 1.00 98.50 156 LEU A N 1
ATOM 1235 C CA . LEU A 1 156 ? -21.346 2.706 17.487 1.00 98.50 156 LEU A CA 1
ATOM 1236 C C . LEU A 1 156 ? -21.291 3.010 15.982 1.00 98.50 156 LEU A C 1
ATOM 1238 O O . LEU A 1 156 ? -20.865 4.099 15.606 1.00 98.50 156 LEU A O 1
ATOM 1242 N N . VAL A 1 157 ? -21.688 2.063 15.132 1.00 98.56 157 VAL A N 1
ATOM 1243 C CA . VAL A 1 157 ? -21.630 2.199 13.668 1.00 98.56 157 VAL A CA 1
ATOM 1244 C C . VAL A 1 157 ? -22.688 3.178 13.170 1.00 98.56 157 VAL A C 1
ATOM 1246 O O . VAL A 1 157 ? -22.316 4.122 12.482 1.00 98.56 157 VAL A O 1
ATOM 1249 N N . GLU A 1 158 ? -23.946 3.025 13.598 1.00 98.12 158 GLU A N 1
ATOM 1250 C CA . GLU A 1 158 ? -25.063 3.939 13.275 1.00 98.12 158 GLU A CA 1
ATOM 1251 C C . GLU A 1 158 ? -24.721 5.385 13.640 1.00 98.12 158 GLU A C 1
ATOM 1253 O O . GLU A 1 158 ? -25.108 6.339 12.982 1.00 98.12 158 GLU A O 1
ATOM 1258 N N . ARG A 1 159 ? -23.947 5.593 14.711 1.00 98.25 159 ARG A N 1
ATOM 1259 C CA . ARG A 1 159 ? -23.537 6.944 15.092 1.00 98.25 159 ARG A CA 1
ATOM 1260 C C . ARG A 1 159 ? -22.645 7.611 14.040 1.00 98.25 159 ARG A C 1
ATOM 1262 O O . ARG A 1 159 ? -22.634 8.839 13.980 1.00 98.25 159 ARG A O 1
ATOM 1269 N N . TYR A 1 160 ? -21.846 6.852 13.287 1.00 98.44 160 TYR A N 1
ATOM 1270 C CA . TYR A 1 160 ? -20.722 7.377 12.504 1.00 98.44 160 TYR A CA 1
ATOM 1271 C C . TYR A 1 160 ? -20.718 6.996 11.015 1.00 98.44 160 TYR A C 1
ATOM 1273 O O . TYR A 1 160 ? -19.811 7.432 10.303 1.00 98.44 160 TYR A O 1
ATOM 1281 N N . ASP A 1 16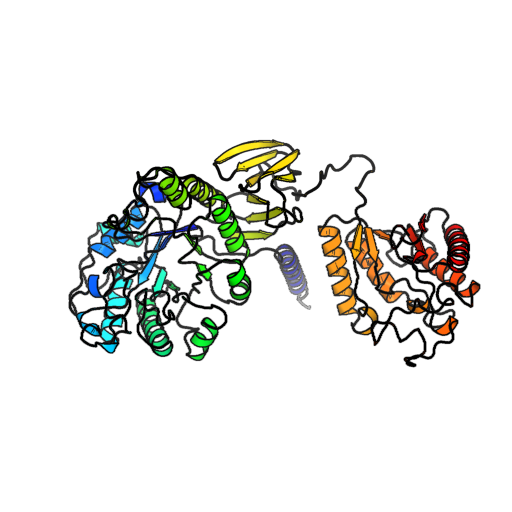1 ? -21.681 6.219 10.525 1.00 97.38 161 ASP A N 1
ATOM 1282 C CA . ASP A 1 161 ? -21.706 5.714 9.145 1.00 97.38 161 ASP A CA 1
ATOM 1283 C C . ASP A 1 161 ? -22.018 6.769 8.067 1.00 97.38 161 ASP A C 1
ATOM 1285 O O . ASP A 1 161 ? -21.685 6.570 6.897 1.00 97.38 161 ASP A O 1
ATOM 1289 N N . GLY A 1 162 ? -22.553 7.927 8.464 1.00 96.69 162 GLY A N 1
ATOM 1290 C CA . GLY A 1 162 ? -22.769 9.074 7.584 1.00 96.69 162 GLY A CA 1
ATOM 1291 C C . GLY A 1 162 ? -24.197 9.278 7.108 1.00 96.69 162 GLY A C 1
ATOM 1292 O O . GLY A 1 162 ? -24.407 10.217 6.331 1.00 96.69 162 GLY A O 1
ATOM 1293 N N . ASP A 1 163 ? -25.147 8.446 7.534 1.00 95.38 163 ASP A N 1
ATOM 1294 C CA . ASP A 1 163 ? -26.541 8.596 7.140 1.00 95.38 163 ASP A CA 1
ATOM 1295 C C . ASP A 1 163 ? -27.316 9.587 8.050 1.00 95.38 163 ASP A C 1
ATOM 1297 O O . ASP A 1 163 ? -26.733 10.519 8.620 1.00 95.38 163 ASP A O 1
ATOM 1301 N N . ASP A 1 164 ? -28.652 9.523 8.050 1.00 94.06 164 ASP A N 1
ATOM 1302 C CA . ASP A 1 164 ? -29.509 10.409 8.852 1.00 94.06 164 ASP A CA 1
ATOM 1303 C C . ASP A 1 164 ? -30.076 9.735 10.123 1.00 94.06 164 ASP A C 1
ATOM 1305 O O . ASP A 1 164 ? -30.800 10.395 10.884 1.00 94.06 164 ASP A O 1
ATOM 1309 N N . ASP A 1 165 ? -29.749 8.464 10.366 1.00 95.69 165 ASP A N 1
ATOM 1310 C CA . ASP A 1 165 ? -29.847 7.794 11.661 1.00 95.69 165 ASP A CA 1
ATOM 1311 C C . ASP A 1 165 ? -28.532 8.022 12.432 1.00 95.69 165 ASP A C 1
ATOM 1313 O O . ASP A 1 165 ? -27.459 8.155 11.866 1.00 95.69 165 ASP A O 1
ATOM 1317 N N . PHE A 1 166 ? -28.612 8.201 13.748 1.00 96.38 166 PHE A N 1
ATOM 1318 C CA . PHE A 1 166 ? -27.424 8.417 14.592 1.00 96.38 166 PHE A CA 1
ATOM 1319 C C . PHE A 1 166 ? -27.459 7.528 15.840 1.00 96.38 166 PHE A C 1
ATOM 1321 O O . PHE A 1 166 ? -26.802 7.821 16.849 1.00 96.38 166 PHE A O 1
ATOM 1328 N N . GLY A 1 167 ? -28.279 6.476 15.798 1.00 94.88 167 GLY A N 1
ATOM 1329 C CA . GLY A 1 167 ? -28.523 5.576 16.911 1.00 94.88 167 GLY A CA 1
ATOM 1330 C C . GLY A 1 167 ? -29.393 6.177 18.019 1.00 94.88 167 GLY A C 1
ATOM 1331 O O . GLY A 1 167 ? -30.067 7.204 17.887 1.00 94.88 167 GLY A O 1
ATOM 1332 N N . SER A 1 168 ? -29.388 5.503 19.166 1.00 96.12 168 SER A N 1
ATOM 1333 C CA . SER A 1 168 ? -30.317 5.754 20.272 1.00 96.12 168 SER A CA 1
ATOM 1334 C C . SER A 1 168 ? -29.864 6.865 21.229 1.00 96.12 168 SER A C 1
ATOM 1336 O O . SER A 1 168 ? -30.628 7.282 22.108 1.00 96.12 168 SER A O 1
ATOM 1338 N N . TYR A 1 169 ? -28.620 7.334 21.106 1.00 94.75 169 TYR A N 1
ATOM 1339 C CA . TYR A 1 169 ? -27.980 8.225 22.075 1.00 94.75 169 TYR A CA 1
ATOM 1340 C C . TYR A 1 169 ? -27.847 9.664 21.550 1.00 94.75 169 TYR A C 1
ATOM 1342 O O . TYR A 1 169 ? -27.597 9.875 20.365 1.00 94.75 169 TYR A O 1
ATOM 1350 N N . PRO A 1 170 ? -27.971 10.694 22.415 1.00 94.81 170 PRO A N 1
ATOM 1351 C CA . PRO A 1 170 ? -27.902 12.087 21.982 1.00 94.81 170 PRO A CA 1
ATOM 1352 C C . PRO A 1 170 ? -26.626 12.439 21.201 1.00 94.81 170 PRO A C 1
ATOM 1354 O O . PRO A 1 170 ? -25.517 12.003 21.523 1.00 94.81 170 PRO A O 1
ATOM 1357 N N . ILE A 1 171 ? -26.783 13.303 20.200 1.00 96.75 171 ILE A N 1
ATOM 1358 C CA . ILE A 1 171 ? -25.693 13.845 19.387 1.00 96.75 171 ILE A CA 1
ATOM 1359 C C . ILE A 1 171 ? -26.002 15.295 19.004 1.00 96.75 171 ILE A C 1
ATOM 1361 O O . ILE A 1 171 ? -27.157 15.652 18.749 1.00 96.75 171 ILE A O 1
ATOM 1365 N N . SER A 1 172 ? -24.982 16.155 19.008 1.00 97.06 172 SER A N 1
ATOM 1366 C CA . SER A 1 172 ? -25.141 17.564 18.639 1.00 97.06 172 SER A CA 1
ATOM 1367 C C . SER A 1 172 ? -25.310 17.728 17.127 1.00 97.06 172 SER A C 1
ATOM 1369 O O . SER A 1 172 ? -24.783 16.941 16.345 1.00 97.06 172 SER A O 1
ATOM 1371 N N . ASP A 1 173 ? -26.000 18.786 16.695 1.00 97.62 173 ASP A N 1
ATOM 1372 C CA . ASP A 1 173 ? -26.174 19.064 15.260 1.00 97.62 173 ASP A CA 1
ATOM 1373 C C . ASP A 1 173 ? -24.842 19.349 14.545 1.00 97.62 173 ASP A C 1
ATOM 1375 O O . ASP A 1 173 ? -24.690 19.013 13.374 1.00 97.62 173 ASP A O 1
ATOM 1379 N N . GLU A 1 174 ? -23.855 19.905 15.260 1.00 97.12 174 GLU A N 1
ATOM 1380 C CA . GLU A 1 174 ? -22.483 20.046 14.757 1.00 97.12 174 GLU A CA 1
ATOM 1381 C C . GLU A 1 174 ? -21.878 18.681 14.411 1.00 97.12 174 GLU A C 1
ATOM 1383 O O . GLU A 1 174 ? -21.316 18.521 13.330 1.00 97.12 174 GLU A O 1
ATOM 1388 N N . MET A 1 175 ? -22.010 17.692 15.301 1.00 97.88 175 MET A N 1
ATOM 1389 C CA . MET A 1 175 ? -21.450 16.365 15.055 1.00 97.88 175 MET A CA 1
ATOM 1390 C C . MET A 1 175 ? -22.141 15.649 13.902 1.00 97.88 175 MET A C 1
ATOM 1392 O O . MET A 1 175 ? -21.449 15.062 13.078 1.00 97.88 175 MET A O 1
ATOM 1396 N N . LYS A 1 176 ? -23.467 15.769 13.774 1.00 98.12 176 LYS A N 1
ATOM 1397 C CA . LYS A 1 176 ? -24.192 15.219 12.616 1.00 98.12 176 LYS A CA 1
ATOM 1398 C C . LYS A 1 176 ? -23.615 15.736 11.295 1.00 98.12 176 LYS A C 1
ATOM 1400 O O . LYS A 1 176 ? -23.400 14.970 10.366 1.00 98.12 176 LYS A O 1
ATOM 1405 N N . GLU A 1 177 ? -23.323 17.035 11.214 1.00 97.38 177 GLU A N 1
ATOM 1406 C CA . GLU A 1 177 ? -22.713 17.637 10.021 1.00 97.38 177 GLU A CA 1
ATOM 1407 C C . GLU A 1 177 ? -21.269 17.170 9.786 1.00 97.38 177 GLU A C 1
ATOM 1409 O O . GLU A 1 177 ? -20.871 16.938 8.644 1.00 97.38 177 GLU A O 1
ATOM 1414 N N . VAL A 1 178 ? -20.483 17.014 10.857 1.00 98.00 178 VAL A N 1
ATOM 1415 C CA . VAL A 1 178 ? -19.130 16.440 10.789 1.00 98.00 178 VAL A CA 1
ATOM 1416 C C . VAL A 1 178 ? -19.176 15.028 10.199 1.00 98.00 178 VAL A C 1
ATOM 1418 O O . VAL A 1 178 ? -18.428 14.738 9.266 1.00 98.00 178 VAL A O 1
ATOM 1421 N N . ILE A 1 179 ? -20.080 14.184 10.696 1.00 98.00 179 ILE A N 1
ATOM 1422 C CA . ILE A 1 179 ? -20.210 12.770 10.323 1.00 98.00 179 ILE A CA 1
ATOM 1423 C C . ILE A 1 179 ? -20.689 12.611 8.882 1.00 98.00 179 ILE A C 1
ATOM 1425 O O . ILE A 1 179 ? -20.034 11.920 8.110 1.00 98.00 179 ILE A O 1
ATOM 1429 N N . ARG A 1 180 ? -21.726 13.348 8.456 1.00 96.75 180 ARG A N 1
ATOM 1430 C CA . ARG A 1 180 ? -22.187 13.335 7.051 1.00 96.75 180 ARG A CA 1
ATOM 1431 C C . ARG A 1 180 ? -21.081 13.659 6.046 1.00 96.75 180 ARG A C 1
ATOM 1433 O O . ARG A 1 180 ? -21.128 13.239 4.894 1.00 96.75 180 ARG A O 1
ATOM 1440 N N . ARG A 1 181 ? -20.099 14.467 6.452 1.00 96.06 181 ARG A N 1
ATOM 1441 C CA . ARG A 1 181 ? -18.996 14.909 5.588 1.00 96.06 181 ARG A CA 1
ATOM 1442 C C . ARG A 1 181 ? -17.734 14.068 5.720 1.00 96.06 181 ARG A C 1
ATOM 1444 O O . ARG A 1 181 ? -16.872 14.174 4.848 1.00 96.06 181 ARG A O 1
ATOM 1451 N N . ASN A 1 182 ? -17.597 13.306 6.797 1.00 95.62 182 ASN A N 1
ATOM 1452 C CA . ASN A 1 182 ? -16.454 12.439 7.049 1.00 95.62 182 ASN A CA 1
ATOM 1453 C C . ASN A 1 182 ? -16.887 11.211 7.863 1.00 95.62 182 ASN A C 1
ATOM 1455 O O . ASN A 1 182 ? -16.555 11.122 9.049 1.00 95.62 182 ASN A O 1
ATOM 1459 N N . PRO A 1 183 ? -17.650 10.297 7.242 1.00 97.44 183 PRO A N 1
ATOM 1460 C CA . PRO A 1 183 ? -18.128 9.102 7.917 1.00 97.44 183 PRO A CA 1
ATOM 1461 C C . PRO A 1 183 ? -16.990 8.130 8.228 1.00 97.44 183 PRO A C 1
ATOM 1463 O O . PRO A 1 183 ? -15.964 8.087 7.538 1.00 97.44 183 PRO A O 1
ATOM 1466 N N . VAL A 1 184 ? -17.193 7.309 9.255 1.00 97.94 184 VAL A N 1
ATOM 1467 C CA . VAL A 1 184 ? -16.297 6.211 9.622 1.00 97.94 184 VAL A CA 1
ATOM 1468 C C . VAL A 1 184 ? -16.780 4.942 8.931 1.00 97.94 184 VAL A C 1
ATOM 1470 O O . VAL A 1 184 ? -17.675 4.247 9.401 1.00 97.94 184 VAL A O 1
ATOM 1473 N N . ILE A 1 185 ? -16.165 4.641 7.789 1.00 97.56 185 ILE A N 1
ATOM 1474 C CA . ILE A 1 185 ? -16.550 3.500 6.947 1.00 97.56 185 ILE A CA 1
ATOM 1475 C C . ILE A 1 185 ? -15.554 2.341 6.994 1.00 97.56 185 ILE A C 1
ATOM 1477 O O . ILE A 1 185 ? -15.812 1.323 6.367 1.00 97.56 185 ILE A O 1
ATOM 1481 N N . TYR A 1 186 ? -14.421 2.465 7.686 1.00 98.19 186 TYR A N 1
ATOM 1482 C CA . TYR A 1 186 ? -13.416 1.404 7.800 1.00 98.19 186 TYR A CA 1
ATOM 1483 C C . TYR A 1 186 ? -13.297 0.964 9.257 1.00 98.19 186 TYR A C 1
ATOM 1485 O O . TYR A 1 186 ? -12.893 1.754 10.108 1.00 98.19 186 TYR A O 1
ATOM 1493 N N . TRP A 1 187 ? -13.629 -0.296 9.525 1.00 98.44 187 TRP A N 1
ATOM 1494 C CA . TRP A 1 187 ? -13.675 -0.875 10.866 1.00 98.44 187 TRP A CA 1
ATOM 1495 C C . TRP A 1 187 ? -12.725 -2.062 10.942 1.00 98.44 187 TRP A C 1
ATOM 1497 O O . TRP A 1 187 ? -12.985 -3.102 10.339 1.00 98.44 187 TRP A O 1
ATOM 1507 N N . GLU A 1 188 ? -11.617 -1.905 11.655 1.00 98.00 188 GLU A N 1
ATOM 1508 C CA . GLU A 1 188 ? -10.660 -2.980 11.907 1.00 98.00 188 GLU A CA 1
ATOM 1509 C C . GLU A 1 188 ? -11.041 -3.720 13.185 1.00 98.00 188 GLU A C 1
ATOM 1511 O O . GLU A 1 188 ? -11.249 -3.099 14.223 1.00 98.00 188 GLU A O 1
ATOM 1516 N N . ILE A 1 189 ? -11.197 -5.042 13.096 1.00 97.69 189 ILE A N 1
ATOM 1517 C CA . ILE A 1 189 ? -11.666 -5.860 14.218 1.00 97.69 189 ILE A CA 1
ATOM 1518 C C . ILE A 1 189 ? -10.475 -6.490 14.919 1.00 97.69 189 ILE A C 1
ATOM 1520 O O . ILE A 1 189 ? -9.987 -7.535 14.469 1.00 97.69 189 ILE A O 1
ATOM 1524 N N . ASP A 1 190 ? -10.107 -5.890 16.056 1.00 94.00 190 ASP A N 1
ATOM 1525 C CA . ASP A 1 190 ? -8.938 -6.258 16.859 1.00 94.00 190 ASP A CA 1
ATOM 1526 C C . ASP A 1 190 ? -7.611 -6.044 16.107 1.00 94.00 190 ASP A C 1
ATOM 1528 O O . ASP A 1 190 ? -7.597 -5.591 14.964 1.00 94.00 190 ASP A O 1
ATOM 1532 N N . ASN A 1 191 ? -6.486 -6.387 16.733 1.00 91.12 191 ASN A N 1
ATOM 1533 C CA . ASN A 1 191 ? -5.177 -6.353 16.082 1.00 91.12 191 ASN A CA 1
ATOM 1534 C C . ASN A 1 191 ? -4.343 -7.581 16.447 1.00 91.12 191 ASN A C 1
ATOM 1536 O O . ASN A 1 191 ? -4.365 -8.012 17.597 1.00 91.12 191 ASN A O 1
ATOM 1540 N N . GLU A 1 192 ? -3.577 -8.117 15.490 1.00 90.06 192 GLU A N 1
ATOM 1541 C CA . GLU A 1 192 ? -2.505 -9.089 15.767 1.00 90.06 192 GLU A CA 1
ATOM 1542 C C . GLU A 1 192 ? -2.922 -10.249 16.697 1.00 90.06 192 GLU A C 1
ATOM 1544 O O . GLU A 1 192 ? -2.243 -10.634 17.652 1.00 90.06 192 GLU A O 1
ATOM 1549 N N . VAL A 1 193 ? -4.092 -10.822 16.411 1.00 88.56 193 VAL A N 1
ATOM 1550 C CA . VAL A 1 193 ? -4.819 -11.741 17.307 1.00 88.56 193 VAL A CA 1
ATOM 1551 C C . VAL A 1 193 ? -4.186 -13.123 17.457 1.00 88.56 193 VAL A C 1
ATOM 1553 O O . VAL A 1 193 ? -4.562 -13.891 18.343 1.00 88.56 193 VAL A O 1
ATOM 1556 N N . ASP A 1 194 ? -3.237 -13.461 16.585 1.00 82.00 194 ASP A N 1
ATOM 1557 C CA . ASP A 1 194 ? -2.447 -14.688 16.646 1.00 82.00 194 ASP A CA 1
ATOM 1558 C C . ASP A 1 194 ? -1.086 -14.496 17.331 1.00 82.00 194 ASP A C 1
ATOM 1560 O O . ASP A 1 194 ? -0.283 -15.438 17.347 1.00 82.00 194 ASP A O 1
ATOM 1564 N N . ALA A 1 195 ? -0.830 -13.320 17.920 1.00 72.38 195 ALA A N 1
ATOM 1565 C CA . ALA A 1 195 ? 0.327 -13.091 18.773 1.00 72.38 195 ALA A CA 1
ATOM 1566 C C . ALA A 1 195 ? 0.398 -14.178 19.858 1.00 72.38 195 ALA A C 1
ATOM 1568 O O . ALA A 1 195 ? -0.494 -14.326 20.697 1.00 72.38 195 ALA A O 1
ATOM 1569 N N . GLY A 1 196 ? 1.461 -14.984 19.802 1.00 61.88 196 GLY A N 1
ATOM 1570 C CA . GLY A 1 196 ? 1.694 -16.066 20.755 1.00 61.88 196 GLY A CA 1
ATOM 1571 C C . GLY A 1 196 ? 2.020 -15.557 22.161 1.00 61.88 196 GLY A C 1
ATOM 1572 O O . GLY A 1 196 ? 2.099 -14.357 22.413 1.00 61.88 196 GLY A O 1
ATOM 1573 N N . ASP A 1 197 ? 2.260 -16.489 23.087 1.00 59.56 197 ASP A N 1
ATOM 1574 C CA . ASP A 1 197 ? 2.683 -16.161 24.452 1.00 59.56 197 ASP A CA 1
ATOM 1575 C C . ASP A 1 197 ? 4.100 -15.556 24.459 1.00 59.56 197 ASP A C 1
ATOM 1577 O O . ASP A 1 197 ? 5.098 -16.260 24.647 1.00 59.56 197 ASP A O 1
ATOM 1581 N N . ASP A 1 198 ? 4.195 -14.240 24.294 1.00 59.06 198 ASP A N 1
ATOM 1582 C CA . ASP A 1 198 ? 5.372 -13.483 24.693 1.00 59.06 198 ASP A CA 1
ATOM 1583 C C . ASP A 1 198 ? 5.261 -13.143 26.189 1.00 59.06 198 ASP A C 1
ATOM 1585 O O . ASP A 1 198 ? 4.266 -12.603 26.672 1.00 59.06 198 ASP A O 1
ATOM 1589 N N . ARG A 1 199 ? 6.280 -13.504 26.975 1.00 58.72 199 ARG A N 1
ATOM 1590 C CA . ARG A 1 199 ? 6.325 -13.140 28.403 1.00 58.72 199 ARG A CA 1
ATOM 1591 C C . ARG A 1 199 ? 6.726 -11.680 28.607 1.00 58.72 199 ARG A C 1
ATOM 1593 O O . ARG A 1 199 ? 6.579 -11.167 29.719 1.00 58.72 199 ARG A O 1
ATOM 1600 N N . GLU A 1 200 ? 7.284 -11.040 27.586 1.00 71.19 200 GLU A N 1
ATOM 1601 C CA . GLU A 1 200 ? 7.715 -9.651 27.623 1.00 71.19 200 GLU A CA 1
ATOM 1602 C C . GLU A 1 200 ? 6.545 -8.705 27.339 1.00 71.19 200 GLU A C 1
ATOM 1604 O O . GLU A 1 200 ? 6.233 -7.882 28.203 1.00 71.19 200 GLU A O 1
ATOM 1609 N N . TYR A 1 201 ? 5.832 -8.893 26.225 1.00 71.75 201 TYR A N 1
ATOM 1610 C CA . TYR A 1 201 ? 4.713 -8.041 25.804 1.00 71.75 201 TYR A CA 1
ATOM 1611 C C . TYR A 1 201 ? 3.339 -8.684 26.031 1.00 71.75 201 TYR A C 1
ATOM 1613 O O . TYR A 1 201 ? 3.140 -9.875 25.811 1.00 71.75 201 TYR A O 1
ATOM 1621 N N . ALA A 1 202 ? 2.367 -7.896 26.494 1.00 71.00 202 ALA A N 1
ATOM 1622 C CA . ALA A 1 202 ? 0.989 -8.350 26.647 1.00 71.00 202 ALA A CA 1
ATOM 1623 C C . ALA A 1 202 ? 0.326 -8.549 25.277 1.00 71.00 202 ALA A C 1
ATOM 1625 O O . ALA A 1 202 ? 0.309 -7.632 24.462 1.00 71.00 202 ALA A O 1
ATOM 1626 N N . ARG A 1 203 ? -0.267 -9.730 25.062 1.00 84.31 203 ARG A N 1
ATOM 1627 C CA . ARG A 1 203 ? -1.041 -10.053 23.853 1.00 84.31 203 ARG A CA 1
ATOM 1628 C C . ARG A 1 203 ? -2.232 -9.114 23.655 1.00 84.31 203 ARG A C 1
ATOM 1630 O O . ARG A 1 203 ? -2.849 -8.675 24.631 1.00 84.31 203 ARG A O 1
ATOM 1637 N N . PHE A 1 204 ? -2.583 -8.859 22.400 1.00 87.75 204 PHE A N 1
ATOM 1638 C CA . PHE A 1 204 ? -3.766 -8.076 22.049 1.00 87.75 204 PHE A CA 1
ATOM 1639 C C . PHE A 1 204 ? -5.056 -8.869 22.220 1.00 87.75 204 PHE A C 1
ATOM 1641 O O . PHE A 1 204 ? -6.009 -8.305 22.735 1.00 87.75 204 PHE A O 1
ATOM 1648 N N . PHE A 1 205 ? -5.044 -10.175 21.934 1.00 91.62 205 PHE A N 1
ATOM 1649 C CA . PHE A 1 205 ? -6.208 -11.055 22.053 1.00 91.62 205 PHE A CA 1
ATOM 1650 C C . PHE A 1 205 ? -5.904 -12.312 22.878 1.00 91.62 205 PHE A C 1
ATOM 1652 O O . PHE A 1 205 ? -4.841 -12.924 22.772 1.00 91.62 205 PHE A O 1
ATOM 1659 N N . VAL A 1 206 ? -6.855 -12.714 23.720 1.00 91.81 206 VAL A N 1
ATOM 1660 C CA . VAL A 1 206 ? -6.809 -13.910 24.568 1.00 91.81 206 VAL A CA 1
ATOM 1661 C C . VAL A 1 206 ? -7.833 -14.927 24.070 1.00 91.81 206 VAL A C 1
ATOM 1663 O O . VAL A 1 206 ? -9.007 -14.877 24.434 1.00 91.81 206 VAL A O 1
ATOM 1666 N N . GLY A 1 207 ? -7.396 -15.903 23.280 1.00 90.75 207 GLY A N 1
ATOM 1667 C CA . GLY A 1 207 ? -8.291 -16.950 22.798 1.00 90.75 207 GLY A CA 1
ATOM 1668 C C . GLY A 1 207 ? -7.684 -17.799 21.694 1.00 90.75 207 GLY A C 1
ATOM 1669 O O . GLY A 1 207 ? -6.496 -17.710 21.393 1.00 90.75 207 GLY A O 1
ATOM 1670 N N . THR A 1 208 ? -8.518 -18.652 21.111 1.00 92.31 208 THR A N 1
ATOM 1671 C CA . THR A 1 208 ? -8.177 -19.429 19.914 1.00 92.31 208 THR A CA 1
ATOM 1672 C C . THR A 1 208 ? -8.501 -18.655 18.632 1.00 92.31 208 THR A C 1
ATOM 1674 O O . THR A 1 208 ? -9.228 -17.662 18.665 1.00 92.31 208 THR A O 1
ATOM 1677 N N . LEU A 1 209 ? -8.018 -19.119 17.472 1.00 92.06 209 LEU A N 1
ATOM 1678 C CA . LEU A 1 209 ? -8.465 -18.541 16.197 1.00 92.06 209 LEU A CA 1
ATOM 1679 C C . LEU A 1 209 ? -9.963 -18.771 15.970 1.00 92.06 209 LEU A C 1
ATOM 1681 O O . LEU A 1 209 ? -10.617 -17.944 15.350 1.00 92.06 209 LEU A O 1
ATOM 1685 N N . GLU A 1 210 ? -10.528 -19.859 16.488 1.00 95.75 210 GLU A N 1
ATOM 1686 C CA . GLU A 1 210 ? -11.966 -20.113 16.486 1.00 95.75 210 GLU A CA 1
ATOM 1687 C C . GLU A 1 210 ? -12.729 -19.031 17.259 1.00 95.75 210 GLU A C 1
ATOM 1689 O O . GLU A 1 210 ? -13.777 -18.576 16.799 1.00 95.75 210 GLU A O 1
ATOM 1694 N N . ASP A 1 211 ? -12.190 -18.580 18.395 1.00 96.44 211 ASP A N 1
ATOM 1695 C CA . ASP A 1 211 ? -12.759 -17.471 19.165 1.00 96.44 211 ASP A CA 1
ATOM 1696 C C . ASP A 1 211 ? -12.687 -16.148 18.404 1.00 96.44 211 ASP A C 1
ATOM 1698 O O . ASP A 1 211 ? -13.662 -15.396 18.405 1.00 96.44 211 ASP A O 1
ATOM 1702 N N . TYR A 1 212 ? -11.572 -15.887 17.718 1.00 96.88 212 TYR A N 1
ATOM 1703 C CA . TYR A 1 212 ? -11.444 -14.711 16.862 1.00 96.88 212 TYR A CA 1
ATOM 1704 C C . TYR A 1 212 ? -12.407 -14.753 15.668 1.00 96.88 212 TYR A C 1
ATOM 1706 O O . TYR A 1 212 ? -13.056 -13.761 15.359 1.00 96.88 212 TYR A O 1
ATOM 1714 N N . VAL A 1 213 ? -12.561 -15.902 15.006 1.00 97.88 213 VAL A N 1
ATOM 1715 C CA . VAL A 1 213 ? -13.487 -16.037 13.872 1.00 97.88 213 VAL A CA 1
ATOM 1716 C C . VAL A 1 213 ? -14.942 -15.873 14.314 1.00 97.88 213 VAL A C 1
ATOM 1718 O O . VAL A 1 213 ? -15.739 -15.302 13.574 1.00 97.88 213 VAL A O 1
ATOM 1721 N N . ASP A 1 214 ? -15.298 -16.341 15.510 1.00 98.38 214 ASP A N 1
ATOM 1722 C CA . ASP A 1 214 ? -16.614 -16.099 16.111 1.00 98.38 214 ASP A CA 1
ATOM 1723 C C . ASP A 1 214 ? -16.842 -14.604 16.398 1.00 98.38 214 ASP A C 1
ATOM 1725 O O . ASP A 1 214 ? -17.889 -14.062 16.038 1.00 98.38 214 ASP A O 1
ATOM 1729 N N . LEU A 1 215 ? -15.843 -13.915 16.961 1.00 98.62 215 LEU A N 1
ATOM 1730 C CA . LEU A 1 215 ? -15.853 -12.460 17.130 1.00 98.62 215 LEU A CA 1
ATOM 1731 C C . LEU A 1 215 ? -16.037 -11.749 15.778 1.00 98.62 215 LEU A C 1
ATOM 1733 O O . LEU A 1 215 ? -17.017 -11.032 15.609 1.00 98.62 215 LEU A O 1
ATOM 1737 N N . LEU A 1 216 ? -15.168 -12.015 14.798 1.00 98.69 216 LEU A N 1
ATOM 1738 C CA . LEU A 1 216 ? -15.180 -11.390 13.472 1.00 98.69 216 LEU A CA 1
ATOM 1739 C C . LEU A 1 216 ? -16.526 -11.565 12.756 1.00 98.69 216 LEU A C 1
ATOM 1741 O O . LEU A 1 216 ? -17.042 -10.606 12.189 1.00 98.69 216 LEU A O 1
ATOM 1745 N N . LYS A 1 217 ? -17.126 -12.762 12.811 1.00 98.69 217 LYS A N 1
ATOM 1746 C CA . LYS A 1 217 ? -18.454 -13.031 12.232 1.00 98.69 217 LYS A CA 1
ATOM 1747 C C . LYS A 1 217 ? -19.534 -12.152 12.852 1.00 98.69 217 LYS A C 1
ATOM 1749 O O . LYS A 1 217 ? -20.307 -11.525 12.130 1.00 98.69 217 LYS A O 1
ATOM 1754 N N . ASN A 1 218 ? -19.569 -12.090 14.183 1.00 98.75 218 ASN A N 1
ATOM 1755 C CA . ASN A 1 218 ? -20.543 -11.270 14.895 1.00 98.75 218 ASN A CA 1
ATOM 1756 C C . ASN A 1 218 ? -20.316 -9.776 14.652 1.00 98.75 218 ASN A C 1
ATOM 1758 O O . ASN A 1 218 ? -21.294 -9.042 14.510 1.00 98.75 218 ASN A O 1
ATOM 1762 N N . SER A 1 219 ? -19.056 -9.340 14.563 1.00 98.81 219 SER A N 1
ATOM 1763 C CA . SER A 1 219 ? -18.720 -7.958 14.236 1.00 98.81 219 SER A CA 1
ATOM 1764 C C . SER A 1 219 ? -19.160 -7.595 12.826 1.00 98.81 219 SER A C 1
ATOM 1766 O O . SER A 1 219 ? -19.841 -6.593 12.644 1.00 98.81 219 SER A O 1
ATOM 1768 N N . TYR A 1 220 ? -18.835 -8.436 11.842 1.00 98.88 220 TYR A N 1
ATOM 1769 C CA . TYR A 1 220 ? -19.196 -8.217 10.446 1.00 98.88 220 TYR A CA 1
ATOM 1770 C C . TYR A 1 220 ? -20.702 -8.074 10.268 1.00 98.88 220 TYR A C 1
ATOM 1772 O O . TYR A 1 220 ? -21.163 -7.084 9.714 1.00 98.88 220 TYR A O 1
ATOM 1780 N N . GLU A 1 221 ? -21.480 -9.029 10.775 1.00 98.75 221 GLU A N 1
ATOM 1781 C CA . GLU A 1 221 ? -22.936 -8.987 10.648 1.00 98.75 221 GLU A CA 1
ATOM 1782 C C . GLU A 1 221 ? -23.539 -7.759 11.338 1.00 98.75 221 GLU A C 1
ATOM 1784 O O . GLU A 1 221 ? -24.379 -7.095 10.744 1.00 98.75 221 GLU A O 1
ATOM 1789 N N . ALA A 1 222 ? -23.097 -7.419 12.554 1.00 98.75 222 ALA A N 1
ATOM 1790 C CA . ALA A 1 222 ? -23.609 -6.248 13.268 1.00 98.75 222 ALA A CA 1
ATOM 1791 C C . ALA A 1 222 ? -23.254 -4.926 12.565 1.00 98.75 222 ALA A C 1
ATOM 1793 O O . ALA A 1 222 ? -24.097 -4.036 12.493 1.00 98.75 222 ALA A O 1
ATOM 1794 N N . ILE A 1 223 ? -22.039 -4.812 12.015 1.00 98.81 223 ILE A N 1
ATOM 1795 C CA . ILE A 1 223 ? -21.611 -3.642 11.237 1.00 98.81 223 ILE A CA 1
ATOM 1796 C C . ILE A 1 223 ? -22.429 -3.532 9.951 1.00 98.81 223 ILE A C 1
ATOM 1798 O O . ILE A 1 223 ? -22.891 -2.447 9.629 1.00 98.81 223 ILE A O 1
ATOM 1802 N N . LYS A 1 224 ? -22.644 -4.638 9.227 1.00 98.56 224 LYS A N 1
ATOM 1803 C CA . LYS A 1 224 ? -23.416 -4.641 7.973 1.00 98.56 224 LYS A CA 1
ATOM 1804 C C . LYS A 1 224 ? -24.912 -4.428 8.172 1.00 98.56 224 LYS A C 1
ATOM 1806 O O . LYS A 1 224 ? -25.560 -3.912 7.270 1.00 98.56 224 LYS A O 1
ATOM 1811 N N . GLU A 1 225 ? -25.453 -4.845 9.315 1.00 97.88 225 GLU A N 1
ATOM 1812 C CA . GLU A 1 225 ? -26.838 -4.563 9.705 1.00 97.88 225 GLU A CA 1
ATOM 1813 C C . GLU A 1 225 ? -27.085 -3.063 9.882 1.00 97.88 225 GLU A C 1
ATOM 1815 O O . GLU A 1 225 ? -28.172 -2.612 9.535 1.00 97.88 225 GLU A O 1
ATOM 1820 N N . ALA A 1 226 ? -26.095 -2.333 10.404 1.00 97.44 226 ALA A N 1
ATOM 1821 C CA . ALA A 1 226 ? -26.162 -0.884 10.564 1.00 97.44 226 ALA A CA 1
ATOM 1822 C C . ALA A 1 226 ? -25.792 -0.139 9.274 1.00 97.44 226 ALA A C 1
ATOM 1824 O O . ALA A 1 226 ? -26.528 0.699 8.777 1.00 97.44 226 ALA A O 1
ATOM 1825 N N . CYS A 1 227 ? -24.675 -0.527 8.663 1.00 98.12 227 CYS A N 1
ATOM 1826 C CA . CYS A 1 227 ? -24.086 0.161 7.527 1.00 98.12 227 CYS A CA 1
ATOM 1827 C C . CYS A 1 227 ? -23.641 -0.842 6.453 1.00 98.12 227 CYS A C 1
ATOM 1829 O O . CYS A 1 227 ? -22.556 -1.433 6.514 1.00 98.12 227 CYS A O 1
ATOM 1831 N N . GLU A 1 228 ? -24.464 -1.011 5.414 1.00 97.06 228 GLU A N 1
ATOM 1832 C CA . GLU A 1 228 ? -24.168 -1.911 4.287 1.00 97.06 228 GLU A CA 1
ATOM 1833 C C . GLU A 1 228 ? -22.885 -1.490 3.537 1.00 97.06 228 GLU A C 1
ATOM 1835 O O . GLU A 1 228 ? -22.098 -2.333 3.084 1.00 97.06 228 GLU A O 1
ATOM 1840 N N . GLU A 1 229 ? -22.637 -0.179 3.438 1.00 96.31 229 GLU A N 1
ATOM 1841 C CA . GLU A 1 229 ? -21.493 0.375 2.710 1.00 96.31 229 GLU A CA 1
ATOM 1842 C C . GLU A 1 229 ? -20.162 0.249 3.468 1.00 96.31 229 GLU A C 1
ATOM 1844 O O . GLU A 1 229 ? -19.108 0.156 2.821 1.00 96.31 229 GLU A O 1
ATOM 1849 N N . CYS A 1 230 ? -20.201 0.167 4.802 1.00 98.38 230 CYS A N 1
ATOM 1850 C CA . CYS A 1 230 ? -19.029 0.092 5.671 1.00 98.38 230 CYS A CA 1
ATOM 1851 C C . CYS A 1 230 ? -18.176 -1.138 5.358 1.00 98.38 230 CYS A C 1
ATOM 1853 O O . CYS A 1 230 ? -18.668 -2.169 4.902 1.00 98.38 230 CYS A O 1
ATOM 1855 N N . LYS A 1 231 ? -16.867 -1.033 5.570 1.00 98.50 231 LYS A N 1
ATOM 1856 C CA . LYS A 1 231 ? -15.861 -2.043 5.256 1.00 98.50 231 LYS A CA 1
ATOM 1857 C C . LYS A 1 231 ? -15.246 -2.587 6.529 1.00 98.50 231 LYS A C 1
ATOM 1859 O O . LYS A 1 231 ? -14.734 -1.833 7.352 1.00 98.50 231 LYS A O 1
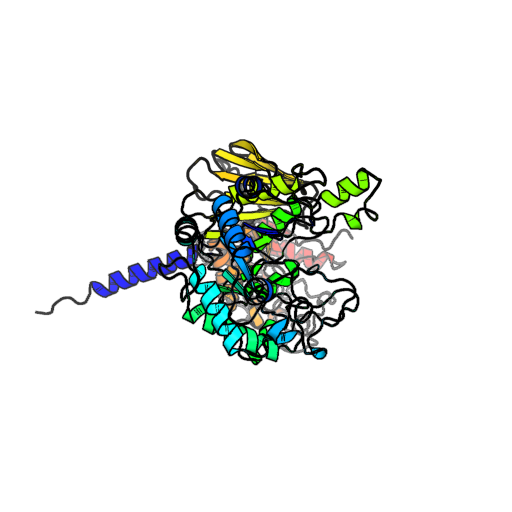ATOM 1864 N N . VAL A 1 232 ? -15.260 -3.906 6.643 1.00 98.81 232 VAL A N 1
ATOM 1865 C CA . VAL A 1 232 ? -14.664 -4.623 7.767 1.00 98.81 232 VAL A CA 1
ATOM 1866 C C . VAL A 1 232 ? -13.266 -5.089 7.377 1.00 98.81 232 VAL A C 1
ATOM 1868 O O . VAL A 1 232 ? -13.091 -5.798 6.381 1.00 98.81 232 VAL A O 1
ATOM 1871 N N . ILE A 1 233 ? -12.276 -4.677 8.157 1.00 98.62 233 ILE A N 1
ATOM 1872 C CA . ILE A 1 233 ? -10.871 -5.047 8.022 1.00 98.62 233 ILE A CA 1
ATOM 1873 C C . ILE A 1 233 ? -10.589 -6.150 9.049 1.00 98.62 233 ILE A C 1
ATOM 1875 O O . ILE A 1 233 ? -10.868 -6.001 10.239 1.00 98.62 233 ILE A O 1
ATOM 1879 N N . VAL A 1 234 ? -10.077 -7.285 8.576 1.00 97.75 234 VAL A N 1
ATOM 1880 C CA . VAL A 1 234 ? -9.628 -8.390 9.441 1.00 97.75 234 VAL A CA 1
ATOM 1881 C C . VAL A 1 234 ? -8.307 -8.022 10.118 1.00 97.75 234 VAL A C 1
ATOM 1883 O O . VAL A 1 234 ? -7.494 -7.343 9.504 1.00 97.75 234 VAL A O 1
ATOM 1886 N N . ALA A 1 235 ? -8.063 -8.486 11.341 1.00 95.12 235 ALA A N 1
ATOM 1887 C CA . ALA A 1 235 ? -6.806 -8.263 12.050 1.00 95.12 235 ALA A CA 1
ATOM 1888 C C . ALA A 1 235 ? -5.628 -8.862 11.273 1.00 95.12 235 ALA A C 1
ATOM 1890 O O . ALA A 1 235 ? -5.708 -10.000 10.781 1.00 95.12 235 ALA A O 1
ATOM 1891 N N . ALA A 1 236 ? -4.527 -8.114 11.198 1.00 91.50 236 ALA A N 1
ATOM 1892 C CA . ALA A 1 236 ? -3.273 -8.610 10.650 1.00 91.50 236 ALA A CA 1
ATOM 1893 C C . ALA A 1 236 ? -2.701 -9.760 11.497 1.00 91.50 236 ALA A C 1
ATOM 1895 O O . ALA A 1 236 ? -2.999 -9.858 12.688 1.00 91.50 236 ALA A O 1
ATOM 1896 N N . PRO A 1 237 ? -1.872 -10.638 10.907 1.00 87.12 237 PRO A N 1
ATOM 1897 C CA . PRO A 1 237 ? -1.076 -11.581 11.679 1.00 87.12 237 PRO A CA 1
ATOM 1898 C C . PRO A 1 237 ? 0.078 -10.869 12.399 1.00 87.12 237 PRO A C 1
ATOM 1900 O O . PRO A 1 237 ? 0.831 -10.132 11.767 1.00 87.12 237 PRO A O 1
ATOM 1903 N N . ALA A 1 238 ? 0.280 -11.178 13.679 1.00 78.31 238 ALA A N 1
ATOM 1904 C CA . ALA A 1 238 ? 1.486 -10.824 14.436 1.00 78.31 238 ALA A CA 1
ATOM 1905 C C . ALA A 1 238 ? 2.680 -11.714 14.043 1.00 78.31 238 ALA A C 1
ATOM 1907 O O . ALA A 1 238 ? 3.850 -11.361 14.199 1.00 78.31 238 ALA A O 1
ATOM 1908 N N . GLY A 1 239 ? 2.367 -12.941 13.606 1.00 70.06 239 GLY A N 1
ATOM 1909 C CA . GLY A 1 239 ? 3.324 -13.979 13.249 1.00 70.06 239 GLY A CA 1
ATOM 1910 C C . GLY A 1 239 ? 3.540 -14.123 11.742 1.00 70.06 239 GLY A C 1
ATOM 1911 O O . GLY A 1 239 ? 3.530 -13.173 10.966 1.00 70.06 239 GLY A O 1
ATOM 1912 N N . SER A 1 240 ? 3.768 -15.359 11.294 1.00 74.38 240 SER A N 1
ATOM 1913 C CA . SER A 1 240 ? 3.977 -15.633 9.871 1.00 74.38 240 SER A CA 1
ATOM 1914 C C . SER A 1 240 ? 2.669 -15.567 9.082 1.00 74.38 240 SER A C 1
ATOM 1916 O O . SER A 1 240 ? 1.740 -16.335 9.329 1.00 74.38 240 SER A O 1
ATOM 1918 N N . ILE A 1 241 ? 2.660 -14.748 8.031 1.00 80.75 241 ILE A N 1
ATOM 1919 C CA . ILE A 1 241 ? 1.547 -14.637 7.079 1.00 80.75 241 ILE A CA 1
ATOM 1920 C C . ILE A 1 241 ? 1.216 -15.950 6.345 1.00 80.75 241 ILE A C 1
ATOM 1922 O O . ILE A 1 241 ? 0.072 -16.161 5.943 1.00 80.75 241 ILE A O 1
ATOM 1926 N N . ARG A 1 242 ? 2.202 -16.851 6.195 1.00 75.19 242 ARG A N 1
ATOM 1927 C CA . ARG A 1 242 ? 2.203 -17.983 5.248 1.00 75.19 242 ARG A CA 1
ATOM 1928 C C . ARG A 1 242 ? 0.997 -18.924 5.365 1.00 75.19 242 ARG A C 1
ATOM 1930 O O . ARG A 1 242 ? 0.602 -19.492 4.355 1.00 75.19 242 ARG A O 1
ATOM 1937 N N . ASP A 1 243 ? 0.395 -19.044 6.548 1.00 81.25 243 ASP A N 1
ATOM 1938 C CA . ASP A 1 243 ? -0.776 -19.902 6.790 1.00 81.25 243 ASP A CA 1
ATOM 1939 C C . ASP A 1 243 ? -1.895 -19.213 7.593 1.00 81.25 243 ASP A C 1
ATOM 1941 O O . ASP A 1 243 ? -2.876 -19.851 7.976 1.00 81.25 243 ASP A O 1
ATOM 1945 N N . TYR A 1 244 ? -1.776 -17.915 7.879 1.00 88.00 244 TYR A N 1
ATOM 1946 C CA . TYR A 1 244 ? -2.754 -17.212 8.713 1.00 88.00 244 TYR A CA 1
ATOM 1947 C C . TYR A 1 244 ? -4.143 -17.205 8.056 1.00 88.00 244 TYR A C 1
ATOM 1949 O O . TYR A 1 244 ? -5.113 -17.730 8.607 1.00 88.00 244 TYR A O 1
ATOM 1957 N N . TYR A 1 245 ? -4.224 -16.723 6.814 1.00 90.69 245 TYR A N 1
ATOM 1958 C CA . TYR A 1 245 ? -5.492 -16.639 6.088 1.00 90.69 245 TYR A CA 1
ATOM 1959 C C . TYR A 1 245 ? -6.078 -17.997 5.715 1.00 90.69 245 TYR A C 1
ATOM 1961 O O . TYR A 1 245 ? -7.292 -18.177 5.785 1.00 90.69 245 TYR A O 1
ATOM 1969 N N . SER A 1 246 ? -5.242 -18.983 5.380 1.00 89.94 246 SER A N 1
ATOM 1970 C CA . SER A 1 246 ? -5.726 -20.337 5.089 1.00 89.94 246 SER A CA 1
ATOM 1971 C C . SER A 1 246 ? -6.391 -20.971 6.318 1.00 89.94 246 SER A C 1
ATOM 1973 O O . SER A 1 246 ? -7.442 -21.604 6.184 1.00 89.94 246 SER A O 1
ATOM 1975 N N . ARG A 1 247 ? -5.851 -20.732 7.523 1.00 91.12 247 ARG A N 1
ATOM 1976 C CA . ARG A 1 247 ? -6.462 -21.152 8.794 1.00 91.12 247 ARG A CA 1
ATOM 1977 C C . ARG A 1 247 ? -7.777 -20.423 9.064 1.00 91.12 247 ARG A C 1
ATOM 1979 O O . ARG A 1 247 ? -8.764 -21.084 9.373 1.00 91.12 247 ARG A O 1
ATOM 1986 N N . LEU A 1 248 ? -7.832 -19.102 8.879 1.00 93.06 248 LEU A N 1
ATOM 1987 C CA . LEU A 1 248 ? -9.084 -18.344 9.014 1.00 93.06 248 LEU A CA 1
ATOM 1988 C C . LEU A 1 248 ? -10.165 -18.844 8.037 1.00 93.06 248 LEU A C 1
ATOM 1990 O O . LEU A 1 248 ? -11.331 -18.997 8.409 1.00 93.06 248 LEU A O 1
ATOM 1994 N N . PHE A 1 249 ? -9.798 -19.168 6.794 1.00 94.12 249 PHE A N 1
ATOM 1995 C CA . PHE A 1 249 ? -10.739 -19.703 5.805 1.00 94.12 249 PHE A CA 1
ATOM 1996 C C . PHE A 1 249 ? -11.242 -21.098 6.162 1.00 94.12 249 PHE A C 1
ATOM 1998 O O . PHE A 1 249 ? -12.427 -21.369 5.981 1.00 94.12 249 PHE A O 1
ATOM 2005 N N . ALA A 1 250 ? -10.385 -21.962 6.713 1.00 95.00 250 ALA A N 1
ATOM 2006 C CA . ALA A 1 250 ? -10.795 -23.279 7.199 1.00 95.00 250 ALA A CA 1
ATOM 2007 C C . ALA A 1 250 ? -11.848 -23.191 8.323 1.00 95.00 250 ALA A C 1
ATOM 2009 O O . ALA A 1 250 ? -12.673 -24.091 8.466 1.00 95.00 250 ALA A O 1
ATOM 2010 N N . LEU A 1 251 ? -11.861 -22.084 9.072 1.00 96.06 251 LEU A N 1
ATOM 2011 C CA . LEU A 1 251 ? -12.849 -21.764 10.109 1.00 96.06 251 LEU A CA 1
ATOM 2012 C C . LEU A 1 251 ? -14.073 -20.982 9.575 1.00 96.06 251 LEU A C 1
ATOM 2014 O O . LEU A 1 251 ? -15.004 -20.646 10.317 1.00 96.06 251 LEU A O 1
ATOM 2018 N N . GLY A 1 252 ? -14.109 -20.705 8.269 1.00 95.88 252 GLY A N 1
ATOM 2019 C CA . GLY A 1 252 ? -15.219 -20.038 7.591 1.00 95.88 252 GLY A CA 1
ATOM 2020 C C . GLY A 1 252 ? -15.228 -18.516 7.734 1.00 95.88 252 GLY A C 1
ATOM 2021 O O . GLY A 1 252 ? -16.302 -17.927 7.718 1.00 95.88 252 GLY A O 1
ATOM 2022 N N . ALA A 1 253 ? -14.070 -17.874 7.907 1.00 96.50 253 ALA A N 1
ATOM 2023 C CA . ALA A 1 253 ? -13.969 -16.415 8.024 1.00 96.50 253 ALA A CA 1
ATOM 2024 C C . ALA A 1 253 ? -14.022 -15.665 6.680 1.00 96.50 253 ALA A C 1
ATOM 2026 O O . ALA A 1 253 ? -14.212 -14.455 6.675 1.00 96.50 253 ALA A O 1
ATOM 2027 N N . ARG A 1 254 ? -13.832 -16.356 5.541 1.00 95.88 254 ARG A N 1
ATOM 2028 C CA . ARG A 1 254 ? -13.617 -15.731 4.218 1.00 95.88 254 ARG A CA 1
ATOM 2029 C C . ARG A 1 254 ? -14.691 -14.708 3.837 1.00 95.88 254 ARG A C 1
ATOM 2031 O O . ARG A 1 254 ? -14.358 -13.698 3.225 1.00 95.88 254 ARG A O 1
ATOM 2038 N N . ASP A 1 255 ? -15.942 -14.959 4.206 1.00 97.19 255 ASP A N 1
ATOM 2039 C CA . ASP A 1 255 ? -17.091 -14.122 3.838 1.00 97.19 255 ASP A CA 1
ATOM 2040 C C . ASP A 1 255 ? -17.404 -13.018 4.865 1.00 97.19 255 ASP A C 1
ATOM 2042 O O . ASP A 1 255 ? -18.322 -12.237 4.653 1.00 97.19 255 ASP A O 1
ATOM 2046 N N . TYR A 1 256 ? -16.629 -12.922 5.951 1.00 98.31 256 TYR A N 1
ATOM 2047 C CA . TYR A 1 256 ? -16.910 -12.055 7.105 1.00 98.31 256 TYR A CA 1
ATOM 2048 C C . TYR A 1 256 ? -15.876 -10.936 7.296 1.00 98.31 256 TYR A C 1
ATOM 2050 O O . TYR A 1 256 ? -15.621 -10.478 8.404 1.00 98.31 256 TYR A O 1
ATOM 2058 N N . PHE A 1 257 ? -15.263 -10.497 6.202 1.00 98.62 257 PHE A N 1
ATOM 2059 C CA . PHE A 1 257 ? -14.470 -9.270 6.122 1.00 98.62 257 PHE A CA 1
ATOM 2060 C C . PHE A 1 257 ? -14.451 -8.784 4.670 1.00 98.62 257 PHE A C 1
ATOM 2062 O O . PHE A 1 257 ? -14.643 -9.571 3.738 1.00 98.62 257 PHE A O 1
ATOM 2069 N N . ASP A 1 258 ? -14.199 -7.499 4.455 1.00 98.56 258 ASP A N 1
ATOM 2070 C CA . ASP A 1 258 ? -14.142 -6.889 3.123 1.00 98.56 258 ASP A CA 1
ATOM 2071 C C . ASP A 1 258 ? -12.705 -6.615 2.664 1.00 98.56 258 ASP A C 1
ATOM 2073 O O . ASP A 1 258 ? -12.455 -6.545 1.462 1.00 98.56 258 ASP A O 1
ATOM 2077 N N . ILE A 1 259 ? -11.770 -6.451 3.605 1.00 98.44 259 ILE A N 1
ATOM 2078 C CA . ILE A 1 259 ? -10.398 -5.998 3.351 1.00 98.44 259 ILE A CA 1
ATOM 2079 C C . ILE A 1 259 ? -9.411 -6.865 4.143 1.00 98.44 259 ILE A C 1
ATOM 2081 O O . ILE A 1 259 ? -9.598 -7.088 5.339 1.00 98.44 259 ILE A O 1
ATOM 2085 N N . TYR A 1 260 ? -8.361 -7.345 3.473 1.00 96.94 260 TYR A N 1
ATOM 2086 C CA . TYR A 1 260 ? -7.224 -8.017 4.106 1.00 96.94 260 TYR A CA 1
ATOM 2087 C C . TYR A 1 260 ? -6.314 -7.000 4.796 1.00 96.94 260 TYR A C 1
ATOM 2089 O O . TYR A 1 260 ? -6.064 -5.941 4.223 1.00 96.94 260 TYR A O 1
ATOM 2097 N N . ASN A 1 261 ? -5.750 -7.350 5.952 1.00 95.50 261 ASN A N 1
ATOM 2098 C CA . ASN A 1 261 ? -4.733 -6.541 6.623 1.00 95.50 261 ASN A CA 1
ATOM 2099 C C . ASN A 1 261 ? -3.411 -7.303 6.776 1.00 95.50 261 ASN A C 1
ATOM 2101 O O . ASN A 1 261 ? -3.400 -8.458 7.206 1.00 95.50 261 ASN A O 1
ATOM 2105 N N . LEU A 1 262 ? -2.287 -6.691 6.419 1.00 91.81 262 LEU A N 1
ATOM 2106 C CA . LEU A 1 262 ? -0.972 -7.320 6.532 1.00 91.81 262 LEU A CA 1
ATOM 2107 C C . LEU A 1 262 ? 0.012 -6.381 7.216 1.00 91.81 262 LEU A C 1
ATOM 2109 O O . LEU A 1 262 ? 0.116 -5.225 6.821 1.00 91.81 262 LEU A O 1
ATOM 2113 N N . HIS A 1 263 ? 0.813 -6.914 8.136 1.00 87.75 263 HIS A N 1
ATOM 2114 C CA . HIS A 1 263 ? 1.973 -6.228 8.702 1.00 87.75 263 HIS A CA 1
ATOM 2115 C C . HIS A 1 263 ? 3.257 -6.922 8.252 1.00 87.75 263 HIS A C 1
ATOM 2117 O O . HIS A 1 263 ? 3.287 -8.136 8.037 1.00 87.75 263 HIS A O 1
ATOM 2123 N N . GLY A 1 264 ? 4.333 -6.151 8.099 1.00 78.06 264 GLY A N 1
ATOM 2124 C CA . GLY A 1 264 ? 5.666 -6.687 7.830 1.00 78.06 264 GLY A CA 1
ATOM 2125 C C . GLY A 1 264 ? 6.343 -6.139 6.571 1.00 78.06 264 GLY A C 1
ATOM 2126 O O . GLY A 1 264 ? 5.807 -5.284 5.863 1.00 78.06 264 GLY A O 1
ATOM 2127 N N . PRO A 1 265 ? 7.575 -6.598 6.292 1.00 76.50 265 PRO A N 1
ATOM 2128 C CA . PRO A 1 265 ? 8.371 -6.075 5.194 1.00 76.50 265 PRO A CA 1
ATOM 2129 C C . PRO A 1 265 ? 7.807 -6.527 3.846 1.00 76.50 265 PRO A C 1
ATOM 2131 O O . PRO A 1 265 ? 7.517 -7.704 3.628 1.00 76.50 265 PRO A O 1
ATOM 2134 N N . ILE A 1 266 ? 7.762 -5.608 2.880 1.00 77.06 266 ILE A N 1
ATOM 2135 C CA . ILE A 1 266 ? 7.182 -5.865 1.552 1.00 77.06 266 ILE A CA 1
ATOM 2136 C C . ILE A 1 266 ? 7.705 -7.133 0.857 1.00 77.06 266 ILE A C 1
ATOM 2138 O O . ILE A 1 266 ? 6.953 -7.818 0.165 1.00 77.06 266 ILE A O 1
ATOM 2142 N N . ARG A 1 267 ? 8.987 -7.474 1.046 1.00 74.19 267 ARG A N 1
ATOM 2143 C CA . ARG A 1 267 ? 9.607 -8.662 0.441 1.00 74.19 267 ARG A CA 1
ATOM 2144 C C . ARG A 1 267 ? 8.892 -9.955 0.841 1.00 74.19 267 ARG A C 1
ATOM 2146 O O . ARG A 1 267 ? 8.832 -10.872 0.031 1.00 74.19 267 ARG A O 1
ATOM 2153 N N . GLU A 1 268 ? 8.370 -10.015 2.060 1.00 76.88 268 GLU A N 1
ATOM 2154 C CA . GLU A 1 268 ? 7.632 -11.167 2.586 1.00 76.88 268 GLU A CA 1
ATOM 2155 C C . GLU A 1 268 ? 6.154 -11.119 2.180 1.00 76.88 268 GLU A C 1
ATOM 2157 O O . GLU A 1 268 ? 5.538 -12.154 1.930 1.00 76.88 268 GLU A O 1
ATOM 2162 N N . LEU A 1 269 ? 5.596 -9.913 2.042 1.00 81.81 269 LEU A N 1
ATOM 2163 C CA . LEU A 1 269 ? 4.190 -9.723 1.686 1.00 81.81 269 LEU A CA 1
ATOM 2164 C C . LEU A 1 269 ? 3.904 -9.979 0.204 1.00 81.81 269 LEU A C 1
ATOM 2166 O O . LEU A 1 269 ? 2.815 -10.443 -0.129 1.00 81.81 269 LEU A O 1
ATOM 2170 N N . LYS A 1 270 ? 4.868 -9.708 -0.685 1.00 81.75 270 LYS A N 1
ATOM 2171 C CA . LYS A 1 270 ? 4.694 -9.745 -2.147 1.00 81.75 270 LYS A CA 1
ATOM 2172 C C . LYS A 1 270 ? 4.063 -11.041 -2.663 1.00 81.75 270 LYS A C 1
ATOM 2174 O O . LYS A 1 270 ? 3.129 -10.993 -3.459 1.00 81.75 270 LYS A O 1
ATOM 2179 N N . GLU A 1 271 ? 4.558 -12.192 -2.210 1.00 79.75 271 GLU A N 1
ATOM 2180 C CA . GLU A 1 271 ? 4.024 -13.495 -2.630 1.00 79.75 271 GLU A CA 1
ATOM 2181 C C . GLU A 1 271 ? 2.570 -13.679 -2.188 1.00 79.75 271 GLU A C 1
ATOM 2183 O O . GLU A 1 271 ? 1.765 -14.223 -2.938 1.00 79.75 271 GLU A O 1
ATOM 2188 N N . THR A 1 272 ? 2.223 -13.178 -0.999 1.00 82.88 272 THR A N 1
ATOM 2189 C CA . THR A 1 272 ? 0.863 -13.287 -0.469 1.00 82.88 272 THR A CA 1
ATOM 2190 C C . THR A 1 272 ? -0.086 -12.347 -1.200 1.00 82.88 272 THR A C 1
ATOM 2192 O O . THR A 1 272 ? -1.136 -12.800 -1.647 1.00 82.88 272 THR A O 1
ATOM 2195 N N . ILE A 1 273 ? 0.286 -11.073 -1.383 1.00 85.75 273 ILE A N 1
ATOM 2196 C CA . ILE A 1 273 ? -0.566 -10.044 -2.007 1.00 85.75 273 ILE A CA 1
ATOM 2197 C C . ILE A 1 273 ? -1.087 -10.510 -3.372 1.00 85.75 273 ILE A C 1
ATOM 2199 O O . ILE A 1 273 ? -2.280 -10.397 -3.640 1.00 85.75 273 ILE A O 1
ATOM 2203 N N . GLY A 1 274 ? -0.230 -11.121 -4.198 1.00 81.38 274 GLY A N 1
ATOM 2204 C CA . GLY A 1 274 ? -0.611 -11.621 -5.525 1.00 81.38 274 GLY A CA 1
ATOM 2205 C C . GLY A 1 274 ? -1.643 -12.760 -5.531 1.00 81.38 274 GLY A C 1
ATOM 2206 O O . GLY A 1 274 ? -2.141 -13.116 -6.597 1.00 81.38 274 GLY A O 1
ATOM 2207 N N . THR A 1 275 ? -1.968 -13.341 -4.372 1.00 83.00 275 THR A N 1
ATOM 2208 C CA . THR A 1 275 ? -2.951 -14.433 -4.230 1.00 83.00 275 THR A CA 1
ATOM 2209 C C . THR A 1 275 ? -4.295 -13.987 -3.652 1.00 83.00 275 THR A C 1
ATOM 2211 O O . THR A 1 275 ? -5.241 -14.778 -3.640 1.00 83.00 275 THR A O 1
ATOM 2214 N N . LEU A 1 276 ? -4.389 -12.747 -3.165 1.00 88.19 276 LEU A N 1
ATOM 2215 C CA . LEU A 1 276 ? -5.569 -12.231 -2.475 1.00 88.19 276 LEU A CA 1
ATOM 2216 C C . LEU A 1 276 ? -6.612 -11.702 -3.469 1.00 88.19 276 LEU A C 1
ATOM 2218 O O . LEU A 1 276 ? -6.287 -11.138 -4.510 1.00 88.19 276 LEU A O 1
ATOM 2222 N N . ASP A 1 277 ? -7.887 -11.898 -3.140 1.00 90.69 277 ASP A N 1
ATOM 2223 C CA . ASP A 1 277 ? -9.043 -11.616 -4.004 1.00 90.69 277 ASP A CA 1
ATOM 2224 C C . ASP A 1 277 ? -9.857 -10.379 -3.587 1.00 90.69 277 ASP A C 1
ATOM 2226 O O . ASP A 1 277 ? -10.843 -10.032 -4.237 1.00 90.69 277 ASP A O 1
ATOM 2230 N N . LYS A 1 278 ? -9.447 -9.712 -2.507 1.00 94.56 278 LYS A N 1
ATOM 2231 C CA . LYS A 1 278 ? -10.066 -8.504 -1.946 1.00 94.56 278 LYS A CA 1
ATOM 2232 C C . LYS A 1 278 ? -8.998 -7.423 -1.750 1.00 94.56 278 LYS A C 1
ATOM 2234 O O . LYS A 1 278 ? -7.809 -7.752 -1.775 1.00 94.56 278 LYS A O 1
ATOM 2239 N N . PRO A 1 279 ? -9.382 -6.148 -1.548 1.00 96.06 279 PRO A N 1
ATOM 2240 C CA . PRO A 1 279 ? -8.430 -5.087 -1.236 1.00 96.06 279 PRO A CA 1
ATOM 2241 C C . PRO A 1 279 ? -7.523 -5.446 -0.056 1.00 96.06 279 PRO A C 1
ATOM 2243 O O . PRO A 1 279 ? -7.944 -6.126 0.881 1.00 96.06 279 PRO A O 1
ATOM 2246 N N . VAL A 1 280 ? -6.284 -4.959 -0.111 1.00 95.81 280 VAL A N 1
ATOM 2247 C CA . VAL A 1 280 ? -5.254 -5.207 0.904 1.00 95.81 280 VAL A CA 1
ATOM 2248 C C . VAL A 1 280 ? -4.829 -3.885 1.515 1.00 95.81 280 VAL A C 1
ATOM 2250 O O . VAL A 1 280 ? -4.407 -2.975 0.793 1.00 95.81 280 VAL A O 1
ATOM 2253 N N . PHE A 1 281 ? -4.955 -3.776 2.830 1.00 96.38 281 PHE A N 1
ATOM 2254 C CA . PHE A 1 281 ? -4.470 -2.662 3.630 1.00 96.38 281 PHE A CA 1
ATOM 2255 C C . PHE A 1 281 ? -3.232 -3.106 4.416 1.00 96.38 281 PHE A C 1
ATOM 2257 O O . PHE A 1 281 ? -3.088 -4.276 4.763 1.00 96.38 281 PHE A O 1
ATOM 2264 N N . ILE A 1 282 ? -2.336 -2.157 4.665 1.00 93.88 282 ILE A N 1
ATOM 2265 C CA . ILE A 1 282 ? -1.220 -2.288 5.605 1.00 93.88 282 ILE A CA 1
ATOM 2266 C C . ILE A 1 282 ? -1.505 -1.304 6.736 1.00 93.88 282 ILE A C 1
ATOM 2268 O O . ILE A 1 282 ? -1.212 -0.121 6.557 1.00 93.88 282 ILE A O 1
ATOM 2272 N N . THR A 1 283 ? -2.169 -1.727 7.821 1.00 92.38 283 THR A N 1
ATOM 2273 C CA . THR A 1 283 ? -2.574 -0.795 8.900 1.00 92.38 283 THR A CA 1
ATOM 2274 C C . THR A 1 283 ? -1.424 -0.408 9.826 1.00 92.38 283 THR A C 1
ATOM 2276 O O . THR A 1 283 ? -1.481 0.667 10.419 1.00 92.38 283 THR A O 1
ATOM 2279 N N . GLU A 1 284 ? -0.336 -1.179 9.813 1.00 86.31 284 GLU A N 1
ATOM 2280 C CA . GLU A 1 284 ? 0.943 -0.831 10.428 1.00 86.31 284 GLU A CA 1
ATOM 2281 C C . GLU A 1 284 ? 2.107 -1.101 9.463 1.00 86.31 284 GLU A C 1
ATOM 2283 O O . GLU A 1 284 ? 2.364 -2.225 9.018 1.00 86.31 284 GLU A O 1
ATOM 2288 N N . GLY A 1 285 ? 2.830 -0.039 9.120 1.00 79.94 285 GLY A N 1
ATOM 2289 C CA . GLY A 1 285 ? 3.957 -0.062 8.198 1.00 79.94 285 GLY A CA 1
ATOM 2290 C C . GLY A 1 285 ? 5.063 0.892 8.632 1.00 79.94 285 GLY A C 1
ATOM 2291 O O . GLY A 1 285 ? 4.854 1.848 9.376 1.00 79.94 285 GLY A O 1
ATOM 2292 N N . GLY A 1 286 ? 6.276 0.663 8.131 1.00 68.50 286 GLY A N 1
ATOM 2293 C CA . GLY A 1 286 ? 7.461 1.386 8.599 1.00 68.50 286 GLY A CA 1
ATOM 2294 C C . GLY A 1 286 ? 8.126 0.692 9.792 1.00 68.50 286 GLY A C 1
ATOM 2295 O O . GLY A 1 286 ? 7.741 -0.398 10.197 1.00 68.50 286 GLY A O 1
ATOM 2296 N N . GLY A 1 287 ? 9.234 1.243 10.281 1.00 58.06 287 GLY A N 1
ATOM 2297 C CA . GLY A 1 287 ? 10.017 0.610 11.342 1.00 58.06 287 GLY A CA 1
ATOM 2298 C C . GLY A 1 287 ? 11.227 1.438 11.758 1.00 58.06 287 GLY A C 1
ATOM 2299 O O . GLY A 1 287 ? 11.670 2.331 11.031 1.00 58.06 287 GLY A O 1
ATOM 2300 N N . LYS A 1 288 ? 11.769 1.135 12.944 1.00 55.16 288 LYS A N 1
ATOM 2301 C CA . LYS A 1 288 ? 12.866 1.888 13.574 1.00 55.16 288 LYS A CA 1
ATOM 2302 C C . LYS A 1 288 ? 14.070 2.020 12.637 1.00 55.16 288 LYS A C 1
ATOM 2304 O O . LYS A 1 288 ? 14.645 1.024 12.209 1.00 55.16 288 LYS A O 1
ATOM 2309 N N . GLY A 1 289 ? 14.470 3.264 12.379 1.00 58.31 289 GLY A N 1
ATOM 2310 C CA . GLY A 1 289 ? 15.707 3.600 11.670 1.00 58.31 289 GLY A CA 1
ATOM 2311 C C . GLY A 1 289 ? 15.601 3.703 10.147 1.00 58.31 289 GLY A C 1
ATOM 2312 O O . GLY A 1 289 ? 16.608 4.035 9.527 1.00 58.31 289 GLY A O 1
ATOM 2313 N N . LYS A 1 290 ? 14.424 3.477 9.542 1.00 68.31 290 LYS A N 1
ATOM 2314 C CA . LYS A 1 290 ? 14.239 3.705 8.100 1.00 68.31 290 LYS A CA 1
ATOM 2315 C C . LYS A 1 290 ? 14.267 5.199 7.795 1.00 68.31 290 LYS A C 1
ATOM 2317 O O . LYS A 1 290 ? 13.474 5.969 8.334 1.00 68.31 290 LYS A O 1
ATOM 2322 N N . GLU A 1 291 ? 15.175 5.621 6.924 1.00 79.00 291 GLU A N 1
ATOM 2323 C CA . GLU A 1 291 ? 15.229 7.016 6.479 1.00 79.00 291 GLU A CA 1
ATOM 2324 C C . GLU A 1 291 ? 14.081 7.322 5.503 1.00 79.00 291 GLU A C 1
ATOM 2326 O O . GLU A 1 291 ? 13.590 6.434 4.803 1.00 79.00 291 GLU A O 1
ATOM 2331 N N . GLY A 1 292 ? 13.684 8.595 5.379 1.00 83.75 292 GLY A N 1
ATOM 2332 C CA . GLY A 1 292 ? 12.568 9.004 4.513 1.00 83.75 292 GLY A CA 1
ATOM 2333 C C . GLY A 1 292 ? 12.632 8.496 3.063 1.00 83.75 292 GLY A C 1
ATOM 2334 O O . GLY A 1 292 ? 11.594 8.256 2.450 1.00 83.75 292 GLY A O 1
ATOM 2335 N N . ALA A 1 293 ? 13.830 8.271 2.512 1.00 89.19 293 ALA A N 1
ATOM 2336 C CA . ALA A 1 293 ? 13.994 7.685 1.181 1.00 89.19 293 ALA A CA 1
ATOM 2337 C C . ALA A 1 293 ? 13.664 6.188 1.119 1.00 89.19 293 ALA A C 1
ATOM 2339 O O . ALA A 1 293 ? 13.128 5.732 0.112 1.00 89.19 293 ALA A O 1
ATOM 2340 N N . GLU A 1 294 ? 13.973 5.422 2.161 1.00 88.38 294 GLU A N 1
ATOM 2341 C CA . GLU A 1 294 ? 13.657 3.992 2.228 1.00 88.38 294 GLU A CA 1
ATOM 2342 C C . GLU A 1 294 ? 12.154 3.783 2.373 1.00 88.38 294 GLU A C 1
ATOM 2344 O O . GLU A 1 294 ? 11.573 3.005 1.617 1.00 88.38 294 GLU A O 1
ATOM 2349 N N . LEU A 1 295 ? 11.521 4.574 3.244 1.00 86.88 295 LEU A N 1
ATOM 2350 C CA . LEU A 1 295 ? 10.069 4.645 3.380 1.00 86.88 295 LEU A CA 1
ATOM 2351 C C . LEU A 1 295 ? 9.391 4.928 2.035 1.00 86.88 295 LEU A C 1
ATOM 2353 O O . LEU A 1 295 ? 8.479 4.215 1.622 1.00 86.88 295 LEU A O 1
ATOM 2357 N N . ALA A 1 296 ? 9.846 5.970 1.331 1.00 91.88 296 ALA A N 1
ATOM 2358 C CA . ALA A 1 296 ? 9.244 6.357 0.063 1.00 91.88 296 ALA A CA 1
ATOM 2359 C C . ALA A 1 296 ? 9.320 5.223 -0.966 1.00 91.88 296 ALA A C 1
ATOM 2361 O O . ALA A 1 296 ? 8.337 4.946 -1.653 1.00 91.88 296 ALA A O 1
ATOM 2362 N N . LYS A 1 297 ? 10.464 4.534 -1.047 1.00 92.94 297 LYS A N 1
ATOM 2363 C CA . LYS A 1 297 ? 10.634 3.376 -1.932 1.00 92.94 297 LYS A CA 1
ATOM 2364 C C . LYS A 1 297 ? 9.714 2.229 -1.542 1.00 92.94 297 LYS A C 1
ATOM 2366 O O . LYS A 1 297 ? 9.085 1.660 -2.425 1.00 92.94 297 LYS A O 1
ATOM 2371 N N . GLU A 1 298 ? 9.612 1.909 -0.257 1.00 90.19 298 GLU A N 1
ATOM 2372 C CA . GLU A 1 298 ? 8.725 0.855 0.239 1.00 90.19 298 GLU A CA 1
ATOM 2373 C C . GLU A 1 298 ? 7.265 1.140 -0.124 1.00 90.19 298 GLU A C 1
ATOM 2375 O O . GLU A 1 298 ? 6.607 0.288 -0.710 1.00 90.19 298 GLU A O 1
ATOM 2380 N N . ALA A 1 299 ? 6.795 2.366 0.100 1.00 92.00 299 ALA A N 1
ATOM 2381 C CA . ALA A 1 299 ? 5.452 2.796 -0.269 1.00 92.00 299 ALA A CA 1
ATOM 2382 C C . ALA A 1 299 ? 5.167 2.665 -1.778 1.00 92.00 299 ALA A C 1
ATOM 2384 O O . ALA A 1 299 ? 4.110 2.181 -2.183 1.00 92.00 299 ALA A O 1
ATOM 2385 N N . ILE A 1 300 ? 6.122 3.078 -2.621 1.00 94.81 300 ILE A N 1
ATOM 2386 C CA . ILE A 1 300 ? 6.020 2.955 -4.084 1.00 94.81 300 ILE A CA 1
ATOM 2387 C C . ILE A 1 300 ? 5.969 1.487 -4.498 1.00 94.81 300 ILE A C 1
ATOM 2389 O O . ILE A 1 300 ? 5.189 1.121 -5.377 1.00 94.81 300 ILE A O 1
ATOM 2393 N N . MET A 1 301 ? 6.787 0.649 -3.864 1.00 92.06 301 MET A N 1
ATOM 2394 C CA . MET A 1 301 ? 6.788 -0.776 -4.143 1.00 92.06 301 MET A CA 1
ATOM 2395 C C . MET A 1 301 ? 5.462 -1.415 -3.705 1.00 92.06 301 MET A C 1
ATOM 2397 O O . MET A 1 301 ? 4.891 -2.153 -4.497 1.00 92.06 301 MET A O 1
ATOM 2401 N N . LEU A 1 302 ? 4.915 -1.085 -2.525 1.00 92.25 302 LEU A N 1
ATOM 2402 C CA . LEU A 1 302 ? 3.616 -1.599 -2.059 1.00 92.25 302 LEU A CA 1
ATOM 2403 C C . LEU A 1 302 ? 2.499 -1.246 -3.048 1.00 92.25 302 LEU A C 1
ATOM 2405 O O . LEU A 1 302 ? 1.728 -2.118 -3.452 1.00 92.25 302 LEU A O 1
ATOM 2409 N N . ALA A 1 303 ? 2.467 0.008 -3.513 1.00 93.69 303 ALA A N 1
ATOM 2410 C CA . ALA A 1 303 ? 1.556 0.436 -4.573 1.00 93.69 303 ALA A CA 1
ATOM 2411 C C . ALA A 1 303 ? 1.709 -0.433 -5.831 1.00 93.69 303 ALA A C 1
ATOM 2413 O O . ALA A 1 303 ? 0.715 -0.865 -6.413 1.00 93.69 303 ALA A O 1
ATOM 2414 N N . SER A 1 304 ? 2.953 -0.721 -6.229 1.00 91.31 304 SER A N 1
ATOM 2415 C CA . SER A 1 304 ? 3.277 -1.549 -7.396 1.00 91.31 304 SER A CA 1
ATOM 2416 C C . SER A 1 304 ? 3.023 -3.045 -7.232 1.00 91.31 304 SER A C 1
ATOM 2418 O O . SER A 1 304 ? 3.147 -3.761 -8.214 1.00 91.31 304 SER A O 1
ATOM 2420 N N . GLU A 1 305 ? 2.671 -3.524 -6.041 1.00 90.12 305 GLU A N 1
ATOM 2421 C CA . GLU A 1 305 ? 2.253 -4.915 -5.818 1.00 90.12 305 GLU A CA 1
ATOM 2422 C C . GLU A 1 305 ? 0.725 -5.037 -5.661 1.00 90.12 305 GLU A C 1
ATOM 2424 O O . GLU A 1 305 ? 0.211 -6.142 -5.543 1.00 90.12 305 GLU A O 1
ATOM 2429 N N . GLY A 1 306 ? -0.020 -3.923 -5.697 1.00 91.06 306 GLY A N 1
ATOM 2430 C CA . GLY A 1 306 ? -1.488 -3.919 -5.616 1.00 91.06 306 GLY A CA 1
ATOM 2431 C C . GLY A 1 306 ? -2.066 -3.642 -4.228 1.00 91.06 306 GLY A C 1
ATOM 2432 O O . GLY A 1 306 ? -3.271 -3.803 -4.028 1.00 91.06 306 GLY A O 1
ATOM 2433 N N . VAL A 1 307 ? -1.249 -3.180 -3.276 1.00 94.25 307 VAL A N 1
ATOM 2434 C CA . VAL A 1 307 ? -1.753 -2.675 -1.990 1.00 94.25 307 VAL A CA 1
ATOM 2435 C C . VAL A 1 307 ? -2.692 -1.491 -2.233 1.00 94.25 307 VAL A C 1
ATOM 2437 O O . VAL A 1 307 ? -2.431 -0.626 -3.071 1.00 94.25 307 VAL A O 1
ATOM 2440 N N . SER A 1 308 ? -3.812 -1.466 -1.513 1.00 95.38 308 SER A N 1
ATOM 2441 C CA . SER A 1 308 ? -4.863 -0.456 -1.672 1.00 95.38 308 SER A CA 1
ATOM 2442 C C . SER A 1 308 ? -4.685 0.741 -0.737 1.00 95.38 308 SER A C 1
ATOM 2444 O O . SER A 1 308 ? -4.982 1.857 -1.153 1.00 95.38 308 SER A O 1
ATOM 2446 N N . SER A 1 309 ? -4.171 0.518 0.478 1.00 95.94 309 SER A N 1
ATOM 2447 C CA . SER A 1 309 ? -3.847 1.563 1.460 1.00 95.94 309 SER A CA 1
ATOM 2448 C C . SER A 1 309 ? -2.678 1.142 2.350 1.00 95.94 309 SER A C 1
ATOM 2450 O O . SER A 1 309 ? -2.556 -0.040 2.674 1.00 95.94 309 SER A O 1
ATOM 2452 N N . ALA A 1 310 ? -1.831 2.092 2.749 1.00 94.44 310 ALA A N 1
ATOM 2453 C CA . ALA A 1 310 ? -0.695 1.858 3.635 1.00 94.44 310 ALA A CA 1
ATOM 2454 C C . ALA A 1 310 ? -0.557 2.961 4.693 1.00 94.44 310 ALA A C 1
ATOM 2456 O O . ALA A 1 310 ? -0.496 4.153 4.375 1.00 94.44 310 ALA A O 1
ATOM 2457 N N . MET A 1 311 ? -0.477 2.537 5.949 1.00 92.69 311 MET A N 1
ATOM 2458 C CA . MET A 1 311 ? -0.431 3.378 7.135 1.00 92.69 311 MET A CA 1
ATOM 2459 C C . MET A 1 311 ? 0.970 3.302 7.735 1.00 92.69 311 MET A C 1
ATOM 2461 O O . MET A 1 311 ? 1.542 2.222 7.859 1.00 92.69 311 MET A O 1
ATOM 2465 N N . TRP A 1 312 ? 1.551 4.456 8.063 1.00 88.19 312 TRP A N 1
ATOM 2466 C CA . TRP A 1 312 ? 2.931 4.526 8.536 1.00 88.19 312 TRP A CA 1
ATOM 2467 C C . TRP A 1 312 ? 3.010 4.875 10.023 1.00 88.19 312 TRP A C 1
ATOM 2469 O O . TRP A 1 312 ? 2.707 6.007 10.405 1.00 88.19 312 TRP A O 1
ATOM 2479 N N . SER A 1 313 ? 3.500 3.927 10.821 1.00 82.50 313 SER A N 1
ATOM 2480 C CA . SER A 1 313 ? 3.739 4.029 12.266 1.00 82.50 313 SER A CA 1
ATOM 2481 C C . SER A 1 313 ? 5.067 4.740 12.536 1.00 82.50 313 SER A C 1
ATOM 2483 O O . SER A 1 313 ? 6.093 4.133 12.851 1.00 82.50 313 SER A O 1
ATOM 2485 N N . MET A 1 314 ? 5.096 6.053 12.299 1.00 75.94 314 MET A N 1
ATOM 2486 C CA . MET A 1 314 ? 6.323 6.871 12.340 1.00 75.94 314 MET A CA 1
ATOM 2487 C C . MET A 1 314 ? 6.245 8.040 13.319 1.00 75.94 314 MET A C 1
ATOM 2489 O O . MET A 1 314 ? 6.992 9.023 13.199 1.00 75.94 314 MET A O 1
ATOM 2493 N N . VAL A 1 315 ? 5.366 7.931 14.305 1.00 72.25 315 VAL A N 1
ATOM 2494 C CA . VAL A 1 315 ? 5.364 8.789 15.485 1.00 72.25 315 VAL A CA 1
ATOM 2495 C C . VAL A 1 315 ? 5.934 7.974 16.647 1.00 72.25 315 VAL A C 1
ATOM 2497 O O . VAL A 1 315 ? 5.595 6.802 16.791 1.00 72.25 315 VAL A O 1
ATOM 2500 N N . PRO A 1 316 ? 6.869 8.529 17.434 1.00 66.06 316 PRO A N 1
ATOM 2501 C CA . PRO A 1 316 ? 7.431 7.811 18.560 1.00 66.06 316 PRO A CA 1
ATOM 2502 C C . PRO A 1 316 ? 6.378 7.732 19.657 1.00 66.06 316 PRO A C 1
ATOM 2504 O O . PRO A 1 316 ? 6.118 8.695 20.374 1.00 66.06 316 PRO A O 1
ATOM 2507 N N . ASP A 1 317 ? 5.816 6.546 19.786 1.00 57.84 317 ASP A N 1
ATOM 2508 C CA . ASP A 1 317 ? 4.754 6.203 20.709 1.00 57.84 317 ASP A CA 1
ATOM 2509 C C . ASP A 1 317 ? 5.261 6.077 22.166 1.00 57.84 317 ASP A C 1
ATOM 2511 O O . ASP A 1 317 ? 4.480 6.136 23.101 1.00 57.84 317 ASP A O 1
ATOM 2515 N N . TRP A 1 318 ? 6.562 5.953 22.442 1.00 58.28 318 TRP A N 1
ATOM 2516 C CA . TRP A 1 318 ? 7.054 5.688 23.810 1.00 58.28 318 TRP A CA 1
ATOM 2517 C C . TRP A 1 318 ? 6.714 6.764 24.882 1.00 58.28 318 TRP A C 1
ATOM 2519 O O . TRP A 1 318 ? 6.777 7.963 24.606 1.00 58.28 318 TRP A O 1
ATOM 2529 N N . PRO A 1 319 ? 6.500 6.384 26.168 1.00 51.03 319 PRO A N 1
ATOM 2530 C CA . PRO A 1 319 ? 6.226 7.322 27.253 1.00 51.03 319 PRO A CA 1
ATOM 2531 C C . PRO A 1 319 ? 7.395 8.266 27.544 1.00 51.03 319 PRO A C 1
ATOM 2533 O O . PRO A 1 319 ? 8.564 7.860 27.563 1.00 51.03 319 PRO A O 1
ATOM 2536 N N . LYS A 1 320 ? 7.062 9.483 27.995 1.00 49.44 320 LYS A N 1
ATOM 2537 C CA . LYS A 1 320 ? 7.994 10.490 28.560 1.00 49.44 320 LYS A CA 1
ATOM 2538 C C . LYS A 1 320 ? 8.987 9.932 29.599 1.00 49.44 320 LYS A C 1
ATOM 2540 O O . LYS A 1 320 ? 10.052 10.515 29.807 1.00 49.44 320 LYS A O 1
ATOM 2545 N N . TYR A 1 321 ? 8.673 8.806 30.245 1.00 42.50 321 TYR A N 1
ATOM 2546 C CA . TYR A 1 321 ? 9.453 8.196 31.329 1.00 42.50 321 TYR A CA 1
ATOM 2547 C C . TYR A 1 321 ? 10.512 7.160 30.888 1.00 42.50 321 TYR A C 1
ATOM 2549 O O . TYR A 1 321 ? 11.381 6.833 31.698 1.00 42.50 321 TYR A O 1
ATOM 2557 N N . HIS A 1 322 ? 10.524 6.717 29.619 1.00 47.81 322 HIS A N 1
ATOM 2558 C CA . HIS A 1 322 ? 11.614 5.903 29.032 1.00 47.81 322 HIS A CA 1
ATOM 2559 C C . HIS A 1 322 ? 12.783 6.742 28.489 1.00 47.81 322 HIS A C 1
ATOM 2561 O O . HIS A 1 322 ? 13.795 6.220 28.026 1.00 47.81 322 HIS A O 1
ATOM 2567 N N . THR A 1 323 ? 12.709 8.065 28.644 1.00 49.94 323 THR A N 1
ATOM 2568 C CA . THR A 1 323 ? 13.781 9.013 28.304 1.00 49.94 323 THR A CA 1
ATOM 2569 C C . THR A 1 323 ? 15.099 8.769 29.048 1.00 49.94 323 THR A C 1
ATOM 2571 O O . THR A 1 323 ? 16.091 9.404 28.715 1.00 49.94 323 THR A O 1
ATOM 2574 N N . LYS A 1 324 ? 15.163 7.842 30.015 1.00 50.44 324 LYS A N 1
ATOM 2575 C CA . LYS A 1 324 ? 16.419 7.423 30.657 1.00 50.44 324 LYS A CA 1
ATOM 2576 C C . LYS A 1 324 ? 17.321 6.576 29.752 1.00 50.44 324 LYS A C 1
ATOM 2578 O O . LYS A 1 324 ? 18.532 6.638 29.934 1.00 50.44 324 LYS A O 1
ATOM 2583 N N . ASP A 1 325 ? 16.762 5.854 28.778 1.00 49.50 325 ASP A N 1
ATOM 2584 C CA . ASP A 1 325 ? 17.539 4.999 27.862 1.00 49.50 325 ASP A CA 1
ATOM 2585 C C . ASP A 1 325 ? 18.063 5.771 26.634 1.00 49.50 325 ASP A C 1
ATOM 2587 O O . ASP A 1 325 ? 19.048 5.373 26.012 1.00 49.50 325 ASP A O 1
ATOM 2591 N N . ILE A 1 326 ? 17.443 6.916 26.320 1.00 53.75 326 ILE A N 1
ATOM 2592 C CA . ILE A 1 326 ? 17.849 7.835 25.240 1.00 53.75 326 ILE A CA 1
ATOM 2593 C C . ILE A 1 326 ? 18.600 9.067 25.803 1.00 53.75 326 ILE A C 1
ATOM 2595 O O . ILE A 1 326 ? 19.369 9.722 25.103 1.00 53.75 326 ILE A O 1
ATOM 2599 N N . GLY A 1 327 ? 18.391 9.395 27.081 1.00 52.25 327 GLY A N 1
ATOM 2600 C CA . GLY A 1 327 ? 18.694 10.709 27.642 1.00 52.25 327 GLY A CA 1
ATOM 2601 C C . GLY A 1 327 ? 20.173 10.997 27.888 1.00 52.25 327 GLY A C 1
ATOM 2602 O O . GLY A 1 327 ? 20.836 10.324 28.675 1.00 52.25 327 GLY A O 1
ATOM 2603 N N . GLY A 1 328 ? 20.642 12.095 27.286 1.00 58.50 328 GLY A N 1
ATOM 2604 C CA . GLY A 1 328 ? 21.869 12.809 27.659 1.00 58.50 328 GLY A CA 1
ATOM 2605 C C . GLY A 1 328 ? 22.867 13.024 26.520 1.00 58.50 328 GLY A C 1
ATOM 2606 O O . GLY A 1 328 ? 23.698 13.924 26.622 1.00 58.50 328 GLY A O 1
ATOM 2607 N N . ASP A 1 329 ? 22.769 12.242 25.442 1.00 72.00 329 ASP A N 1
ATOM 2608 C CA . ASP A 1 329 ? 23.631 12.346 24.259 1.00 72.00 329 ASP A CA 1
ATOM 2609 C C . ASP A 1 329 ? 22.826 12.864 23.049 1.00 72.00 329 ASP A C 1
ATOM 2611 O O . ASP A 1 329 ? 22.014 12.117 22.491 1.00 72.00 329 ASP A O 1
ATOM 2615 N N . PRO A 1 330 ? 23.041 14.124 22.623 1.00 75.19 330 PRO A N 1
ATOM 2616 C CA . PRO A 1 330 ? 22.342 14.721 21.486 1.00 75.19 330 PRO A CA 1
ATOM 2617 C C . PRO A 1 330 ? 22.456 13.928 20.179 1.00 75.19 330 PRO A C 1
ATOM 2619 O O . PRO A 1 330 ? 21.523 13.954 19.378 1.00 75.19 330 PRO A O 1
ATOM 2622 N N . GLU A 1 331 ? 23.560 13.209 19.947 1.00 76.38 331 GLU A N 1
ATOM 2623 C CA . GLU A 1 331 ? 23.740 12.438 18.711 1.00 76.38 331 GLU A CA 1
ATOM 2624 C C . GLU A 1 331 ? 22.914 11.147 18.723 1.00 76.38 331 GLU A C 1
ATOM 2626 O O . GLU A 1 331 ? 22.328 10.783 17.705 1.00 76.38 331 GLU A O 1
ATOM 2631 N N . ARG A 1 332 ? 22.783 10.485 19.882 1.00 74.75 332 ARG A N 1
ATOM 2632 C CA . ARG A 1 332 ? 21.893 9.319 20.028 1.00 74.75 332 ARG A CA 1
ATOM 2633 C C . ARG A 1 332 ? 20.428 9.701 19.901 1.00 74.75 332 ARG A C 1
ATOM 2635 O O . ARG A 1 332 ? 19.673 8.969 19.269 1.00 74.75 332 ARG A O 1
ATOM 2642 N N . GLU A 1 333 ? 20.034 10.840 20.472 1.00 73.88 333 GLU A N 1
ATOM 2643 C CA . GLU A 1 333 ? 18.682 11.372 20.292 1.00 73.88 333 GLU A CA 1
ATOM 2644 C C . GLU A 1 333 ? 18.424 11.664 18.808 1.00 73.88 333 GLU A C 1
ATOM 2646 O O . GLU A 1 333 ? 17.449 11.177 18.241 1.00 73.88 333 GLU A O 1
ATOM 2651 N N . LYS A 1 334 ? 19.329 12.381 18.139 1.00 76.38 334 LYS A N 1
ATOM 2652 C CA . LYS A 1 334 ? 19.192 12.697 16.713 1.00 76.38 334 LYS A CA 1
ATOM 2653 C C . LYS A 1 334 ? 19.101 11.449 15.831 1.00 76.38 334 LYS A C 1
ATOM 2655 O O . LYS A 1 334 ? 18.254 11.409 14.942 1.00 76.38 334 LYS A O 1
ATOM 2660 N N . GLU A 1 335 ? 19.939 10.443 16.072 1.00 76.25 335 GLU A N 1
ATOM 2661 C CA . GLU A 1 335 ? 19.905 9.189 15.312 1.00 76.25 335 GLU A CA 1
ATOM 2662 C C . GLU A 1 335 ? 18.615 8.402 15.574 1.00 76.25 335 GLU A C 1
ATOM 2664 O O . GLU A 1 335 ? 18.033 7.847 14.646 1.00 76.25 335 GLU A O 1
ATOM 2669 N N . PHE A 1 336 ? 18.109 8.416 16.809 1.00 76.50 336 PHE A N 1
ATOM 2670 C CA . PHE A 1 336 ? 16.842 7.775 17.155 1.00 76.50 336 PHE A CA 1
ATOM 2671 C C . PHE A 1 336 ? 15.654 8.405 16.416 1.00 76.50 336 PHE A C 1
ATOM 2673 O O . PHE A 1 336 ? 14.851 7.690 15.819 1.00 76.50 336 PHE A O 1
ATOM 2680 N N . PHE A 1 337 ? 15.554 9.740 16.415 1.00 78.38 337 PHE A N 1
ATOM 2681 C CA . PHE A 1 337 ? 14.435 10.461 15.791 1.00 78.38 337 PHE A CA 1
ATOM 2682 C C . PHE A 1 337 ? 14.506 10.514 14.255 1.00 78.38 337 PHE A C 1
ATOM 2684 O O . PHE A 1 337 ? 13.538 10.897 13.604 1.00 78.38 337 PHE A O 1
ATOM 2691 N N . LYS A 1 338 ? 15.625 10.099 13.654 1.00 75.81 338 LYS A N 1
ATOM 2692 C CA . LYS A 1 338 ? 15.880 10.183 12.209 1.00 75.81 338 LYS A CA 1
ATOM 2693 C C . LYS A 1 338 ? 14.837 9.460 11.344 1.00 75.81 338 LYS A C 1
ATOM 2695 O O . LYS A 1 338 ? 14.532 9.929 10.249 1.00 75.81 338 LYS A O 1
ATOM 2700 N N . GLY A 1 339 ? 14.284 8.349 11.836 1.00 78.44 339 GLY A N 1
ATOM 2701 C CA . GLY A 1 339 ? 13.239 7.576 11.151 1.00 78.44 339 GLY A CA 1
ATOM 2702 C C . GLY A 1 339 ? 11.800 8.002 11.463 1.00 78.44 339 GLY A C 1
ATOM 2703 O O . GLY A 1 339 ? 10.874 7.466 10.868 1.00 78.44 339 GLY A O 1
ATOM 2704 N N . TYR A 1 340 ? 11.600 8.960 12.370 1.00 86.44 340 TYR A N 1
ATOM 2705 C CA . TYR A 1 340 ? 10.275 9.452 12.758 1.00 86.44 340 TYR A CA 1
ATOM 2706 C C . TYR A 1 340 ? 9.927 10.740 12.019 1.00 86.44 340 TYR A C 1
ATOM 2708 O O . TYR A 1 340 ? 10.800 11.396 11.455 1.00 86.44 340 TYR A O 1
ATOM 2716 N N . LEU A 1 341 ? 8.653 11.129 12.029 1.00 89.31 341 LEU A N 1
ATOM 2717 C CA . LEU A 1 341 ? 8.166 12.357 11.388 1.00 89.31 341 LEU A CA 1
ATOM 2718 C C . LEU A 1 341 ? 8.541 13.622 12.170 1.00 89.31 341 LEU A C 1
ATOM 2720 O O . LEU A 1 341 ? 8.779 14.678 11.583 1.00 89.31 341 LEU A O 1
ATOM 2724 N N . LEU A 1 342 ? 8.620 13.521 13.492 1.00 88.12 342 LEU A N 1
ATOM 2725 C CA . LEU A 1 342 ? 8.916 14.643 14.373 1.00 88.12 342 LEU A CA 1
ATOM 2726 C C . LEU A 1 342 ? 10.120 14.314 15.251 1.00 88.12 342 LEU A C 1
ATOM 2728 O O . LEU A 1 342 ? 10.273 13.190 15.724 1.00 88.12 342 LEU A O 1
ATOM 2732 N N . SER A 1 343 ? 10.967 15.311 15.476 1.00 85.44 343 SER A N 1
ATOM 2733 C CA . SER A 1 343 ? 11.994 15.264 16.512 1.00 85.44 343 SER A CA 1
ATOM 2734 C C . SER A 1 343 ? 11.354 15.444 17.890 1.00 85.44 343 SER A C 1
ATOM 2736 O O . SER A 1 343 ? 10.223 15.910 18.015 1.00 85.44 343 SER A O 1
ATOM 2738 N N . LYS A 1 344 ? 12.115 15.164 18.951 1.00 81.56 344 LYS A N 1
ATOM 2739 C CA . LYS A 1 344 ? 11.695 15.345 20.352 1.00 81.56 344 LYS A CA 1
ATOM 2740 C C . LYS A 1 344 ? 11.110 16.726 20.683 1.00 81.56 344 LYS A C 1
ATOM 2742 O O . LYS A 1 344 ? 10.292 16.832 21.588 1.00 81.56 344 LYS A O 1
ATOM 2747 N N . ASP A 1 345 ? 11.562 17.781 20.007 1.00 84.50 345 ASP A N 1
ATOM 2748 C CA . ASP A 1 345 ? 11.111 19.163 20.215 1.00 84.50 345 ASP A CA 1
ATOM 2749 C C . ASP A 1 345 ? 9.900 19.561 19.349 1.00 84.50 345 ASP A C 1
ATOM 2751 O O . ASP A 1 345 ? 9.483 20.718 19.382 1.00 84.50 345 ASP A O 1
ATOM 2755 N N . GLY A 1 346 ? 9.342 18.628 18.569 1.00 86.38 346 GLY A N 1
ATOM 2756 C CA . GLY A 1 346 ? 8.253 18.890 17.626 1.00 86.38 346 GLY A CA 1
ATOM 2757 C C . GLY A 1 346 ? 8.708 19.375 16.250 1.00 86.38 346 GLY A C 1
ATOM 2758 O O . GLY A 1 346 ? 7.872 19.608 15.380 1.00 86.38 346 GLY A O 1
ATOM 2759 N N . SER A 1 347 ? 10.013 19.532 16.005 1.00 90.25 347 SER A N 1
ATOM 2760 C CA . SER A 1 347 ? 10.497 19.933 14.682 1.00 90.25 347 SER A CA 1
ATOM 2761 C C . SER A 1 347 ? 10.339 18.814 13.647 1.00 90.25 347 SER A C 1
ATOM 2763 O O . SER A 1 347 ? 10.606 17.641 13.910 1.00 90.25 347 SER A O 1
ATOM 2765 N N . LYS A 1 348 ? 9.931 19.189 12.431 1.00 91.62 348 LYS A N 1
ATOM 2766 C CA . LYS A 1 348 ? 9.731 18.275 11.296 1.00 91.62 348 LYS A CA 1
ATOM 2767 C C . LYS A 1 348 ? 11.065 17.704 10.810 1.00 91.62 348 LYS A C 1
ATOM 2769 O O . LYS A 1 348 ? 11.984 18.462 10.489 1.00 91.62 348 LYS A O 1
ATOM 2774 N N . THR A 1 349 ? 11.162 16.381 10.713 1.00 88.44 349 THR A N 1
ATOM 2775 C CA . THR A 1 349 ? 12.369 15.672 10.255 1.00 88.44 349 THR A CA 1
ATOM 2776 C C . THR A 1 349 ? 12.436 15.590 8.720 1.00 88.44 349 THR A C 1
ATOM 2778 O O . THR A 1 349 ? 11.453 15.876 8.034 1.00 88.44 349 THR A O 1
ATOM 2781 N N . PRO A 1 350 ? 13.557 15.144 8.121 1.00 87.50 350 PRO A N 1
ATOM 2782 C CA . PRO A 1 350 ? 13.593 14.811 6.694 1.00 87.50 350 PRO A CA 1
ATOM 2783 C C . PRO A 1 350 ? 12.524 13.787 6.273 1.00 87.50 350 PRO A C 1
ATOM 2785 O O . PRO A 1 350 ? 11.954 13.913 5.190 1.00 87.50 350 PRO A O 1
ATOM 2788 N N . THR A 1 351 ? 12.205 12.817 7.134 1.00 88.38 351 THR A N 1
ATOM 2789 C CA . THR A 1 351 ? 11.173 11.797 6.889 1.00 88.38 351 THR A CA 1
ATOM 2790 C C . THR A 1 351 ? 9.781 12.415 6.754 1.00 88.38 351 THR A C 1
ATOM 2792 O O . THR A 1 351 ? 9.026 12.016 5.868 1.00 88.38 351 THR A O 1
ATOM 2795 N N . TYR A 1 352 ? 9.479 13.472 7.519 1.00 91.50 352 TYR A N 1
ATOM 2796 C CA . TYR A 1 352 ? 8.261 14.270 7.336 1.00 91.50 352 TYR A CA 1
ATOM 2797 C C . TYR A 1 352 ? 8.139 14.819 5.915 1.00 91.50 352 TYR A C 1
ATOM 2799 O O . TYR A 1 352 ? 7.120 14.644 5.248 1.00 91.50 352 TYR A O 1
ATOM 2807 N N . TYR A 1 353 ? 9.190 15.481 5.428 1.00 91.62 353 TYR A N 1
ATOM 2808 C CA . TYR A 1 353 ? 9.175 16.101 4.102 1.00 91.62 353 TYR A CA 1
ATOM 2809 C C . TYR A 1 353 ? 9.170 15.067 2.972 1.00 91.62 353 TYR A C 1
ATOM 2811 O O . TYR A 1 353 ? 8.571 15.322 1.924 1.00 91.62 353 TYR A O 1
ATOM 2819 N N . ALA A 1 354 ? 9.780 13.899 3.190 1.00 91.88 354 ALA A N 1
ATOM 2820 C CA . ALA A 1 354 ? 9.701 12.775 2.265 1.00 91.88 354 ALA A CA 1
ATOM 2821 C C . ALA A 1 354 ? 8.261 12.265 2.122 1.00 91.88 354 ALA A C 1
ATOM 2823 O O . ALA A 1 354 ? 7.749 12.224 1.001 1.00 91.88 354 ALA A O 1
ATOM 2824 N N . LEU A 1 355 ? 7.587 11.947 3.236 1.00 92.38 355 LEU A N 1
ATOM 2825 C CA . LEU A 1 355 ? 6.193 11.496 3.214 1.00 92.38 355 LEU A CA 1
ATOM 2826 C C . LEU A 1 355 ? 5.273 12.574 2.632 1.00 92.38 355 LEU A C 1
ATOM 2828 O O . LEU A 1 355 ? 4.445 12.279 1.772 1.00 92.38 355 LEU A O 1
ATOM 2832 N N . ARG A 1 356 ? 5.478 13.836 3.023 1.00 94.88 356 ARG A N 1
ATOM 2833 C CA . ARG A 1 356 ? 4.743 14.973 2.466 1.00 94.88 356 ARG A CA 1
ATOM 2834 C C . ARG A 1 356 ? 4.871 15.053 0.951 1.00 94.88 356 ARG A C 1
ATOM 2836 O O . ARG A 1 356 ? 3.881 15.248 0.247 1.00 94.88 356 ARG A O 1
ATOM 2843 N N . THR A 1 357 ? 6.090 14.961 0.428 1.00 95.94 357 THR A N 1
ATOM 2844 C CA . THR A 1 357 ? 6.315 15.014 -1.019 1.00 95.94 357 THR A CA 1
ATOM 2845 C C . THR A 1 357 ? 5.648 13.823 -1.690 1.00 95.94 357 THR A C 1
ATOM 2847 O O . THR A 1 357 ? 4.921 14.007 -2.660 1.00 95.94 357 THR A O 1
ATOM 2850 N N . LEU A 1 358 ? 5.817 12.624 -1.140 1.00 94.94 358 LEU A N 1
ATOM 2851 C CA . LEU A 1 358 ? 5.241 11.400 -1.676 1.00 94.94 358 LEU A CA 1
ATOM 2852 C C . LEU A 1 358 ? 3.708 11.459 -1.779 1.00 94.94 358 LEU A C 1
ATOM 2854 O O . LEU A 1 358 ? 3.172 11.235 -2.865 1.00 94.94 358 LEU A O 1
ATOM 2858 N N . ALA A 1 359 ? 3.021 11.832 -0.697 1.00 95.31 359 ALA A N 1
ATOM 2859 C CA . ALA A 1 359 ? 1.566 11.960 -0.669 1.00 95.31 359 ALA A CA 1
ATOM 2860 C C . ALA A 1 359 ? 1.074 13.018 -1.671 1.00 95.31 359 ALA A C 1
ATOM 2862 O O . ALA A 1 359 ? 0.208 12.744 -2.499 1.00 95.31 359 ALA A O 1
ATOM 2863 N N . ASN A 1 360 ? 1.692 14.203 -1.702 1.00 95.06 360 ASN A N 1
ATOM 2864 C CA . ASN A 1 360 ? 1.321 15.254 -2.659 1.00 95.06 360 ASN A CA 1
ATOM 2865 C C . ASN A 1 360 ? 1.530 14.841 -4.126 1.00 95.06 360 ASN A C 1
ATOM 2867 O O . ASN A 1 360 ? 0.788 15.247 -5.029 1.00 95.06 360 ASN A O 1
ATOM 2871 N N . GLU A 1 361 ? 2.570 14.055 -4.387 1.00 95.50 361 GLU A N 1
ATOM 2872 C CA . GLU A 1 361 ? 2.928 13.630 -5.731 1.00 95.50 361 GLU A CA 1
ATOM 2873 C C . GLU A 1 361 ? 2.066 12.465 -6.222 1.00 95.50 361 GLU A C 1
ATOM 2875 O O . GLU A 1 361 ? 1.655 12.470 -7.390 1.00 95.50 361 GLU A O 1
ATOM 2880 N N . LEU A 1 362 ? 1.724 11.517 -5.346 1.00 96.19 362 LEU A N 1
ATOM 2881 C CA . LEU A 1 362 ? 1.149 10.234 -5.743 1.00 96.19 362 LEU A CA 1
ATOM 2882 C C . LEU A 1 362 ? -0.261 9.943 -5.222 1.00 96.19 362 LEU A C 1
ATOM 2884 O O . LEU A 1 362 ? -0.880 9.034 -5.757 1.00 96.19 362 LEU A O 1
ATOM 2888 N N . GLU A 1 363 ? -0.818 10.677 -4.257 1.00 95.31 363 GLU A N 1
ATOM 2889 C CA . GLU A 1 363 ? -2.181 10.388 -3.782 1.00 95.31 363 GLU A CA 1
ATOM 2890 C C . GLU A 1 363 ? -3.224 10.476 -4.920 1.00 95.31 363 GLU A C 1
ATOM 2892 O O . GLU A 1 363 ? -3.065 11.251 -5.875 1.00 95.31 363 GLU A O 1
ATOM 2897 N N . HIS A 1 364 ? -4.280 9.658 -4.820 1.00 93.56 364 HIS A N 1
ATOM 2898 C CA . HIS A 1 364 ? -5.337 9.461 -5.830 1.00 93.56 364 HIS A CA 1
ATOM 2899 C C . HIS A 1 364 ? -4.887 8.838 -7.165 1.00 93.56 364 HIS A C 1
ATOM 2901 O O . HIS A 1 364 ? -5.538 9.035 -8.199 1.00 93.56 364 HIS A O 1
ATOM 2907 N N . PHE A 1 365 ? -3.770 8.102 -7.192 1.00 95.88 365 PHE A N 1
ATOM 2908 C CA . PHE A 1 365 ? -3.428 7.295 -8.366 1.00 95.88 365 PHE A CA 1
ATOM 2909 C C . PHE A 1 365 ? -4.456 6.171 -8.569 1.00 95.88 365 PHE A C 1
ATOM 2911 O O . PHE A 1 365 ? -4.899 5.547 -7.609 1.00 95.88 365 PHE A O 1
ATOM 2918 N N . ASN A 1 366 ? -4.822 5.890 -9.820 1.00 95.00 366 ASN A N 1
ATOM 2919 C CA . ASN A 1 366 ? -5.770 4.820 -10.164 1.00 95.00 366 ASN A CA 1
ATOM 2920 C C . ASN A 1 366 ? -5.099 3.613 -10.835 1.00 95.00 366 ASN A C 1
ATOM 2922 O O . ASN A 1 366 ? -5.698 2.542 -10.933 1.00 95.00 366 ASN A O 1
ATOM 2926 N N . ALA A 1 367 ? -3.851 3.758 -11.287 1.00 94.31 367 ALA A N 1
ATOM 2927 C CA . ALA A 1 367 ? -3.039 2.631 -11.725 1.00 94.31 367 ALA A CA 1
ATOM 2928 C C . ALA A 1 367 ? -1.540 2.912 -11.597 1.00 94.31 367 ALA A C 1
ATOM 2930 O O . ALA A 1 367 ? -1.103 4.064 -11.643 1.00 94.31 367 ALA A O 1
ATOM 2931 N N . VAL A 1 368 ? -0.754 1.845 -11.513 1.00 94.19 368 VAL A N 1
ATOM 2932 C CA . VAL A 1 368 ? 0.708 1.873 -11.573 1.00 94.19 368 VAL A CA 1
ATOM 2933 C C . VAL A 1 368 ? 1.209 0.839 -12.576 1.00 94.19 368 VAL A C 1
ATOM 2935 O O . VAL A 1 368 ? 0.658 -0.252 -12.704 1.00 94.19 368 VAL A O 1
ATOM 2938 N N . GLU A 1 369 ? 2.241 1.207 -13.323 1.00 88.44 369 GLU A N 1
ATOM 2939 C CA . GLU A 1 369 ? 2.885 0.367 -14.330 1.00 88.44 369 GLU A CA 1
ATOM 2940 C C . GLU A 1 369 ? 4.395 0.356 -14.074 1.00 88.44 369 GLU A C 1
ATOM 2942 O O . GLU A 1 369 ? 5.006 1.431 -14.053 1.00 88.44 369 GLU A O 1
ATOM 2947 N N . PRO A 1 370 ? 5.024 -0.812 -13.869 1.00 84.12 370 PRO A N 1
ATOM 2948 C CA . PRO A 1 370 ? 6.476 -0.910 -13.833 1.00 84.12 370 PRO A CA 1
ATOM 2949 C C . PRO A 1 370 ? 7.084 -0.452 -15.163 1.00 84.12 370 PRO A C 1
ATOM 2951 O O . PRO A 1 370 ? 6.632 -0.835 -16.239 1.00 84.12 370 PRO A O 1
ATOM 2954 N N . VAL A 1 371 ? 8.137 0.357 -15.094 1.00 79.69 371 VAL A N 1
ATOM 2955 C CA . VAL A 1 371 ? 8.878 0.857 -16.255 1.00 79.69 371 VAL A CA 1
ATOM 2956 C C . VAL A 1 371 ? 10.297 0.320 -16.187 1.00 79.69 371 VAL A C 1
ATOM 2958 O O . VAL A 1 371 ? 11.020 0.547 -15.217 1.00 79.69 371 VAL A O 1
ATOM 2961 N N . MET A 1 372 ? 10.718 -0.365 -17.247 1.00 69.38 372 MET A N 1
ATOM 2962 C CA . MET A 1 372 ? 12.094 -0.831 -17.377 1.00 69.38 372 MET A CA 1
ATOM 2963 C C . MET A 1 372 ? 13.018 0.351 -17.666 1.00 69.38 372 MET A C 1
ATOM 2965 O O . MET A 1 372 ? 12.980 0.929 -18.748 1.00 69.38 372 MET A O 1
ATOM 2969 N N . VAL A 1 373 ? 13.850 0.705 -16.685 1.00 70.25 373 VAL A N 1
ATOM 2970 C CA . VAL A 1 373 ? 14.787 1.838 -16.774 1.00 70.25 373 VAL A CA 1
ATOM 2971 C C . VAL A 1 373 ? 16.245 1.391 -16.701 1.00 70.25 373 VAL A C 1
ATOM 2973 O O . VAL A 1 373 ? 17.110 2.096 -17.196 1.00 70.25 373 VAL A O 1
ATOM 2976 N N . GLY A 1 374 ? 16.539 0.230 -16.119 1.00 64.12 374 GLY A N 1
ATOM 2977 C CA . GLY A 1 374 ? 17.885 -0.335 -16.007 1.00 64.12 374 GLY A CA 1
ATOM 2978 C C . GLY A 1 374 ? 17.992 -1.262 -14.798 1.00 64.12 374 GLY A C 1
ATOM 2979 O O . GLY A 1 374 ? 17.197 -1.155 -13.873 1.00 64.12 374 GLY A O 1
ATOM 2980 N N . ILE A 1 375 ? 18.973 -2.169 -14.780 1.00 65.25 375 ILE A N 1
ATOM 2981 C CA . ILE A 1 375 ? 19.092 -3.193 -13.719 1.00 65.25 375 ILE A CA 1
ATOM 2982 C C . ILE A 1 375 ? 19.222 -2.555 -12.322 1.00 65.25 375 ILE A C 1
ATOM 2984 O O . ILE A 1 375 ? 18.611 -3.035 -11.371 1.00 65.25 375 ILE A O 1
ATOM 2988 N N . GLY A 1 376 ? 19.958 -1.444 -12.206 1.00 76.44 376 GLY A N 1
ATOM 2989 C CA . GLY A 1 376 ? 20.161 -0.715 -10.948 1.00 76.44 376 GLY A CA 1
ATOM 2990 C C . GLY A 1 376 ? 19.089 0.328 -10.604 1.00 76.44 376 GLY A C 1
ATOM 2991 O O . GLY A 1 376 ? 19.218 1.018 -9.592 1.00 76.44 376 GLY A O 1
ATOM 2992 N N . VAL A 1 377 ? 18.049 0.494 -11.429 1.00 83.94 377 VAL A N 1
ATOM 2993 C CA . VAL A 1 377 ? 17.036 1.547 -11.259 1.00 83.94 377 VAL A CA 1
ATOM 2994 C C . VAL A 1 377 ? 15.636 0.956 -11.324 1.00 83.94 377 VAL A C 1
ATOM 2996 O O . VAL A 1 377 ? 15.234 0.394 -12.339 1.00 83.94 377 VAL A O 1
ATOM 2999 N N . SER A 1 378 ? 14.858 1.162 -10.266 1.00 86.81 378 SER A N 1
ATOM 3000 C CA . SER A 1 378 ? 13.420 0.910 -10.306 1.00 86.81 378 SER A CA 1
ATOM 3001 C C . SER A 1 378 ? 12.706 2.108 -10.924 1.00 86.81 378 SER A C 1
ATOM 3003 O O . SER A 1 378 ? 12.945 3.255 -10.532 1.00 86.81 378 SER A O 1
ATOM 3005 N N . GLY A 1 379 ? 11.834 1.834 -11.892 1.00 91.00 379 GLY A N 1
ATOM 3006 C CA . GLY A 1 379 ? 10.993 2.826 -12.546 1.00 91.00 379 GLY A CA 1
ATOM 3007 C C . GLY A 1 379 ? 9.526 2.427 -12.482 1.00 91.00 379 GLY A C 1
ATOM 3008 O O . GLY A 1 379 ? 9.186 1.266 -12.685 1.00 91.00 379 GLY A O 1
ATOM 3009 N N . PHE A 1 380 ? 8.657 3.399 -12.228 1.00 92.62 380 PHE A N 1
ATOM 3010 C CA . PHE A 1 380 ? 7.208 3.212 -12.196 1.00 92.62 380 PHE A CA 1
ATOM 3011 C C . PHE A 1 380 ? 6.511 4.383 -12.875 1.00 92.62 380 PHE A C 1
ATOM 3013 O O . PHE A 1 380 ? 6.980 5.517 -12.798 1.00 92.62 380 PHE A O 1
ATOM 3020 N N . LYS A 1 381 ? 5.373 4.130 -13.515 1.00 92.88 381 LYS A N 1
ATOM 3021 C CA . LYS A 1 381 ? 4.489 5.151 -14.075 1.00 92.88 381 LYS A CA 1
ATOM 3022 C C . LYS A 1 381 ? 3.152 5.093 -13.352 1.00 92.88 381 LYS A C 1
ATOM 3024 O O . LYS A 1 381 ? 2.406 4.130 -13.488 1.00 92.88 381 LYS A O 1
ATOM 3029 N N . PHE A 1 382 ? 2.869 6.140 -12.590 1.00 95.38 382 PHE A N 1
ATOM 3030 C CA . PHE A 1 382 ? 1.617 6.326 -11.871 1.00 95.38 382 PHE A CA 1
ATOM 3031 C C . PHE A 1 382 ? 0.630 7.090 -12.744 1.00 95.38 382 PHE A C 1
ATOM 3033 O O . PHE A 1 382 ? 0.957 8.144 -13.299 1.00 95.38 382 PHE A O 1
ATOM 3040 N N . TYR A 1 383 ? -0.579 6.558 -12.851 1.00 93.94 383 TYR A N 1
ATOM 3041 C CA . TYR A 1 383 ? -1.690 7.122 -13.603 1.00 93.94 383 TYR A CA 1
ATOM 3042 C C . TYR A 1 383 ? -2.719 7.730 -12.657 1.00 93.94 383 TYR A C 1
ATOM 3044 O O . TYR A 1 383 ? -2.884 7.284 -11.523 1.00 93.94 383 TYR A O 1
ATOM 3052 N N . PHE A 1 384 ? -3.406 8.759 -13.145 1.00 94.00 384 PHE A N 1
ATOM 3053 C CA . PHE A 1 384 ? -4.418 9.494 -12.399 1.00 94.00 384 PHE A CA 1
ATOM 3054 C C . PHE A 1 384 ? -5.574 9.846 -13.329 1.00 94.00 384 PHE A C 1
ATOM 3056 O O . PHE A 1 384 ? -5.376 10.044 -14.529 1.00 94.00 384 PHE A O 1
ATOM 3063 N N . GLU A 1 385 ? -6.766 10.019 -12.767 1.00 90.12 385 GLU A N 1
ATOM 3064 C CA . GLU A 1 385 ? -7.936 10.463 -13.534 1.00 90.12 385 GLU A CA 1
ATOM 3065 C C . GLU A 1 385 ? -7.906 11.967 -13.828 1.00 90.12 385 GLU A C 1
ATOM 3067 O O . GLU A 1 385 ? -8.296 12.414 -14.904 1.00 90.12 385 GLU A O 1
ATOM 3072 N N . ARG A 1 386 ? -7.430 12.763 -12.860 1.00 87.06 386 ARG A N 1
ATOM 3073 C CA . ARG A 1 386 ? -7.536 14.234 -12.878 1.00 87.06 386 ARG A CA 1
ATOM 3074 C C . ARG A 1 386 ? -6.216 14.962 -13.140 1.00 87.06 386 ARG A C 1
ATOM 3076 O O . ARG A 1 386 ? -6.206 16.188 -13.229 1.00 87.06 386 ARG A O 1
ATOM 3083 N N . LYS A 1 387 ? -5.095 14.243 -13.256 1.00 90.06 387 LYS A N 1
ATOM 3084 C CA . LYS A 1 387 ? -3.783 14.827 -13.584 1.00 90.06 387 LYS A CA 1
ATOM 3085 C C . LYS A 1 387 ? -2.985 13.926 -14.525 1.00 90.06 387 LYS A C 1
ATOM 3087 O O . LYS A 1 387 ? -3.298 12.757 -14.710 1.00 90.06 387 LYS A O 1
ATOM 3092 N N . LYS A 1 388 ? -1.957 14.497 -15.158 1.00 89.62 388 LYS A N 1
ATOM 3093 C CA . LYS A 1 388 ? -1.064 13.742 -16.049 1.00 89.62 388 LYS A CA 1
ATOM 3094 C C . LYS A 1 388 ? -0.300 12.660 -15.268 1.00 89.62 388 LYS A C 1
ATOM 3096 O O . LYS A 1 388 ? -0.028 12.878 -14.085 1.00 89.62 388 LYS A O 1
ATOM 3101 N N . PRO A 1 389 ? 0.108 11.558 -15.927 1.00 91.75 389 PRO A N 1
ATOM 3102 C CA . PRO A 1 389 ? 0.933 10.537 -15.298 1.00 91.75 389 PRO A CA 1
ATOM 3103 C C . PRO A 1 389 ? 2.239 11.089 -14.721 1.00 91.75 389 PRO A C 1
ATOM 3105 O O . PRO A 1 389 ? 2.830 12.028 -15.269 1.00 91.75 389 PRO A O 1
ATOM 3108 N N . VAL A 1 390 ? 2.697 10.465 -13.640 1.00 94.75 390 VAL A N 1
ATOM 3109 C CA . VAL A 1 390 ? 3.959 10.776 -12.962 1.00 94.75 390 VAL A CA 1
ATOM 3110 C C . VAL A 1 390 ? 4.862 9.556 -13.062 1.00 94.75 390 VAL A C 1
ATOM 3112 O O . VAL A 1 390 ? 4.471 8.460 -12.670 1.00 94.75 390 VAL A O 1
ATOM 3115 N N . TYR A 1 391 ? 6.070 9.738 -13.585 1.00 94.19 391 TYR A N 1
ATOM 3116 C CA . TYR A 1 391 ? 7.094 8.700 -13.540 1.00 94.19 391 TYR A CA 1
ATOM 3117 C C . TYR A 1 391 ? 7.875 8.828 -12.236 1.00 94.19 391 TYR A C 1
ATOM 3119 O O . TYR A 1 391 ? 8.212 9.937 -11.826 1.00 94.19 391 TYR A O 1
ATOM 3127 N N . VAL A 1 392 ? 8.176 7.707 -11.596 1.00 96.81 392 VAL A N 1
ATOM 3128 C CA . VAL A 1 392 ? 8.875 7.649 -10.315 1.00 96.81 392 VAL A CA 1
ATOM 3129 C C . VAL A 1 392 ? 10.093 6.758 -10.468 1.00 96.81 392 VAL A C 1
ATOM 3131 O O . VAL A 1 392 ? 9.961 5.601 -10.859 1.00 96.81 392 VAL A O 1
ATOM 3134 N N . LEU A 1 393 ? 11.274 7.315 -10.204 1.00 95.62 393 LEU A N 1
ATOM 3135 C CA . LEU A 1 393 ? 12.562 6.664 -10.434 1.00 95.62 393 LEU A CA 1
ATOM 3136 C C . LEU A 1 393 ? 13.404 6.670 -9.162 1.00 95.62 393 LEU A C 1
ATOM 3138 O O . LEU A 1 393 ? 13.527 7.709 -8.508 1.00 95.62 393 LEU A O 1
ATOM 3142 N N . PHE A 1 394 ? 14.048 5.550 -8.847 1.00 96.12 394 PHE A N 1
ATOM 3143 C CA . PHE A 1 394 ? 15.031 5.483 -7.767 1.00 96.12 394 PHE A CA 1
ATOM 3144 C C . PHE A 1 394 ? 16.039 4.355 -7.975 1.00 96.12 394 PHE A C 1
ATOM 3146 O O . PHE A 1 394 ? 15.766 3.363 -8.647 1.00 96.12 394 PHE A O 1
ATOM 3153 N N . VAL A 1 395 ? 17.217 4.499 -7.369 1.00 92.19 395 VAL A N 1
ATOM 3154 C CA . VAL A 1 395 ? 18.241 3.448 -7.386 1.00 92.19 395 VAL A CA 1
ATOM 3155 C C . VAL A 1 395 ? 17.821 2.316 -6.448 1.00 92.19 395 VAL A C 1
ATOM 3157 O O . VAL A 1 395 ? 17.507 2.563 -5.274 1.00 92.19 395 VAL A O 1
ATOM 3160 N N . ASN A 1 396 ? 17.802 1.094 -6.978 1.00 87.31 396 ASN A N 1
ATOM 3161 C CA . ASN A 1 396 ? 17.407 -0.116 -6.259 1.00 87.31 396 ASN A CA 1
ATOM 3162 C C . ASN A 1 396 ? 18.619 -0.810 -5.604 1.00 87.31 396 ASN A C 1
ATOM 3164 O O . ASN A 1 396 ? 19.725 -0.267 -5.573 1.00 87.31 396 ASN A O 1
ATOM 3168 N N . GLU A 1 397 ? 18.415 -1.999 -5.036 1.00 82.75 397 GLU A N 1
ATOM 3169 C CA . GLU A 1 397 ? 19.463 -2.741 -4.321 1.00 82.75 397 GLU A CA 1
ATOM 3170 C C . GLU A 1 397 ? 20.641 -3.162 -5.212 1.00 82.75 397 GLU A C 1
ATOM 3172 O O . GLU A 1 397 ? 21.770 -3.229 -4.727 1.00 82.75 397 GLU A O 1
ATOM 3177 N N . LEU A 1 398 ? 20.393 -3.385 -6.508 1.00 77.12 398 LEU A N 1
ATOM 3178 C CA . LEU A 1 398 ? 21.406 -3.771 -7.495 1.00 77.12 398 LEU A CA 1
ATOM 3179 C C . LEU A 1 398 ? 22.212 -2.572 -8.018 1.00 77.12 398 LEU A C 1
ATOM 3181 O O . LEU A 1 398 ? 23.257 -2.762 -8.638 1.00 77.12 398 LEU A O 1
ATOM 3185 N N . GLY A 1 399 ? 21.729 -1.346 -7.797 1.00 74.12 399 GLY A N 1
ATOM 3186 C CA . GLY A 1 399 ? 22.374 -0.118 -8.250 1.00 74.12 399 GLY A CA 1
ATOM 3187 C C . GLY A 1 399 ? 23.452 0.417 -7.301 1.00 74.12 399 GLY A C 1
ATOM 3188 O O . GLY A 1 399 ? 23.479 0.136 -6.094 1.00 74.12 399 GLY A O 1
ATOM 3189 N N . GLY A 1 400 ? 24.349 1.231 -7.863 1.00 82.06 400 GLY A N 1
ATOM 3190 C CA . GLY A 1 400 ? 25.439 1.893 -7.150 1.00 82.06 400 GLY A CA 1
ATOM 3191 C C . GLY A 1 400 ? 24.979 3.033 -6.232 1.00 82.06 400 GLY A C 1
ATOM 3192 O O . GLY A 1 400 ? 23.806 3.205 -5.919 1.00 82.06 400 GLY A O 1
ATOM 3193 N N . THR A 1 401 ? 25.910 3.876 -5.780 1.00 90.31 401 THR A N 1
ATOM 3194 C CA . THR A 1 401 ? 25.548 5.091 -5.014 1.00 90.31 401 THR A CA 1
ATOM 3195 C C . THR A 1 401 ? 24.853 6.139 -5.885 1.00 90.31 401 THR A C 1
ATOM 3197 O O . THR A 1 401 ? 24.121 6.995 -5.374 1.00 90.31 401 THR A O 1
ATOM 3200 N N . ARG A 1 402 ? 25.084 6.077 -7.202 1.00 90.25 402 ARG A N 1
ATOM 3201 C CA . ARG A 1 402 ? 24.453 6.903 -8.227 1.00 90.25 402 ARG A CA 1
ATOM 3202 C C . ARG A 1 402 ? 24.241 6.088 -9.488 1.00 90.25 402 ARG A C 1
ATOM 3204 O O . ARG A 1 402 ? 25.124 5.332 -9.871 1.00 90.25 402 ARG A O 1
ATOM 3211 N N . GLU A 1 403 ? 23.131 6.347 -10.157 1.00 83.56 403 GLU A N 1
ATOM 3212 C CA . GLU A 1 403 ? 22.829 5.820 -11.488 1.00 83.56 403 GLU A CA 1
ATOM 3213 C C . GLU A 1 403 ? 22.464 6.981 -12.403 1.00 83.56 403 GLU A C 1
ATOM 3215 O O . GLU A 1 403 ? 21.952 8.000 -11.942 1.00 83.56 403 GLU A O 1
ATOM 3220 N N . THR A 1 404 ? 22.739 6.869 -13.698 1.00 84.06 404 THR A N 1
ATOM 3221 C CA . THR A 1 404 ? 22.329 7.892 -14.667 1.00 84.06 404 THR A CA 1
ATOM 3222 C C . THR A 1 404 ? 21.348 7.287 -15.645 1.00 84.06 404 THR A C 1
ATOM 3224 O O . THR A 1 404 ? 21.632 6.270 -16.265 1.00 84.06 404 THR A O 1
ATOM 3227 N N . VAL A 1 405 ? 20.200 7.939 -15.780 1.00 80.69 405 VAL A N 1
ATOM 3228 C CA . VAL A 1 405 ? 19.137 7.551 -16.704 1.00 80.69 405 VAL A CA 1
ATOM 3229 C C . VAL A 1 405 ? 18.948 8.650 -17.731 1.00 80.69 405 VAL A C 1
ATOM 3231 O O . VAL A 1 405 ? 19.193 9.822 -17.452 1.00 80.69 405 VAL A O 1
ATOM 3234 N N . HIS A 1 406 ? 18.502 8.293 -18.920 1.00 79.94 406 HIS A N 1
ATOM 3235 C CA . HIS A 1 406 ? 18.165 9.238 -19.966 1.00 79.94 406 HIS A CA 1
ATOM 3236 C C . HIS A 1 406 ? 16.650 9.368 -20.100 1.00 79.94 406 HIS A C 1
ATOM 3238 O O . HIS A 1 406 ? 15.916 8.378 -20.078 1.00 79.94 406 HIS A O 1
ATOM 3244 N N . ILE A 1 407 ? 16.190 10.607 -20.241 1.00 80.00 407 ILE A N 1
ATOM 3245 C CA . ILE A 1 407 ? 14.775 10.944 -20.333 1.00 80.00 407 ILE A CA 1
ATOM 3246 C C . ILE A 1 407 ? 14.548 11.644 -21.670 1.00 80.00 407 ILE A C 1
ATOM 3248 O O . ILE A 1 407 ? 14.854 12.831 -21.817 1.00 80.00 407 ILE A O 1
ATOM 3252 N N . ASP A 1 408 ? 13.969 10.915 -22.625 1.00 75.06 408 ASP A N 1
ATOM 3253 C CA . ASP A 1 408 ? 13.630 11.433 -23.953 1.00 75.06 408 ASP A CA 1
ATOM 3254 C C . ASP A 1 408 ? 12.271 12.153 -23.924 1.00 75.06 408 ASP A C 1
ATOM 3256 O O . ASP A 1 408 ? 11.318 11.806 -24.612 1.00 75.06 408 ASP A O 1
ATOM 3260 N N . PHE A 1 409 ? 12.127 13.167 -23.075 1.00 78.25 409 PHE A N 1
ATOM 3261 C CA . PHE A 1 409 ? 10.944 14.027 -23.064 1.00 78.25 409 PHE A CA 1
ATOM 3262 C C . PHE A 1 409 ? 11.313 15.414 -23.595 1.00 78.25 409 PHE A C 1
ATOM 3264 O O . PHE A 1 409 ? 12.316 15.987 -23.176 1.00 78.25 409 PHE A O 1
ATOM 3271 N N . ASP A 1 410 ? 10.475 15.985 -24.477 1.00 77.25 410 ASP A N 1
ATOM 3272 C CA . ASP A 1 410 ? 10.678 17.339 -25.035 1.00 77.25 410 ASP A CA 1
ATOM 3273 C C . ASP A 1 410 ? 10.921 18.357 -23.908 1.00 77.25 410 ASP A C 1
ATOM 3275 O O . ASP A 1 410 ? 11.885 19.118 -23.924 1.00 77.25 410 ASP A O 1
ATOM 3279 N N . LYS A 1 411 ? 10.038 18.342 -22.902 1.00 86.12 411 LYS A N 1
ATOM 3280 C CA . LYS A 1 411 ? 10.124 19.185 -21.713 1.00 86.12 411 LYS A CA 1
ATOM 3281 C C . LYS A 1 411 ? 9.427 18.525 -20.538 1.00 86.12 411 LYS A C 1
ATOM 3283 O O . LYS A 1 411 ? 8.259 18.126 -20.632 1.00 86.12 411 LYS A O 1
ATOM 3288 N N . PHE A 1 412 ? 10.123 18.460 -19.416 1.00 90.12 412 PHE A N 1
ATOM 3289 C CA . PHE A 1 412 ? 9.642 17.803 -18.214 1.00 90.12 412 PHE A CA 1
ATOM 3290 C C . PHE A 1 412 ? 10.112 18.528 -16.958 1.00 90.12 412 PHE A C 1
ATOM 3292 O O . PHE A 1 412 ? 11.019 19.358 -16.972 1.00 90.12 412 PHE A O 1
ATOM 3299 N N . THR A 1 413 ? 9.439 18.231 -15.862 1.00 93.56 413 THR A N 1
ATOM 3300 C CA . THR A 1 413 ? 9.820 18.664 -14.528 1.00 93.56 413 THR A CA 1
ATOM 3301 C C . THR A 1 413 ? 10.315 17.453 -13.762 1.00 93.56 413 THR A C 1
ATOM 3303 O O . THR A 1 413 ? 9.670 16.410 -13.801 1.00 93.56 413 THR A O 1
ATOM 3306 N N . VAL A 1 414 ? 11.437 17.602 -13.066 1.00 95.25 414 VAL A N 1
ATOM 3307 C CA . VAL A 1 414 ? 11.913 16.628 -12.085 1.00 95.25 414 VAL A CA 1
ATOM 3308 C C . VAL A 1 414 ? 11.809 17.267 -10.716 1.00 95.25 414 VAL A C 1
ATOM 3310 O O . VAL A 1 414 ? 12.398 18.326 -10.497 1.00 95.25 414 VAL A O 1
ATOM 3313 N N . LYS A 1 415 ? 11.084 16.620 -9.813 1.00 96.44 415 LYS A N 1
ATOM 3314 C CA . LYS A 1 415 ? 11.089 16.930 -8.387 1.00 96.44 415 LYS A CA 1
ATOM 3315 C C . LYS A 1 415 ? 11.755 15.776 -7.651 1.00 96.44 415 LYS A C 1
ATOM 3317 O O . LYS A 1 415 ? 11.452 14.624 -7.948 1.00 96.44 415 LYS A O 1
ATOM 3322 N N . ASP A 1 416 ? 12.687 16.065 -6.755 1.00 95.69 416 ASP A N 1
ATOM 3323 C CA . ASP A 1 416 ? 13.242 15.038 -5.872 1.00 95.69 416 ASP A CA 1
ATOM 3324 C C . ASP A 1 416 ? 12.403 14.870 -4.595 1.00 95.69 416 ASP A C 1
ATOM 3326 O O . ASP A 1 416 ? 11.479 15.643 -4.335 1.00 95.69 416 ASP A O 1
ATOM 3330 N N . LEU A 1 417 ? 12.705 13.845 -3.800 1.00 95.06 417 LEU A N 1
ATOM 3331 C CA . LEU A 1 417 ? 11.954 13.516 -2.587 1.00 95.06 417 LEU A CA 1
ATOM 3332 C C . LEU A 1 417 ? 11.938 14.648 -1.551 1.00 95.06 417 LEU A C 1
ATOM 3334 O O . LEU A 1 417 ? 11.037 14.726 -0.721 1.00 95.06 417 LEU A O 1
ATOM 3338 N N . TRP A 1 418 ? 12.922 15.540 -1.621 1.00 91.31 418 TRP A N 1
ATOM 3339 C CA . TRP A 1 418 ? 13.099 16.662 -0.704 1.00 91.31 418 TRP A CA 1
ATOM 3340 C C . TRP A 1 418 ? 12.401 17.936 -1.198 1.00 91.31 418 TRP A C 1
ATOM 3342 O O . TRP A 1 418 ? 12.535 18.996 -0.590 1.00 91.31 418 TRP A O 1
ATOM 3352 N N . GLY A 1 419 ? 11.655 17.843 -2.303 1.00 89.81 419 GLY A N 1
ATOM 3353 C CA . GLY A 1 419 ? 10.857 18.928 -2.862 1.00 89.81 419 GLY A CA 1
ATOM 3354 C C . GLY A 1 419 ? 11.616 19.854 -3.813 1.00 89.81 419 GLY A C 1
ATOM 3355 O O . GLY A 1 419 ? 11.029 20.824 -4.298 1.00 89.81 419 GLY A O 1
ATOM 3356 N N . VAL A 1 420 ? 12.887 19.576 -4.128 1.00 92.62 420 VAL A N 1
ATOM 3357 C CA . VAL A 1 420 ? 13.665 20.399 -5.060 1.00 92.62 420 VAL A CA 1
ATOM 3358 C C . VAL A 1 420 ? 13.202 20.113 -6.481 1.00 92.62 420 VAL A C 1
ATOM 3360 O O . VAL A 1 420 ? 13.382 19.018 -7.016 1.00 92.62 420 VAL A O 1
ATOM 3363 N N . GLU A 1 421 ? 12.618 21.129 -7.110 1.00 94.69 421 GLU A N 1
ATOM 3364 C CA . GLU A 1 421 ? 12.076 21.041 -8.459 1.00 94.69 421 GLU A CA 1
ATOM 3365 C C . GLU A 1 421 ? 12.990 21.724 -9.484 1.00 94.69 421 GLU A C 1
ATOM 3367 O O . GLU A 1 421 ? 13.481 22.834 -9.277 1.00 94.69 421 GLU A O 1
ATOM 3372 N N . ARG A 1 422 ? 13.180 21.078 -10.637 1.00 94.19 422 ARG A N 1
ATOM 3373 C CA . ARG A 1 422 ? 13.842 21.668 -11.803 1.00 94.19 422 ARG A CA 1
ATOM 3374 C C . ARG A 1 422 ? 13.111 21.337 -13.092 1.00 94.19 422 ARG A C 1
ATOM 3376 O O . ARG A 1 422 ? 12.548 20.255 -13.256 1.00 94.19 422 ARG A O 1
ATOM 3383 N N . VAL A 1 423 ? 13.154 22.275 -14.030 1.00 91.94 423 VAL A N 1
ATOM 3384 C CA . VAL A 1 423 ? 12.680 22.063 -15.398 1.00 91.94 423 VAL A CA 1
ATOM 3385 C C . VAL A 1 423 ? 13.852 21.591 -16.235 1.00 91.94 423 VAL A C 1
ATOM 3387 O O . VAL A 1 423 ? 14.924 22.189 -16.195 1.00 91.94 423 VAL A O 1
ATOM 3390 N N . MET A 1 424 ? 13.636 20.519 -16.981 1.00 86.75 424 MET A N 1
ATOM 3391 C CA . MET A 1 424 ? 14.613 19.953 -17.891 1.00 86.75 424 MET A CA 1
ATOM 3392 C C . MET A 1 424 ? 13.991 19.815 -19.280 1.00 86.75 424 MET A C 1
ATOM 3394 O O . MET A 1 424 ? 12.777 19.664 -19.449 1.00 86.75 424 MET A O 1
ATOM 3398 N N . GLU A 1 425 ? 14.850 19.898 -20.276 1.00 82.75 425 GLU A N 1
ATOM 3399 C CA . GLU A 1 425 ? 14.585 19.528 -21.663 1.00 82.75 425 GLU A CA 1
ATOM 3400 C C . GLU A 1 425 ? 15.508 18.341 -21.949 1.00 82.75 425 GLU A C 1
ATOM 3402 O O . GLU A 1 425 ? 16.544 18.246 -21.287 1.00 82.75 425 GLU A O 1
ATOM 3407 N N . ASN A 1 426 ? 15.083 17.423 -22.826 1.00 68.56 426 ASN A N 1
ATOM 3408 C CA . ASN A 1 426 ? 15.766 16.178 -23.214 1.00 68.56 426 ASN A CA 1
ATOM 3409 C C . ASN A 1 426 ? 17.213 16.032 -22.687 1.00 68.56 426 ASN A C 1
ATOM 3411 O O . ASN A 1 426 ? 18.101 16.803 -23.061 1.00 68.56 426 ASN A O 1
ATOM 3415 N N . GLY A 1 427 ? 17.464 15.035 -21.836 1.00 74.31 427 GLY A N 1
ATOM 3416 C CA . GLY A 1 427 ? 18.793 14.859 -21.263 1.00 74.31 427 GLY A CA 1
ATOM 3417 C C . GLY A 1 427 ? 18.906 13.739 -20.240 1.00 74.31 427 GLY A C 1
ATOM 3418 O O . GLY A 1 427 ? 17.993 12.942 -20.030 1.00 74.31 427 GLY A O 1
ATOM 3419 N N . SER A 1 428 ? 20.074 13.679 -19.606 1.00 82.12 428 SER A N 1
ATOM 3420 C CA . SER A 1 428 ? 20.384 12.681 -18.586 1.00 82.12 428 SER A CA 1
ATOM 3421 C C . SER A 1 428 ? 20.068 13.197 -17.183 1.00 82.12 428 SER A C 1
ATOM 3423 O O . SER A 1 428 ? 20.370 14.339 -16.833 1.00 82.12 428 SER A O 1
ATOM 3425 N N . LEU A 1 429 ? 19.486 12.332 -16.363 1.00 87.44 429 LEU A N 1
ATOM 3426 C CA . LEU A 1 429 ? 19.188 12.544 -14.958 1.00 87.44 429 LEU A CA 1
ATOM 3427 C C . LEU A 1 429 ? 20.055 11.600 -14.119 1.00 87.44 429 LEU A C 1
ATOM 3429 O O . LEU A 1 429 ? 19.934 10.383 -14.218 1.00 87.44 429 LEU A O 1
ATOM 3433 N N . THR A 1 430 ? 20.909 12.157 -13.262 1.00 90.81 430 THR A N 1
ATOM 3434 C CA . THR A 1 430 ? 21.632 11.368 -12.259 1.00 90.81 430 THR A CA 1
ATOM 3435 C C . THR A 1 430 ? 20.769 11.192 -11.013 1.00 90.81 430 THR A C 1
ATOM 3437 O O . THR A 1 430 ? 20.407 12.169 -10.351 1.00 90.81 430 THR A O 1
ATOM 3440 N N . LEU A 1 431 ? 20.468 9.939 -10.700 1.00 93.44 431 LEU A N 1
ATOM 3441 C CA . LEU A 1 431 ? 19.759 9.481 -9.515 1.00 93.44 431 LEU A CA 1
ATOM 3442 C C . LEU A 1 431 ? 20.768 9.179 -8.402 1.00 93.44 431 LEU A C 1
ATOM 3444 O O . LEU A 1 431 ? 21.860 8.677 -8.671 1.00 93.44 431 LEU A O 1
ATOM 3448 N N . LYS A 1 432 ? 20.412 9.461 -7.148 1.00 95.00 432 LYS A N 1
ATOM 3449 C CA . LYS A 1 432 ? 21.179 9.053 -5.962 1.00 95.00 432 LYS A CA 1
ATOM 3450 C C . LYS A 1 432 ? 20.447 7.954 -5.196 1.00 95.00 432 LYS A C 1
ATOM 3452 O O . LYS A 1 432 ? 19.218 7.903 -5.221 1.00 95.00 432 LYS A O 1
ATOM 3457 N N . LYS A 1 433 ? 21.202 7.091 -4.507 1.00 92.00 433 LYS A N 1
ATOM 3458 C CA . LYS A 1 433 ? 20.648 5.959 -3.747 1.00 92.00 433 LYS A CA 1
ATOM 3459 C C . LYS A 1 433 ? 19.747 6.371 -2.586 1.00 92.00 433 LYS A C 1
ATOM 3461 O O . LYS A 1 433 ? 18.784 5.674 -2.305 1.00 92.00 433 LYS A O 1
ATOM 3466 N N . ASP A 1 434 ? 19.996 7.514 -1.976 1.00 91.69 434 ASP A N 1
ATOM 3467 C CA . ASP A 1 434 ? 19.252 8.098 -0.857 1.00 91.69 434 ASP A CA 1
ATOM 3468 C C . ASP A 1 434 ? 18.096 9.014 -1.311 1.00 91.69 434 ASP A C 1
ATOM 3470 O O . ASP A 1 434 ? 17.748 9.970 -0.625 1.00 91.69 434 ASP A O 1
ATOM 3474 N N . ASN A 1 435 ? 17.524 8.794 -2.503 1.00 94.75 435 ASN A N 1
ATOM 3475 C CA . ASN A 1 435 ? 16.514 9.695 -3.062 1.00 94.75 435 ASN A CA 1
ATOM 3476 C C . ASN A 1 435 ? 15.509 8.976 -3.985 1.00 94.75 435 ASN A C 1
ATOM 3478 O O . ASN A 1 435 ? 15.735 7.847 -4.430 1.00 94.75 435 ASN A O 1
ATOM 3482 N N . VAL A 1 436 ? 14.411 9.669 -4.286 1.00 97.12 436 VAL A N 1
ATOM 3483 C CA . VAL A 1 436 ? 13.347 9.290 -5.224 1.00 97.12 436 VAL A CA 1
ATOM 3484 C C . VAL A 1 436 ? 13.036 10.495 -6.113 1.00 97.12 436 VAL A C 1
ATOM 3486 O O . VAL A 1 436 ? 13.013 11.630 -5.643 1.00 97.12 436 VAL A O 1
ATOM 3489 N N . TYR A 1 437 ? 12.802 10.265 -7.404 1.00 97.06 437 TYR A N 1
ATOM 3490 C CA . TYR A 1 437 ? 12.605 11.329 -8.386 1.00 97.06 437 TYR A CA 1
ATOM 3491 C C . TYR A 1 437 ? 11.255 11.197 -9.083 1.00 97.06 437 TYR A C 1
ATOM 3493 O O . TYR A 1 437 ? 10.978 10.183 -9.719 1.00 97.06 437 TYR A O 1
ATOM 3501 N N . PHE A 1 438 ? 10.457 12.260 -9.017 1.00 97.06 438 PHE A N 1
ATOM 3502 C CA . PHE A 1 438 ? 9.160 12.404 -9.668 1.00 97.06 438 PHE A CA 1
ATOM 3503 C C . PHE A 1 438 ? 9.331 13.193 -10.968 1.00 97.06 438 PHE A C 1
ATOM 3505 O O . PHE A 1 438 ? 9.633 14.389 -10.960 1.00 97.06 438 PHE A O 1
ATOM 3512 N N . VAL A 1 439 ? 9.147 12.523 -12.100 1.00 94.31 439 VAL A N 1
ATOM 3513 C CA . VAL A 1 439 ? 9.318 13.075 -13.443 1.00 94.31 439 VAL A CA 1
ATOM 3514 C C . VAL A 1 439 ? 7.943 13.294 -14.080 1.00 94.31 439 VAL A C 1
ATOM 3516 O O . VAL A 1 439 ? 7.175 12.356 -14.294 1.00 94.31 439 VAL A O 1
ATOM 3519 N N . LYS A 1 440 ? 7.631 14.553 -14.402 1.00 92.50 440 LYS A N 1
ATOM 3520 C CA . LYS A 1 440 ? 6.337 14.991 -14.949 1.00 92.50 440 LYS A CA 1
ATOM 3521 C C . LYS A 1 440 ? 6.486 15.617 -16.324 1.00 92.50 440 LYS A C 1
ATOM 3523 O O . LYS A 1 440 ? 7.244 16.569 -16.509 1.00 92.50 440 LYS A O 1
ATOM 3528 N N . LEU A 1 441 ? 5.686 15.157 -17.274 1.00 87.62 441 LEU A N 1
ATOM 3529 C CA . LEU A 1 441 ? 5.624 15.718 -18.622 1.00 87.62 441 LEU A CA 1
ATOM 3530 C C . LEU A 1 441 ? 4.949 17.099 -18.622 1.00 87.62 441 LEU A C 1
ATOM 3532 O O . LEU A 1 441 ? 3.824 17.248 -18.140 1.00 87.62 441 LEU A O 1
ATOM 3536 N N . ARG A 1 442 ? 5.577 18.108 -19.243 1.00 81.12 442 ARG A N 1
ATOM 3537 C CA . ARG A 1 442 ? 4.916 19.406 -19.492 1.00 81.12 442 ARG A CA 1
ATOM 3538 C C . ARG A 1 442 ? 4.101 19.412 -20.796 1.00 81.12 442 ARG A C 1
ATOM 3540 O O . ARG A 1 442 ? 3.109 20.131 -20.878 1.00 81.12 442 ARG A O 1
ATOM 3547 N N . GLY A 1 443 ? 4.441 18.558 -21.766 1.00 69.56 443 GLY A N 1
ATOM 3548 C CA . GLY A 1 443 ? 3.748 18.395 -23.058 1.00 69.56 443 GLY A CA 1
ATOM 3549 C C . GLY A 1 443 ? 2.775 17.207 -23.127 1.00 69.56 443 GLY A C 1
ATOM 3550 O O . GLY A 1 443 ? 2.364 16.677 -22.092 1.00 69.56 443 GLY A O 1
ATOM 3551 N N . ALA A 1 444 ? 2.380 16.820 -24.344 1.00 58.47 444 ALA A N 1
ATOM 3552 C CA . ALA A 1 444 ? 1.659 15.571 -24.607 1.00 58.47 444 ALA A CA 1
ATOM 3553 C C . ALA A 1 444 ? 2.620 14.371 -24.520 1.00 58.47 444 ALA A C 1
ATOM 3555 O O . ALA A 1 444 ? 3.762 14.474 -24.973 1.00 58.47 444 ALA A O 1
ATOM 3556 N N . ASP A 1 445 ? 2.162 13.253 -23.952 1.00 58.50 445 ASP A N 1
ATOM 3557 C CA . ASP A 1 445 ? 2.905 11.989 -23.955 1.00 58.50 445 ASP A CA 1
ATOM 3558 C C . ASP A 1 445 ? 2.880 11.412 -25.379 1.00 58.50 445 ASP A C 1
ATOM 3560 O O . ASP A 1 445 ? 1.850 10.930 -25.845 1.00 58.50 445 ASP A O 1
ATOM 3564 N N . LYS A 1 446 ? 3.993 11.541 -26.110 1.00 56.69 446 LYS A N 1
ATOM 3565 C CA . LYS A 1 446 ? 4.133 11.059 -27.496 1.00 56.69 446 LYS A CA 1
ATOM 3566 C C . LYS A 1 446 ? 4.614 9.599 -27.566 1.00 56.69 446 LYS A C 1
ATOM 3568 O O . LYS A 1 446 ? 5.156 9.206 -28.593 1.00 56.69 446 LYS A O 1
ATOM 3573 N N . GLY A 1 447 ? 4.482 8.820 -26.486 1.00 52.28 447 GLY A N 1
ATOM 3574 C CA . GLY A 1 447 ? 4.981 7.440 -26.424 1.00 52.28 447 GLY A CA 1
ATOM 3575 C C . GLY A 1 447 ? 6.504 7.355 -26.300 1.00 52.28 447 GLY A C 1
ATOM 3576 O O . GLY A 1 447 ? 7.120 6.436 -26.830 1.00 52.28 447 GLY A O 1
ATOM 3577 N N . ARG A 1 448 ? 7.121 8.348 -25.650 1.00 57.78 448 ARG A N 1
ATOM 3578 C CA . ARG A 1 448 ? 8.577 8.405 -25.465 1.00 57.78 448 ARG A CA 1
ATOM 3579 C C . ARG A 1 448 ? 9.006 7.696 -24.186 1.00 57.78 448 ARG A C 1
ATOM 3581 O O . ARG A 1 448 ? 8.209 7.541 -23.264 1.00 57.78 448 ARG A O 1
ATOM 3588 N N . CYS A 1 449 ? 10.262 7.263 -24.141 1.00 60.03 449 CYS A N 1
ATOM 3589 C CA . CYS A 1 449 ? 10.758 6.349 -23.116 1.00 60.03 449 CYS A CA 1
ATOM 3590 C C . CYS A 1 449 ? 11.703 7.023 -22.109 1.00 60.03 449 CYS A C 1
ATOM 3592 O O . CYS A 1 449 ? 12.385 8.006 -22.403 1.00 60.03 449 CYS A O 1
ATOM 3594 N N . ILE A 1 450 ? 11.742 6.457 -20.904 1.00 60.22 450 ILE A N 1
ATOM 3595 C CA . ILE A 1 450 ? 12.829 6.643 -19.942 1.00 60.22 450 ILE A CA 1
ATOM 3596 C C . ILE A 1 450 ? 13.693 5.396 -20.074 1.00 60.22 450 ILE A C 1
ATOM 3598 O O . ILE A 1 450 ? 13.165 4.292 -19.973 1.00 60.22 450 ILE A O 1
ATOM 3602 N N . SER A 1 451 ? 14.987 5.550 -20.334 1.00 50.03 451 SER A N 1
ATOM 3603 C CA . SER A 1 451 ? 15.874 4.407 -20.565 1.00 50.03 451 SER A CA 1
ATOM 3604 C C . SER A 1 451 ? 17.237 4.615 -19.896 1.00 50.03 451 SER A C 1
ATOM 3606 O O . SER A 1 451 ? 17.599 5.754 -19.594 1.00 50.03 451 SER A O 1
ATOM 3608 N N . PRO A 1 452 ? 18.034 3.556 -19.680 1.00 38.84 452 PRO A N 1
ATOM 3609 C CA . PRO A 1 452 ? 19.373 3.693 -19.106 1.00 38.84 452 PRO A CA 1
ATOM 3610 C C . PRO A 1 452 ? 20.372 4.299 -20.104 1.00 38.84 452 PRO A C 1
ATOM 3612 O O . PRO A 1 452 ? 21.492 4.643 -19.734 1.00 38.84 452 PRO A O 1
ATOM 3615 N N . PHE A 1 453 ? 19.981 4.445 -21.372 1.00 37.38 453 PHE A N 1
ATOM 3616 C CA . PHE A 1 453 ? 20.843 4.869 -22.468 1.00 37.38 453 PHE A CA 1
ATOM 3617 C C . PHE A 1 453 ? 20.320 6.146 -23.127 1.00 37.38 453 PHE A C 1
ATOM 3619 O O . PHE A 1 453 ? 19.118 6.389 -23.188 1.00 37.38 453 PHE A O 1
ATOM 3626 N N . ILE A 1 454 ? 21.222 6.962 -23.677 1.00 34.28 454 ILE A N 1
ATOM 3627 C CA . ILE A 1 454 ? 20.828 8.078 -24.545 1.00 34.28 454 ILE A CA 1
ATOM 3628 C C . ILE A 1 454 ? 20.117 7.501 -25.774 1.00 34.28 454 ILE A C 1
ATOM 3630 O O . ILE A 1 454 ? 20.768 6.939 -26.656 1.00 34.28 454 ILE A O 1
ATOM 3634 N N . VAL A 1 455 ? 18.795 7.661 -25.844 1.00 36.72 455 VAL A N 1
ATOM 3635 C CA . VAL A 1 455 ? 18.003 7.395 -27.050 1.00 36.72 455 VAL A CA 1
ATOM 3636 C C . VAL A 1 455 ? 17.852 8.718 -27.788 1.00 36.72 455 VAL A C 1
ATOM 3638 O O . VAL A 1 455 ? 16.773 9.282 -27.898 1.00 36.72 455 VAL A O 1
ATOM 3641 N N . SER A 1 456 ? 18.960 9.249 -28.302 1.00 30.64 456 SER A N 1
ATOM 3642 C CA . SER A 1 456 ? 18.846 10.193 -29.413 1.00 30.64 456 SER A CA 1
ATOM 3643 C C . SER A 1 456 ? 18.418 9.377 -30.628 1.00 30.64 456 SER A C 1
ATOM 3645 O O . SER A 1 456 ? 19.155 8.452 -30.975 1.00 30.64 456 SER A O 1
ATOM 3647 N N . PRO A 1 457 ? 17.306 9.681 -31.321 1.00 30.30 457 PRO A N 1
ATOM 3648 C CA . PRO A 1 457 ? 17.142 9.179 -32.674 1.00 30.30 457 PRO A CA 1
ATOM 3649 C C . PRO A 1 457 ? 18.173 9.925 -33.535 1.00 30.30 457 PRO A C 1
ATOM 3651 O O . PRO A 1 457 ? 18.060 11.145 -33.685 1.00 30.30 457 PRO A O 1
ATOM 3654 N N . PRO A 1 458 ? 19.222 9.274 -34.070 1.00 33.22 458 PRO A N 1
ATOM 3655 C CA . PRO A 1 458 ? 20.151 9.968 -34.939 1.00 33.22 458 PRO A CA 1
ATOM 3656 C C . PRO A 1 458 ? 19.469 10.114 -36.292 1.00 33.22 458 PRO A C 1
ATOM 3658 O O . PRO A 1 458 ? 19.028 9.136 -36.893 1.00 33.22 458 PRO A O 1
ATOM 3661 N N . SER A 1 459 ? 19.419 11.347 -36.773 1.00 38.12 459 SER A N 1
ATOM 3662 C CA . SER A 1 459 ? 18.863 11.749 -38.061 1.00 38.12 459 SER A CA 1
ATOM 3663 C C . SER A 1 459 ? 19.612 11.211 -39.285 1.00 38.12 459 SER A C 1
ATOM 3665 O O . SER A 1 459 ? 19.317 11.649 -40.386 1.00 38.12 459 SER A O 1
ATOM 3667 N N . ASP A 1 460 ? 20.573 10.302 -39.129 1.00 47.38 460 ASP A N 1
ATOM 3668 C CA . ASP A 1 460 ? 21.120 9.521 -40.237 1.00 47.38 460 ASP A CA 1
ATOM 3669 C C . ASP A 1 460 ? 21.962 8.357 -39.679 1.00 47.38 460 ASP A C 1
ATOM 3671 O O . ASP A 1 460 ? 22.976 8.558 -39.008 1.00 47.38 460 ASP A O 1
ATOM 3675 N N . THR A 1 461 ? 21.476 7.130 -39.894 1.00 49.38 461 THR A N 1
ATOM 3676 C CA . THR A 1 461 ? 22.157 5.822 -39.748 1.00 49.38 461 THR A CA 1
ATOM 3677 C C . THR A 1 461 ? 23.074 5.615 -38.513 1.00 49.38 461 THR A C 1
ATOM 3679 O O . THR A 1 461 ? 24.279 5.822 -38.641 1.00 49.38 461 THR A O 1
ATOM 3682 N N . ARG A 1 462 ? 22.567 5.177 -37.330 1.00 42.06 462 ARG A N 1
ATOM 3683 C CA . ARG A 1 462 ? 23.387 4.721 -36.154 1.00 42.06 462 ARG A CA 1
ATOM 3684 C C . ARG A 1 462 ? 22.570 4.170 -34.940 1.00 42.06 462 ARG A C 1
ATOM 3686 O O . ARG A 1 462 ? 22.487 4.815 -33.899 1.00 42.06 462 ARG A O 1
ATOM 3693 N N . ARG A 1 463 ? 21.962 2.972 -35.024 1.00 41.03 463 ARG A N 1
ATOM 3694 C CA . ARG A 1 463 ? 21.443 2.247 -33.827 1.00 41.03 463 ARG A CA 1
ATOM 3695 C C . ARG A 1 463 ? 22.621 1.679 -33.015 1.00 41.03 463 ARG A C 1
ATOM 3697 O O . ARG A 1 463 ? 23.593 1.226 -33.608 1.00 41.03 463 ARG A O 1
ATOM 3704 N N . TRP A 1 464 ? 22.547 1.669 -31.681 1.00 43.25 464 TRP A N 1
ATOM 3705 C CA . TRP A 1 464 ? 23.462 0.850 -30.875 1.00 43.25 464 TRP A CA 1
ATOM 3706 C C . TRP A 1 464 ? 23.104 -0.632 -31.062 1.00 43.25 464 TRP A C 1
ATOM 3708 O O . TRP A 1 464 ? 21.940 -1.007 -30.954 1.00 43.25 464 TRP A O 1
ATOM 3718 N N . HIS A 1 465 ? 24.097 -1.472 -31.350 1.00 53.38 465 HIS A N 1
ATOM 3719 C CA . HIS A 1 465 ? 23.928 -2.899 -31.637 1.00 53.38 465 HIS A CA 1
ATOM 3720 C C . HIS A 1 465 ? 24.171 -3.744 -30.375 1.00 53.38 465 HIS A C 1
ATOM 3722 O O . HIS A 1 465 ? 25.094 -4.552 -30.338 1.00 53.38 465 HIS A O 1
ATOM 3728 N N . PHE A 1 466 ? 23.395 -3.532 -29.310 1.00 46.59 466 PHE A N 1
ATOM 3729 C CA . PHE A 1 466 ? 23.453 -4.421 -28.144 1.00 46.59 466 PHE A CA 1
ATOM 3730 C C . PHE A 1 466 ? 22.695 -5.713 -28.453 1.00 46.59 466 PHE A C 1
ATOM 3732 O O . PHE A 1 466 ? 21.620 -5.674 -29.054 1.00 46.59 466 PHE A O 1
ATOM 3739 N N . GLY A 1 467 ? 23.273 -6.855 -28.086 1.00 54.75 467 GLY A N 1
ATOM 3740 C CA . GLY A 1 467 ? 22.658 -8.163 -28.270 1.00 54.75 467 GLY A CA 1
ATOM 3741 C C . GLY A 1 467 ? 22.570 -8.931 -26.963 1.00 54.75 467 GLY A C 1
ATOM 3742 O O . GLY A 1 467 ? 23.405 -8.738 -26.082 1.00 54.75 467 GLY A O 1
ATOM 3743 N N . THR A 1 468 ? 21.564 -9.791 -26.840 1.00 55.19 468 THR A N 1
ATOM 3744 C CA . THR A 1 468 ? 21.431 -10.710 -25.702 1.00 55.19 468 THR A CA 1
ATOM 3745 C C . THR A 1 468 ? 21.730 -12.144 -26.126 1.00 55.19 468 THR A C 1
ATOM 3747 O O . THR A 1 468 ? 21.500 -12.529 -27.278 1.00 55.19 468 THR A O 1
ATOM 3750 N N . LEU A 1 469 ? 22.220 -12.940 -25.175 1.00 55.78 469 LEU A N 1
ATOM 3751 C CA . LEU A 1 469 ? 22.054 -14.388 -25.230 1.00 55.78 469 LEU A CA 1
ATOM 3752 C C . LEU A 1 469 ? 20.598 -14.666 -24.859 1.00 55.78 469 LEU A C 1
ATOM 3754 O O . LEU A 1 469 ? 20.106 -14.168 -23.849 1.00 55.78 469 LEU A O 1
ATOM 3758 N N . ALA A 1 470 ? 19.904 -15.387 -25.718 1.00 57.69 470 ALA A N 1
ATOM 3759 C CA . ALA A 1 470 ? 18.520 -15.784 -25.524 1.00 57.69 470 ALA A CA 1
ATOM 3760 C C . ALA A 1 470 ? 18.365 -17.189 -26.107 1.00 57.69 470 ALA A C 1
ATOM 3762 O O . ALA A 1 470 ? 19.185 -17.626 -26.924 1.00 57.69 470 ALA A O 1
ATOM 3763 N N . PHE A 1 471 ? 17.334 -17.889 -25.663 1.00 60.25 471 PHE A N 1
ATOM 3764 C CA . PHE A 1 471 ? 17.006 -19.262 -25.991 1.00 60.25 471 PHE A CA 1
ATOM 3765 C C . PHE A 1 471 ? 18.000 -20.262 -25.401 1.00 60.25 471 PHE A C 1
ATOM 3767 O O . PHE A 1 471 ? 18.452 -21.143 -26.115 1.00 60.25 471 PHE A O 1
ATOM 3774 N N . ASP A 1 472 ? 18.351 -20.158 -24.113 1.00 53.88 472 ASP A N 1
ATOM 3775 C CA . ASP A 1 472 ? 19.266 -21.097 -23.427 1.00 53.88 472 ASP A CA 1
ATOM 3776 C C . ASP A 1 472 ? 18.513 -22.273 -22.779 1.00 53.88 472 ASP A C 1
ATOM 3778 O O . ASP A 1 472 ? 18.573 -22.526 -21.573 1.00 53.88 472 ASP A O 1
ATOM 3782 N N . TYR A 1 473 ? 17.740 -22.994 -23.588 1.00 55.84 473 TYR A N 1
ATOM 3783 C CA . TYR A 1 473 ? 17.004 -24.164 -23.124 1.00 55.84 473 TYR A CA 1
ATOM 3784 C C . TYR A 1 473 ? 17.376 -25.397 -23.936 1.00 55.84 473 TYR A C 1
ATOM 3786 O O . TYR A 1 473 ? 16.987 -25.564 -25.090 1.00 55.84 473 TYR A O 1
ATOM 3794 N N . LYS A 1 474 ? 18.052 -26.333 -23.267 1.00 49.66 474 LYS A N 1
ATOM 3795 C CA . LYS A 1 474 ? 18.557 -27.604 -23.819 1.00 49.66 474 LYS A CA 1
ATOM 3796 C C . LYS A 1 474 ? 17.469 -28.572 -24.331 1.00 49.66 474 LYS A C 1
ATOM 3798 O O . LYS A 1 474 ? 17.800 -29.685 -24.727 1.00 49.66 474 LYS A O 1
ATOM 3803 N N . TYR A 1 475 ? 16.186 -28.184 -24.301 1.00 49.28 475 TYR A N 1
ATOM 3804 C CA . TYR A 1 475 ? 15.044 -29.090 -24.470 1.00 49.28 475 TYR A CA 1
ATOM 3805 C C . TYR A 1 475 ? 13.820 -28.524 -25.223 1.00 49.28 475 TYR A C 1
ATOM 3807 O O . TYR A 1 475 ? 12.884 -29.283 -25.478 1.00 49.28 475 TYR A O 1
ATOM 3815 N N . VAL A 1 476 ? 13.799 -27.236 -25.601 1.00 50.81 476 VAL A N 1
ATOM 3816 C CA . VAL A 1 476 ? 12.603 -26.575 -26.183 1.00 50.81 476 VAL A CA 1
ATOM 3817 C C . VAL A 1 476 ? 12.036 -27.320 -27.404 1.00 50.81 476 VAL A C 1
ATOM 3819 O O . VAL A 1 476 ? 10.841 -27.599 -27.414 1.00 50.81 476 VAL A O 1
ATOM 3822 N N . PRO A 1 477 ? 12.836 -27.776 -28.385 1.00 50.50 477 PRO A N 1
ATOM 3823 C CA . PRO A 1 477 ? 12.282 -28.467 -29.554 1.00 50.50 477 PRO A CA 1
ATOM 3824 C C . PRO A 1 477 ? 11.921 -29.945 -29.327 1.00 50.50 477 PRO A C 1
ATOM 3826 O O . PRO A 1 477 ? 11.318 -30.565 -30.202 1.00 50.50 477 PRO A O 1
ATOM 3829 N N . LEU A 1 478 ? 12.353 -30.544 -28.208 1.00 50.06 478 LEU A N 1
ATOM 3830 C CA . LEU A 1 478 ? 12.241 -31.987 -27.948 1.00 50.06 478 LEU A CA 1
ATOM 3831 C C . LEU A 1 478 ? 11.075 -32.348 -27.016 1.00 50.06 478 LEU A C 1
ATOM 3833 O O . LEU A 1 478 ? 10.664 -33.507 -27.002 1.00 50.06 478 LEU A O 1
ATOM 3837 N N . ILE A 1 479 ? 10.558 -31.386 -26.241 1.00 50.41 479 ILE A N 1
ATOM 3838 C CA . ILE A 1 479 ? 9.542 -31.630 -25.198 1.00 50.41 479 ILE A CA 1
ATOM 3839 C C . ILE A 1 479 ? 8.331 -30.686 -25.317 1.00 50.41 479 ILE A C 1
ATOM 3841 O O . ILE A 1 479 ? 7.282 -30.970 -24.744 1.00 50.41 479 ILE A O 1
ATOM 3845 N N . MET A 1 480 ? 8.441 -29.583 -26.065 1.00 54.97 480 MET A N 1
ATOM 3846 C CA . MET A 1 480 ? 7.364 -28.599 -26.209 1.00 54.97 480 MET A CA 1
ATOM 3847 C C . MET A 1 480 ? 6.653 -28.765 -27.555 1.00 54.97 480 MET A C 1
ATOM 3849 O O . MET A 1 480 ? 7.286 -29.025 -28.580 1.00 54.97 480 MET A O 1
ATOM 3853 N N . ASP A 1 481 ? 5.327 -28.622 -27.558 1.00 73.75 481 ASP A N 1
ATOM 3854 C CA . ASP A 1 481 ? 4.575 -28.514 -28.806 1.00 73.75 481 ASP A CA 1
ATOM 3855 C C . ASP A 1 481 ? 4.821 -27.157 -29.492 1.00 73.75 481 ASP A C 1
ATOM 3857 O O . ASP A 1 481 ? 5.408 -26.231 -28.928 1.00 73.75 481 ASP A O 1
ATOM 3861 N N . ARG A 1 482 ? 4.377 -27.038 -30.747 1.00 73.56 482 ARG A N 1
ATOM 3862 C CA . ARG A 1 482 ? 4.622 -25.855 -31.582 1.00 73.56 482 ARG A CA 1
ATOM 3863 C C . ARG A 1 482 ? 4.082 -24.558 -30.970 1.00 73.56 482 ARG A C 1
ATOM 3865 O O . ARG A 1 482 ? 4.696 -23.513 -31.175 1.00 73.56 482 ARG A O 1
ATOM 3872 N N . SER A 1 483 ? 2.959 -24.610 -30.258 1.00 76.12 483 SER A N 1
ATOM 3873 C CA . SER A 1 483 ? 2.363 -23.425 -29.634 1.00 76.12 483 SER A CA 1
ATOM 3874 C C . SER A 1 483 ? 3.233 -22.946 -28.479 1.00 76.12 483 SER A C 1
ATOM 3876 O O . SER A 1 483 ? 3.559 -21.767 -28.414 1.00 76.12 483 SER A O 1
ATOM 3878 N N . ALA A 1 484 ? 3.711 -23.872 -27.649 1.00 73.12 484 ALA A N 1
ATOM 3879 C CA . ALA A 1 484 ? 4.610 -23.554 -26.548 1.00 73.12 484 ALA A CA 1
ATOM 3880 C C . ALA A 1 484 ? 5.982 -23.030 -27.029 1.00 73.12 484 ALA A C 1
ATOM 3882 O O . ALA A 1 484 ? 6.532 -22.108 -26.430 1.00 73.12 484 ALA A O 1
ATOM 3883 N N . ILE A 1 485 ? 6.511 -23.542 -28.151 1.00 76.06 485 ILE A N 1
ATOM 3884 C CA . ILE A 1 485 ? 7.720 -22.985 -28.793 1.00 76.06 485 ILE A CA 1
ATOM 3885 C C . ILE A 1 485 ? 7.465 -21.552 -29.284 1.00 76.06 485 ILE A C 1
ATOM 3887 O O . ILE A 1 485 ? 8.315 -20.680 -29.114 1.00 76.06 485 ILE A O 1
ATOM 3891 N N . ALA A 1 486 ? 6.304 -21.298 -29.895 1.00 80.69 486 ALA A N 1
ATOM 3892 C CA . ALA A 1 486 ? 5.943 -19.969 -30.379 1.00 80.69 486 ALA A CA 1
ATOM 3893 C C . ALA A 1 486 ? 5.799 -18.961 -29.231 1.00 80.69 486 ALA A C 1
ATOM 3895 O O . ALA A 1 486 ? 6.312 -17.852 -29.343 1.00 80.69 486 ALA A O 1
ATOM 3896 N N . GLU A 1 487 ? 5.139 -19.351 -28.138 1.00 77.31 487 GLU A N 1
ATOM 3897 C CA . GLU A 1 487 ? 4.995 -18.531 -26.931 1.00 77.31 487 GLU A CA 1
ATOM 3898 C C . GLU A 1 487 ? 6.351 -18.201 -26.306 1.00 77.31 487 GLU A C 1
ATOM 3900 O O . GLU A 1 487 ? 6.586 -17.057 -25.923 1.00 77.31 487 GLU A O 1
ATOM 3905 N N . GLU A 1 488 ? 7.267 -19.170 -26.253 1.00 77.12 488 GLU A N 1
ATOM 3906 C CA . GLU A 1 488 ? 8.612 -18.950 -25.725 1.00 77.12 488 GLU A CA 1
ATOM 3907 C C . GLU A 1 488 ? 9.427 -18.007 -26.622 1.00 77.12 488 GLU A C 1
ATOM 3909 O O . GLU A 1 488 ? 9.997 -17.029 -26.140 1.00 77.12 488 GLU A O 1
ATOM 3914 N N . PHE A 1 489 ? 9.418 -18.230 -27.942 1.00 85.44 489 PHE A N 1
ATOM 3915 C CA . PHE A 1 489 ? 10.047 -17.319 -28.904 1.00 85.44 489 PHE A CA 1
ATOM 3916 C C . PHE A 1 489 ? 9.507 -15.900 -28.795 1.00 85.44 489 PHE A C 1
ATOM 3918 O O . PHE A 1 489 ? 10.286 -14.946 -28.808 1.00 85.44 489 PHE A O 1
ATOM 3925 N N . ASP A 1 490 ? 8.190 -15.759 -28.675 1.00 81.56 490 ASP A N 1
ATOM 3926 C CA . ASP A 1 490 ? 7.537 -14.463 -28.544 1.00 81.56 490 ASP A CA 1
ATOM 3927 C C . ASP A 1 490 ? 7.927 -13.788 -27.229 1.00 81.56 490 ASP A C 1
ATOM 3929 O O . ASP A 1 490 ? 8.351 -12.635 -27.239 1.00 81.56 490 ASP A O 1
ATOM 3933 N N . ARG A 1 491 ? 7.895 -14.528 -26.113 1.00 78.12 491 ARG A N 1
ATOM 3934 C CA . ARG A 1 491 ? 8.293 -14.043 -24.789 1.00 78.12 491 ARG A CA 1
ATOM 3935 C C . ARG A 1 491 ? 9.727 -13.530 -24.784 1.00 78.12 491 ARG A C 1
ATOM 3937 O O . ARG A 1 491 ? 9.954 -12.395 -24.371 1.00 78.12 491 ARG A O 1
ATOM 3944 N N . GLU A 1 492 ? 10.689 -14.328 -25.234 1.00 78.56 492 GLU A N 1
ATOM 3945 C CA . GLU A 1 492 ? 12.098 -13.932 -25.190 1.00 78.56 492 GLU A CA 1
ATOM 3946 C C . GLU A 1 492 ? 12.417 -12.807 -26.174 1.00 78.56 492 GLU A C 1
ATOM 3948 O O . GLU A 1 492 ? 13.101 -11.854 -25.804 1.00 78.56 492 GLU A O 1
ATOM 3953 N N . ALA A 1 493 ? 11.896 -12.862 -27.406 1.00 75.69 493 ALA A N 1
ATOM 3954 C CA . ALA A 1 493 ? 12.107 -11.795 -28.382 1.00 75.69 493 ALA A CA 1
ATOM 3955 C C . ALA A 1 493 ? 11.465 -10.480 -27.916 1.00 75.69 493 ALA A C 1
ATOM 3957 O O . ALA A 1 493 ? 12.071 -9.416 -28.045 1.00 75.69 493 ALA A O 1
ATOM 3958 N N . LYS A 1 494 ? 10.285 -10.547 -27.292 1.00 76.81 494 LYS A N 1
ATOM 3959 C CA . LYS A 1 494 ? 9.638 -9.400 -26.654 1.00 76.81 494 LYS A CA 1
ATOM 3960 C C . LYS A 1 494 ? 10.487 -8.841 -25.519 1.00 76.81 494 LYS A C 1
ATOM 3962 O O . LYS A 1 494 ? 10.720 -7.637 -25.502 1.00 76.81 494 LYS A O 1
ATOM 3967 N N . VAL A 1 495 ? 10.978 -9.683 -24.606 1.00 70.69 495 VAL A N 1
ATOM 3968 C CA . VAL A 1 495 ? 11.837 -9.253 -23.487 1.00 70.69 495 VAL A CA 1
ATOM 3969 C C . VAL A 1 495 ? 13.137 -8.633 -24.003 1.00 70.69 495 VAL A C 1
ATOM 3971 O O . VAL A 1 495 ? 13.535 -7.567 -23.537 1.00 70.69 495 VAL A O 1
ATOM 3974 N N . ALA A 1 496 ? 13.773 -9.242 -25.005 1.00 69.88 496 ALA A N 1
ATOM 3975 C CA . ALA A 1 496 ? 14.984 -8.723 -25.631 1.00 69.88 496 ALA A CA 1
ATOM 3976 C C . ALA A 1 496 ? 14.742 -7.353 -26.285 1.00 69.88 496 ALA A 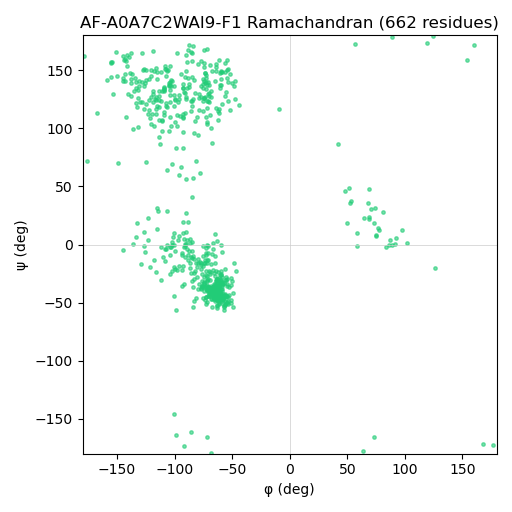C 1
ATOM 3978 O O . ALA A 1 496 ? 15.490 -6.409 -26.031 1.00 69.88 496 ALA A O 1
ATOM 3979 N N . ALA A 1 497 ? 13.667 -7.204 -27.064 1.00 68.06 497 ALA A N 1
ATOM 3980 C CA . ALA A 1 497 ? 13.309 -5.926 -27.675 1.00 68.06 497 ALA A CA 1
ATOM 3981 C C . ALA A 1 497 ? 12.960 -4.863 -26.626 1.00 68.06 497 ALA A C 1
ATOM 3983 O O . ALA A 1 497 ? 13.376 -3.712 -26.751 1.00 68.06 497 ALA A O 1
ATOM 3984 N N . GLN A 1 498 ? 12.255 -5.247 -25.559 1.00 60.53 498 GLN A N 1
ATOM 3985 C CA . GLN A 1 498 ? 11.962 -4.375 -24.418 1.00 60.53 498 GLN A CA 1
ATOM 3986 C C . GLN A 1 498 ? 13.233 -3.941 -23.677 1.00 60.53 498 GLN A C 1
ATOM 3988 O O . GLN A 1 498 ? 13.301 -2.812 -23.197 1.00 60.53 498 GLN A O 1
ATOM 3993 N N . ALA A 1 499 ? 14.258 -4.795 -23.629 1.00 59.62 499 ALA A N 1
ATOM 3994 C CA . ALA A 1 499 ? 15.580 -4.464 -23.100 1.00 59.62 499 ALA A CA 1
ATOM 3995 C C . ALA A 1 499 ? 16.418 -3.582 -24.052 1.00 59.62 499 ALA A C 1
ATOM 3997 O O . ALA A 1 499 ? 17.545 -3.214 -23.718 1.00 59.62 499 ALA A O 1
ATOM 3998 N N . GLY A 1 500 ? 15.890 -3.238 -25.233 1.00 64.12 500 GLY A N 1
ATOM 3999 C CA . GLY A 1 500 ? 16.595 -2.470 -26.258 1.00 64.12 500 GLY A CA 1
ATOM 4000 C C . GLY A 1 500 ? 17.618 -3.290 -27.047 1.00 64.12 500 GLY A C 1
ATOM 4001 O O . GLY A 1 500 ? 18.457 -2.707 -27.738 1.00 64.12 500 GLY A O 1
ATOM 4002 N N . ALA A 1 501 ? 17.574 -4.625 -26.953 1.00 73.44 501 ALA A N 1
ATOM 4003 C CA . ALA A 1 501 ? 18.435 -5.487 -27.744 1.00 73.44 501 ALA A CA 1
ATOM 4004 C C . ALA A 1 501 ? 18.040 -5.406 -29.222 1.00 73.44 501 ALA A C 1
ATOM 4006 O O . ALA A 1 501 ? 16.874 -5.520 -29.595 1.00 73.44 501 ALA A O 1
ATOM 4007 N N . TYR A 1 502 ? 19.049 -5.225 -30.064 1.00 79.62 502 TYR A N 1
ATOM 4008 C CA . TYR A 1 502 ? 18.912 -5.213 -31.513 1.00 79.62 502 TYR A CA 1
ATOM 4009 C C . TYR A 1 502 ? 19.306 -6.547 -32.144 1.00 79.62 502 TYR A C 1
ATOM 4011 O O . TYR A 1 502 ? 18.893 -6.851 -33.260 1.00 79.62 502 TYR A O 1
ATOM 4019 N N . TRP A 1 503 ? 20.098 -7.337 -31.418 1.00 83.06 503 TRP A N 1
ATOM 4020 C CA . TRP A 1 503 ? 20.543 -8.661 -31.826 1.00 83.06 503 TRP A CA 1
ATOM 4021 C C . TRP A 1 503 ? 20.121 -9.713 -30.804 1.00 83.06 503 TRP A C 1
ATOM 4023 O O . TRP A 1 503 ? 20.220 -9.499 -29.596 1.00 83.06 503 TRP A O 1
ATOM 4033 N N . ILE A 1 504 ? 19.734 -10.887 -31.281 1.00 85.88 504 ILE A N 1
ATOM 4034 C CA . ILE A 1 504 ? 19.740 -12.107 -30.480 1.00 85.88 504 ILE A CA 1
ATOM 4035 C C . ILE A 1 504 ? 20.788 -13.048 -31.062 1.00 85.88 504 ILE A C 1
ATOM 4037 O O . ILE A 1 504 ? 20.817 -13.295 -32.269 1.00 85.88 504 ILE A O 1
ATOM 4041 N N . ARG A 1 505 ? 21.632 -13.595 -30.186 1.00 85.94 505 ARG A N 1
ATOM 4042 C CA . ARG A 1 505 ? 22.485 -14.746 -30.487 1.00 85.94 505 ARG A CA 1
ATOM 4043 C C . ARG A 1 505 ? 21.861 -15.982 -29.829 1.00 85.94 505 ARG A C 1
ATOM 4045 O O . ARG A 1 505 ? 21.997 -16.119 -28.612 1.00 85.94 505 ARG A O 1
ATOM 4052 N N . PRO A 1 506 ? 21.163 -16.856 -30.581 1.00 79.19 506 PRO A N 1
ATOM 4053 C CA . PRO A 1 506 ? 20.575 -18.072 -30.025 1.00 79.19 506 PRO A CA 1
ATOM 4054 C C . PRO A 1 506 ? 21.670 -18.981 -29.458 1.00 79.19 506 PRO A C 1
ATOM 4056 O O . PRO A 1 506 ? 22.542 -19.437 -30.201 1.00 79.19 506 PRO A O 1
ATOM 4059 N N . HIS A 1 507 ? 21.648 -19.219 -28.146 1.00 67.06 507 HIS A N 1
ATOM 4060 C CA . HIS A 1 507 ? 22.701 -19.943 -27.430 1.00 67.06 507 HIS A CA 1
ATOM 4061 C C . HIS A 1 507 ? 22.209 -21.323 -26.979 1.00 67.06 507 HIS A C 1
ATOM 4063 O O . HIS A 1 507 ? 21.127 -21.435 -26.432 1.00 67.06 507 HIS A O 1
ATOM 4069 N N . LEU A 1 508 ? 22.989 -22.391 -27.189 1.00 55.56 508 LEU A N 1
ATOM 4070 C CA . LEU A 1 508 ? 22.719 -23.752 -26.671 1.00 55.56 508 LEU A CA 1
ATOM 4071 C C . LEU A 1 508 ? 21.385 -24.433 -27.074 1.00 55.56 508 LEU A C 1
ATOM 4073 O O . LEU A 1 508 ? 21.095 -25.520 -26.575 1.00 55.56 508 LEU A O 1
ATOM 4077 N N . THR A 1 509 ? 20.614 -23.882 -28.019 1.00 55.78 509 THR A N 1
ATOM 4078 C CA . THR A 1 509 ? 19.280 -24.396 -28.406 1.00 55.78 509 THR A CA 1
ATOM 4079 C C . THR A 1 509 ? 19.213 -25.309 -29.632 1.00 55.78 509 THR A C 1
ATOM 4081 O O . THR A 1 509 ? 18.123 -25.695 -30.038 1.00 55.78 509 THR A O 1
ATOM 4084 N N . GLU A 1 510 ? 20.341 -25.663 -30.253 1.00 61.94 510 GLU A N 1
ATOM 4085 C CA . GLU A 1 510 ? 20.414 -26.509 -31.468 1.00 61.94 510 GLU A CA 1
ATOM 4086 C C . GLU A 1 510 ? 19.656 -26.011 -32.715 1.00 61.94 510 GLU A C 1
ATOM 4088 O O . GLU A 1 510 ? 19.729 -26.650 -33.763 1.00 61.94 510 GLU A O 1
ATOM 4093 N N . LEU A 1 511 ? 18.961 -24.871 -32.655 1.00 74.56 511 LEU A N 1
ATOM 4094 C CA . LEU A 1 511 ? 18.065 -24.415 -33.728 1.00 74.56 511 LEU A CA 1
ATOM 4095 C C . LEU A 1 511 ? 18.781 -24.235 -35.072 1.00 74.56 511 LEU A C 1
ATOM 4097 O O . LEU A 1 511 ? 18.205 -24.506 -36.119 1.00 74.56 511 LEU A O 1
ATOM 4101 N N . PHE A 1 512 ? 20.058 -23.849 -35.046 1.00 83.12 512 PHE A N 1
ATOM 4102 C CA . PHE A 1 512 ? 20.903 -23.706 -36.235 1.00 83.12 512 PHE A CA 1
ATOM 4103 C C . PHE A 1 512 ? 21.952 -24.823 -36.369 1.00 83.12 512 PHE A C 1
ATOM 4105 O O . PHE A 1 512 ? 23.030 -24.634 -36.938 1.00 83.12 512 PHE A O 1
ATOM 4112 N N . ALA A 1 513 ? 21.641 -26.012 -35.850 1.00 80.56 513 ALA A N 1
ATOM 4113 C CA . ALA A 1 513 ? 22.420 -27.212 -36.108 1.00 80.56 513 ALA A CA 1
ATOM 4114 C C . ALA A 1 513 ? 22.028 -27.873 -37.431 1.00 80.56 513 ALA A C 1
ATOM 4116 O O . ALA A 1 513 ? 20.849 -27.981 -37.776 1.00 80.56 513 ALA A O 1
ATOM 4117 N N . TRP A 1 514 ? 23.029 -28.395 -38.141 1.00 85.12 514 TRP A N 1
ATOM 4118 C CA . TRP A 1 514 ? 22.831 -29.093 -39.408 1.00 85.12 514 TRP A CA 1
ATOM 4119 C C . TRP A 1 514 ? 21.799 -30.225 -39.300 1.00 85.12 514 TRP A C 1
ATOM 4121 O O . TRP A 1 514 ? 20.849 -30.296 -40.079 1.00 85.12 514 TRP A O 1
ATOM 4131 N N . GLY A 1 515 ? 21.935 -31.083 -38.287 1.00 77.00 515 GLY A N 1
ATOM 4132 C CA . GLY A 1 515 ? 21.030 -32.209 -38.060 1.00 77.00 515 GLY A CA 1
ATOM 4133 C C . GLY A 1 515 ? 19.609 -31.829 -37.638 1.00 77.00 515 GLY A C 1
ATOM 4134 O O . GLY A 1 515 ? 18.720 -32.675 -37.737 1.00 77.00 515 GLY A O 1
ATOM 4135 N N . PHE A 1 516 ? 19.378 -30.591 -37.189 1.00 78.12 516 PHE A N 1
ATOM 4136 C CA . PHE A 1 516 ? 18.058 -30.136 -36.751 1.00 78.12 516 PHE A CA 1
ATOM 4137 C C . PHE A 1 516 ? 17.111 -29.937 -37.940 1.00 78.12 516 PHE A C 1
ATOM 4139 O O . PHE A 1 516 ? 15.974 -30.417 -37.921 1.00 78.12 516 PHE A O 1
ATOM 4146 N N . THR A 1 517 ? 17.624 -29.296 -38.992 1.00 85.25 517 THR A N 1
ATOM 4147 C CA . THR A 1 517 ? 16.890 -28.974 -40.226 1.00 85.25 517 THR A CA 1
ATOM 4148 C C . THR A 1 517 ? 17.066 -30.041 -41.300 1.00 85.25 517 THR A C 1
ATOM 4150 O O . THR A 1 517 ? 16.111 -30.368 -41.997 1.00 85.25 517 THR A O 1
ATOM 4153 N N . GLU A 1 518 ? 18.241 -30.670 -41.412 1.00 87.06 518 GLU A N 1
ATOM 4154 C CA . GLU A 1 518 ? 18.468 -31.803 -42.315 1.00 87.06 518 GLU A CA 1
ATOM 4155 C C . GLU A 1 518 ? 18.473 -33.128 -41.542 1.00 87.06 518 GLU A C 1
ATOM 4157 O O . GLU A 1 518 ? 19.493 -33.807 -41.420 1.00 87.06 518 GLU A O 1
ATOM 4162 N N . ARG A 1 519 ? 17.312 -33.547 -41.026 1.00 80.06 519 ARG A N 1
ATOM 4163 C CA . ARG A 1 519 ? 17.181 -34.821 -40.279 1.00 80.06 519 ARG A CA 1
ATOM 4164 C C . ARG A 1 519 ? 17.420 -36.057 -41.150 1.00 80.06 519 ARG A C 1
ATOM 4166 O O . ARG A 1 519 ? 17.753 -37.132 -40.648 1.00 80.06 519 ARG A O 1
ATOM 4173 N N . LYS A 1 520 ? 17.215 -35.926 -42.462 1.00 83.06 520 LYS A N 1
ATOM 4174 C CA . LYS A 1 520 ? 17.486 -36.948 -43.480 1.00 83.06 520 LYS A CA 1
ATOM 4175 C C . LYS A 1 520 ? 18.215 -36.283 -44.636 1.00 83.06 520 LYS A C 1
ATOM 4177 O O . LYS A 1 520 ? 17.768 -35.240 -45.101 1.00 83.06 520 LYS A O 1
ATOM 4182 N N . ARG A 1 521 ? 19.274 -36.925 -45.132 1.00 88.12 521 ARG A N 1
ATOM 4183 C CA . ARG A 1 521 ? 20.084 -36.403 -46.238 1.00 88.12 521 ARG A CA 1
ATOM 4184 C C . ARG A 1 521 ? 19.213 -35.919 -47.409 1.00 88.12 521 ARG A C 1
ATOM 4186 O O . ARG A 1 521 ? 18.390 -36.676 -47.926 1.00 88.12 521 ARG A O 1
ATOM 4193 N N . GLY A 1 522 ? 19.413 -34.672 -47.817 1.00 88.12 522 GLY A N 1
ATOM 4194 C CA . GLY A 1 522 ? 18.722 -33.972 -48.895 1.00 88.12 522 GLY A CA 1
ATOM 4195 C C . GLY A 1 522 ? 17.296 -33.510 -48.585 1.00 88.12 522 GLY A C 1
ATOM 4196 O O . GLY A 1 522 ? 16.614 -33.082 -49.513 1.00 88.12 522 GLY A O 1
ATOM 4197 N N . LYS A 1 523 ? 16.814 -33.620 -47.339 1.00 90.56 523 LYS A N 1
ATOM 4198 C CA . LYS A 1 523 ? 15.469 -33.180 -46.937 1.00 90.56 523 LYS A CA 1
ATOM 4199 C C . LYS A 1 523 ? 15.559 -32.165 -45.806 1.00 90.56 523 LYS A C 1
ATOM 4201 O O . LYS A 1 523 ? 15.971 -32.525 -44.705 1.00 90.56 523 LYS A O 1
ATOM 4206 N N . TYR A 1 524 ? 15.128 -30.941 -46.093 1.00 92.38 524 TYR A N 1
ATOM 4207 C CA . TYR A 1 524 ? 15.149 -29.825 -45.155 1.00 92.38 524 TYR A CA 1
ATOM 4208 C C . TYR A 1 524 ? 13.773 -29.579 -44.539 1.00 92.38 524 TYR A C 1
ATOM 4210 O O . TYR A 1 524 ? 12.765 -29.590 -45.246 1.00 92.38 524 TYR A O 1
ATOM 4218 N N . ASP A 1 525 ? 13.758 -29.346 -43.234 1.00 88.75 525 ASP A N 1
ATOM 4219 C CA . ASP A 1 525 ? 12.617 -28.871 -42.462 1.00 88.75 525 ASP A CA 1
ATOM 4220 C C . ASP A 1 525 ? 12.993 -27.533 -41.815 1.00 88.75 525 ASP A C 1
ATOM 4222 O O . ASP A 1 525 ? 13.885 -27.472 -40.968 1.00 88.75 525 ASP A O 1
ATOM 4226 N N . TRP A 1 526 ? 12.341 -26.463 -42.268 1.00 92.62 526 TRP A N 1
ATOM 4227 C CA . TRP A 1 526 ? 12.621 -25.086 -41.856 1.00 92.62 526 TRP A CA 1
ATOM 4228 C C . TRP A 1 526 ? 11.581 -24.525 -40.883 1.00 92.62 526 TRP A C 1
ATOM 4230 O O . TRP A 1 526 ? 11.720 -23.389 -40.444 1.00 92.62 526 TRP A O 1
ATOM 4240 N N . GLU A 1 527 ? 10.539 -25.288 -40.538 1.00 88.56 527 GLU A N 1
ATOM 4241 C CA . GLU A 1 527 ? 9.324 -24.763 -39.900 1.00 88.56 527 GLU A CA 1
ATOM 4242 C C . GLU A 1 527 ? 9.606 -23.980 -38.608 1.00 88.56 527 GLU A C 1
ATOM 4244 O O . GLU A 1 527 ? 9.085 -22.880 -38.410 1.00 88.56 527 GLU A O 1
ATOM 4249 N N . ILE A 1 528 ? 10.463 -24.525 -37.743 1.00 85.62 528 ILE A N 1
ATOM 4250 C CA . ILE A 1 528 ? 10.807 -23.908 -36.456 1.00 85.62 528 ILE A CA 1
ATOM 4251 C C . ILE A 1 528 ? 11.784 -22.734 -36.620 1.00 85.62 528 ILE A C 1
ATOM 4253 O O . ILE A 1 528 ? 11.650 -21.740 -35.908 1.00 85.62 528 ILE A O 1
ATOM 4257 N N . LEU A 1 529 ? 12.733 -22.797 -37.563 1.00 89.69 529 LEU A N 1
ATOM 4258 C CA . LEU A 1 529 ? 13.647 -21.672 -37.813 1.00 89.69 529 LEU A CA 1
ATOM 4259 C C . LEU A 1 529 ? 12.876 -20.497 -38.398 1.00 89.69 529 LEU A C 1
ATOM 4261 O O . LEU A 1 529 ? 13.037 -19.370 -37.945 1.00 89.69 529 LEU A O 1
ATOM 4265 N N . ASP A 1 530 ? 11.978 -20.766 -39.340 1.00 94.62 530 ASP A N 1
ATOM 4266 C CA . ASP A 1 530 ? 11.106 -19.745 -39.895 1.00 94.62 530 ASP A CA 1
ATOM 4267 C C . ASP A 1 530 ? 10.221 -19.103 -38.821 1.00 94.62 530 ASP A C 1
ATOM 4269 O O . ASP A 1 530 ? 9.960 -17.904 -38.869 1.00 94.62 530 ASP A O 1
ATOM 4273 N N . LEU A 1 531 ? 9.732 -19.886 -37.852 1.00 91.25 531 LEU A N 1
ATOM 4274 C CA . LEU A 1 531 ? 8.972 -19.363 -36.716 1.00 91.25 531 LEU A CA 1
ATOM 4275 C C . LEU A 1 531 ? 9.828 -18.428 -35.849 1.00 91.25 531 LEU A C 1
ATOM 4277 O O . LEU A 1 531 ? 9.337 -17.370 -35.449 1.00 91.25 531 LEU A O 1
ATOM 4281 N N . LEU A 1 532 ? 11.090 -18.783 -35.589 1.00 90.31 532 LEU A N 1
ATOM 4282 C CA . LEU A 1 532 ? 12.034 -17.925 -34.870 1.00 90.31 532 LEU A CA 1
ATOM 4283 C C . LEU A 1 532 ? 12.300 -16.628 -35.643 1.00 90.31 532 LEU A C 1
ATOM 4285 O O . LEU A 1 532 ? 12.130 -15.548 -35.086 1.00 90.31 532 LEU A O 1
ATOM 4289 N N . VAL A 1 533 ? 12.657 -16.725 -36.927 1.00 93.75 533 VAL A N 1
ATOM 4290 C CA . VAL A 1 533 ? 12.955 -15.567 -37.789 1.00 93.75 533 VAL A CA 1
ATOM 4291 C C . VAL A 1 533 ? 11.744 -14.639 -37.876 1.00 93.75 533 VAL A C 1
ATOM 4293 O O . VAL A 1 533 ? 11.871 -13.442 -37.612 1.00 93.75 533 VAL A O 1
ATOM 4296 N N . ARG A 1 534 ? 10.546 -15.194 -38.113 1.00 94.12 534 ARG A N 1
ATOM 4297 C CA . ARG A 1 534 ? 9.290 -14.428 -38.094 1.00 94.12 534 ARG A CA 1
ATOM 4298 C C . ARG A 1 534 ? 9.007 -13.779 -36.748 1.00 94.12 534 ARG A C 1
ATOM 4300 O O . ARG A 1 534 ? 8.383 -12.726 -36.691 1.00 94.12 534 ARG A O 1
ATOM 4307 N N . THR A 1 535 ? 9.411 -14.405 -35.652 1.00 88.56 535 THR A N 1
ATOM 4308 C CA . THR A 1 535 ? 9.206 -13.839 -34.319 1.00 88.56 535 THR A CA 1
ATOM 4309 C C . THR A 1 535 ? 10.184 -12.708 -34.041 1.00 88.56 535 THR A C 1
ATOM 4311 O O . THR A 1 535 ? 9.755 -11.625 -33.658 1.00 88.56 535 THR A O 1
ATOM 4314 N N . CYS A 1 536 ? 11.468 -12.886 -34.339 1.00 88.12 536 CYS A N 1
ATOM 4315 C CA . CYS A 1 536 ? 12.461 -11.826 -34.202 1.00 88.12 536 CYS A CA 1
ATOM 4316 C C . CYS A 1 536 ? 12.149 -10.617 -35.100 1.00 88.12 536 CYS A C 1
ATOM 4318 O O . CYS A 1 536 ? 12.225 -9.484 -34.621 1.00 88.12 536 CYS A O 1
ATOM 4320 N N . GLN A 1 537 ? 11.708 -10.825 -36.350 1.00 92.06 537 GLN A N 1
ATOM 4321 C CA . GLN A 1 537 ? 11.361 -9.703 -37.232 1.00 92.06 537 GLN A CA 1
ATOM 4322 C C . GLN A 1 537 ? 10.166 -8.886 -36.714 1.00 92.06 537 GLN A C 1
ATOM 4324 O O . GLN A 1 537 ? 10.206 -7.662 -36.818 1.00 92.06 537 GLN A O 1
ATOM 4329 N N . ARG A 1 538 ? 9.155 -9.516 -36.076 1.00 87.62 538 ARG A N 1
ATOM 4330 C CA . ARG A 1 538 ? 8.016 -8.796 -35.454 1.00 87.62 538 ARG A CA 1
ATOM 4331 C C . ARG A 1 538 ? 8.479 -7.762 -34.431 1.00 87.62 538 ARG A C 1
ATOM 4333 O O . ARG A 1 538 ? 7.820 -6.743 -34.245 1.00 87.62 538 ARG A O 1
ATOM 4340 N N . TYR A 1 539 ? 9.611 -8.026 -33.787 1.00 81.88 539 TYR A N 1
ATOM 4341 C CA . TYR A 1 539 ? 10.207 -7.164 -32.775 1.00 81.88 539 TYR A CA 1
ATOM 4342 C C . TYR A 1 539 ? 11.386 -6.327 -33.293 1.00 81.88 539 TYR A C 1
ATOM 4344 O O . TYR A 1 539 ? 12.033 -5.632 -32.513 1.00 81.88 539 TYR A O 1
ATOM 4352 N N . GLY A 1 540 ? 11.673 -6.358 -34.599 1.00 83.38 540 GLY A N 1
ATOM 4353 C CA . GLY A 1 540 ? 12.787 -5.614 -35.188 1.00 83.38 540 GLY A CA 1
ATOM 4354 C C . GLY A 1 540 ? 14.174 -6.136 -34.792 1.00 83.38 540 GLY A C 1
ATOM 4355 O O . GLY A 1 540 ? 15.142 -5.374 -34.854 1.00 83.38 540 GLY A O 1
ATOM 4356 N N . ILE A 1 541 ? 14.268 -7.401 -34.371 1.00 84.94 541 ILE A N 1
ATOM 4357 C CA . ILE A 1 541 ? 15.491 -8.046 -33.882 1.00 84.94 541 ILE A CA 1
ATOM 4358 C C . ILE A 1 541 ? 16.224 -8.757 -35.023 1.00 84.94 541 ILE A C 1
ATOM 4360 O O . ILE A 1 541 ? 15.629 -9.515 -35.788 1.00 84.94 541 ILE A O 1
ATOM 4364 N N . HIS A 1 542 ? 17.541 -8.562 -35.082 1.00 89.38 542 HIS A N 1
ATOM 4365 C CA . HIS A 1 542 ? 18.465 -9.277 -35.963 1.00 89.38 542 HIS A CA 1
ATOM 4366 C C . HIS A 1 542 ? 18.994 -10.540 -35.282 1.00 89.38 542 HIS A C 1
ATOM 4368 O O . HIS A 1 542 ? 19.160 -10.580 -34.063 1.00 89.38 542 HIS A O 1
ATOM 4374 N N . LEU A 1 543 ? 19.305 -11.570 -36.062 1.00 90.69 543 LEU A N 1
ATOM 4375 C CA . LEU A 1 543 ? 19.881 -12.809 -35.543 1.00 90.69 543 LEU A CA 1
ATOM 4376 C C . LEU A 1 543 ? 21.380 -12.885 -35.838 1.00 90.69 543 LEU A C 1
ATOM 4378 O O . LEU A 1 543 ? 21.820 -12.562 -36.940 1.00 90.69 543 LEU A O 1
ATOM 4382 N N . LEU A 1 544 ? 22.139 -13.376 -34.857 1.00 90.00 544 LEU A N 1
ATOM 4383 C CA . LEU A 1 544 ? 23.484 -13.925 -35.031 1.00 90.00 544 LEU A CA 1
ATOM 4384 C C . LEU A 1 544 ? 23.418 -15.430 -34.740 1.00 90.00 544 LEU A C 1
ATOM 4386 O O . LEU A 1 544 ? 23.607 -15.840 -33.592 1.00 90.00 544 LEU A O 1
ATOM 4390 N N . PRO A 1 545 ? 23.085 -16.272 -35.731 1.00 89.31 545 PRO A N 1
ATOM 4391 C CA . PRO A 1 545 ? 22.987 -17.700 -35.517 1.00 89.31 545 PRO A CA 1
ATOM 4392 C C . PRO A 1 545 ? 24.349 -18.334 -35.287 1.00 89.31 545 PRO A C 1
ATOM 4394 O O . PRO A 1 545 ? 25.305 -18.074 -36.021 1.00 89.31 545 PRO A O 1
ATOM 4397 N N . GLN A 1 546 ? 24.389 -19.237 -34.317 1.00 84.19 546 GLN A N 1
ATOM 4398 C CA . GLN A 1 546 ? 25.531 -20.095 -34.074 1.00 84.19 546 GLN A CA 1
ATOM 4399 C C . GLN A 1 546 ? 25.358 -21.418 -34.827 1.00 84.19 546 GLN A C 1
ATOM 4401 O O . GLN A 1 546 ? 24.480 -22.225 -34.513 1.00 84.19 546 GLN A O 1
ATOM 4406 N N . LEU A 1 547 ? 26.199 -21.631 -35.835 1.00 87.44 547 LEU A N 1
ATOM 4407 C CA . LEU A 1 547 ? 26.125 -22.773 -36.732 1.00 87.44 547 LEU A CA 1
ATOM 4408 C C . LEU A 1 547 ? 26.837 -23.986 -36.142 1.00 87.44 547 LEU A C 1
ATOM 4410 O O . LEU A 1 547 ? 28.039 -23.955 -35.862 1.00 87.44 547 LEU A O 1
ATOM 4414 N N . TRP A 1 548 ? 26.090 -25.081 -36.020 1.00 81.06 548 TRP A N 1
ATOM 4415 C CA . TRP A 1 548 ? 26.609 -26.359 -35.547 1.00 81.06 548 TRP A CA 1
ATOM 4416 C C . TRP A 1 548 ? 26.680 -27.382 -36.675 1.00 81.06 548 TRP A C 1
ATOM 4418 O O . TRP A 1 548 ? 25.729 -27.590 -37.425 1.00 81.06 548 TRP A O 1
ATOM 4428 N N . THR A 1 549 ? 27.819 -28.061 -36.777 1.00 81.56 549 THR A N 1
ATOM 4429 C CA . THR A 1 549 ? 28.168 -28.917 -37.922 1.00 81.56 549 THR A CA 1
ATOM 4430 C C . THR A 1 549 ? 27.780 -30.386 -37.744 1.00 81.56 549 THR A C 1
ATOM 4432 O O . THR A 1 549 ? 28.195 -31.249 -38.520 1.00 81.56 549 THR A O 1
ATOM 4435 N N . THR A 1 550 ? 27.016 -30.713 -36.705 1.00 72.75 550 THR A N 1
ATOM 4436 C CA . THR A 1 550 ? 26.671 -32.088 -36.343 1.00 72.75 550 THR A CA 1
ATOM 4437 C C . THR A 1 550 ? 25.354 -32.528 -36.977 1.00 72.75 550 THR A C 1
ATOM 4439 O O . THR A 1 550 ? 24.345 -31.832 -36.921 1.00 72.75 550 THR A O 1
ATOM 4442 N N . SER A 1 551 ? 25.349 -33.736 -37.544 1.00 76.62 551 SER A N 1
ATOM 4443 C CA . SER A 1 551 ? 24.143 -34.431 -37.999 1.00 76.62 551 SER A CA 1
ATOM 4444 C C . SER A 1 551 ? 24.205 -35.916 -37.631 1.00 76.62 551 SER A C 1
ATOM 4446 O O . SER A 1 551 ? 25.257 -36.551 -37.743 1.00 76.62 551 SER A O 1
ATOM 4448 N N . ILE A 1 552 ? 23.077 -36.482 -37.184 1.00 70.75 552 ILE A N 1
ATOM 4449 C CA . ILE A 1 552 ? 22.962 -37.893 -36.773 1.00 70.75 552 ILE A CA 1
ATOM 4450 C C . ILE A 1 552 ? 23.336 -38.826 -37.929 1.00 70.75 552 ILE A C 1
ATOM 4452 O O . ILE A 1 552 ? 24.112 -39.768 -37.747 1.00 70.75 552 ILE A O 1
ATOM 4456 N N . TRP A 1 553 ? 22.804 -38.553 -39.124 1.00 77.81 553 TRP A N 1
ATOM 4457 C CA . TRP A 1 553 ? 22.977 -39.428 -40.283 1.00 77.81 553 TRP A CA 1
ATOM 4458 C C . TRP A 1 553 ? 24.380 -39.322 -40.887 1.00 77.81 553 TRP A C 1
ATOM 4460 O O . TRP A 1 553 ? 24.913 -40.332 -41.334 1.00 77.81 553 TRP A O 1
ATOM 4470 N N . ASP A 1 554 ? 25.019 -38.150 -40.840 1.00 79.88 554 ASP A N 1
ATOM 4471 C CA . ASP A 1 554 ? 26.410 -37.968 -41.288 1.00 79.88 554 ASP A CA 1
ATOM 4472 C C . ASP A 1 554 ? 27.386 -38.771 -40.414 1.00 79.88 554 ASP A C 1
ATOM 4474 O O . ASP A 1 554 ? 28.392 -39.327 -40.860 1.00 79.88 554 ASP A O 1
ATOM 4478 N N . ARG A 1 555 ? 27.052 -38.890 -39.130 1.00 70.69 555 ARG A N 1
ATOM 4479 C CA . ARG A 1 555 ? 27.884 -39.559 -38.134 1.00 70.69 555 ARG A CA 1
ATOM 4480 C C . ARG A 1 555 ? 27.568 -41.042 -37.958 1.00 70.69 555 ARG A C 1
ATOM 4482 O O . ARG A 1 555 ? 28.299 -41.711 -37.226 1.00 70.69 555 ARG A O 1
ATOM 4489 N N . ASN A 1 556 ? 26.568 -41.578 -38.663 1.00 66.12 556 ASN A N 1
ATOM 4490 C CA . ASN A 1 556 ? 26.042 -42.936 -38.464 1.00 66.12 556 ASN A CA 1
ATOM 4491 C C . ASN A 1 556 ? 25.660 -43.208 -36.997 1.00 66.12 556 ASN A C 1
ATOM 4493 O O . ASN A 1 556 ? 25.877 -44.307 -36.487 1.00 66.12 556 ASN A O 1
ATOM 4497 N N . LEU A 1 557 ? 25.136 -42.195 -36.304 1.00 59.25 557 LEU A N 1
ATOM 4498 C CA . LEU A 1 557 ? 24.747 -42.314 -34.899 1.00 59.25 557 LEU A CA 1
ATOM 4499 C C . LEU A 1 557 ? 23.396 -43.037 -34.823 1.00 59.25 557 LEU A C 1
ATOM 4501 O O . LEU A 1 557 ? 22.460 -42.688 -35.545 1.00 59.25 557 LEU A O 1
ATOM 4505 N N . LYS A 1 558 ? 23.292 -44.075 -33.984 1.00 52.94 558 LYS A N 1
ATOM 4506 C CA . LYS A 1 558 ? 22.025 -44.787 -33.771 1.00 52.94 558 LYS A CA 1
ATOM 4507 C C . LYS A 1 558 ? 21.139 -43.973 -32.820 1.00 52.94 558 LYS A C 1
ATOM 4509 O O . LYS A 1 558 ? 21.596 -43.656 -31.722 1.00 52.94 558 LYS A O 1
ATOM 4514 N N . PRO A 1 559 ? 19.884 -43.651 -33.184 1.00 49.19 559 PRO A N 1
ATOM 4515 C CA . PRO A 1 559 ? 18.960 -43.010 -32.253 1.00 49.19 559 PRO A CA 1
ATOM 4516 C C . PRO A 1 559 ? 18.767 -43.892 -31.008 1.00 49.19 559 PRO A C 1
ATOM 4518 O O . PRO A 1 559 ? 18.344 -45.040 -31.138 1.00 49.19 559 PRO A O 1
ATOM 4521 N N . GLY A 1 560 ? 19.091 -43.376 -29.818 1.00 46.84 560 GLY A N 1
ATOM 4522 C CA . GLY A 1 560 ? 18.826 -44.045 -28.539 1.00 46.84 560 GLY A CA 1
ATOM 4523 C C . GLY A 1 560 ? 19.927 -44.948 -27.955 1.00 46.84 560 GLY A C 1
ATOM 4524 O O . GLY A 1 560 ? 19.660 -45.572 -26.931 1.00 46.84 560 GLY A O 1
ATOM 4525 N N . ASP A 1 561 ? 21.142 -45.035 -28.523 1.00 45.78 561 ASP A N 1
ATOM 4526 C CA . ASP A 1 561 ? 22.277 -45.675 -27.818 1.00 45.78 561 ASP A CA 1
ATOM 4527 C C . ASP A 1 561 ? 22.974 -44.639 -26.903 1.00 45.78 561 ASP A C 1
ATOM 4529 O O . ASP A 1 561 ? 23.564 -43.679 -27.405 1.00 45.78 561 ASP A O 1
ATOM 4533 N N . PRO A 1 562 ? 22.945 -44.796 -25.564 1.00 39.41 562 PRO A N 1
ATOM 4534 C CA . PRO A 1 562 ? 23.561 -43.853 -24.624 1.00 39.41 562 PRO A CA 1
ATOM 4535 C C . PRO A 1 562 ? 25.099 -43.823 -24.688 1.00 39.41 562 PRO A C 1
ATOM 4537 O O . PRO A 1 562 ? 25.719 -42.958 -24.070 1.00 39.41 562 PRO A O 1
ATOM 4540 N N . ARG A 1 563 ? 25.736 -44.741 -25.430 1.00 42.38 563 ARG A N 1
ATOM 4541 C CA . ARG A 1 563 ? 27.188 -44.743 -25.692 1.00 42.38 563 ARG A CA 1
ATOM 4542 C C . ARG A 1 563 ? 27.559 -44.035 -26.997 1.00 42.38 563 ARG A C 1
ATOM 4544 O O . ARG A 1 563 ? 28.745 -43.789 -27.224 1.00 42.38 563 ARG A O 1
ATOM 4551 N N . ASP A 1 564 ? 26.570 -43.670 -27.810 1.00 47.22 564 ASP A N 1
ATOM 4552 C CA . ASP A 1 564 ? 26.756 -42.961 -29.069 1.00 47.22 564 ASP A CA 1
ATOM 4553 C C . ASP A 1 564 ? 26.450 -41.469 -28.861 1.00 47.22 564 ASP A C 1
ATOM 4555 O O . ASP A 1 564 ? 25.359 -41.059 -28.464 1.00 47.22 564 ASP A O 1
ATOM 4559 N N . ALA A 1 565 ? 27.464 -40.637 -29.100 1.00 41.75 565 ALA A N 1
ATOM 4560 C CA . ALA A 1 565 ? 27.598 -39.258 -28.618 1.00 41.75 565 ALA A CA 1
ATOM 4561 C C . ALA A 1 565 ? 26.502 -38.252 -29.038 1.00 41.75 565 ALA A C 1
ATOM 4563 O O . ALA A 1 565 ? 26.569 -37.100 -28.620 1.00 41.75 565 ALA A O 1
ATOM 4564 N N . HIS A 1 566 ? 25.493 -38.657 -29.817 1.00 42.00 566 HIS A N 1
ATOM 4565 C CA . HIS A 1 566 ? 24.324 -37.812 -30.075 1.00 42.00 566 HIS A CA 1
ATOM 4566 C C . HIS A 1 566 ? 23.269 -37.870 -28.971 1.00 42.00 566 HIS A C 1
ATOM 4568 O O . HIS A 1 566 ? 22.494 -36.936 -28.863 1.00 42.00 566 HIS A O 1
ATOM 4574 N N . CYS A 1 567 ? 23.212 -38.932 -28.158 1.00 35.44 567 CYS A N 1
ATOM 4575 C CA . CYS A 1 567 ? 22.242 -39.023 -27.057 1.00 35.44 567 CYS A CA 1
ATOM 4576 C C . CYS A 1 567 ? 22.832 -38.625 -25.694 1.00 35.44 567 CYS A C 1
ATOM 4578 O O . CYS A 1 567 ? 22.086 -38.237 -24.798 1.00 35.44 567 CYS A O 1
ATOM 4580 N N . ALA A 1 568 ? 24.159 -38.673 -25.528 1.00 36.06 568 ALA A N 1
ATOM 4581 C CA . ALA A 1 568 ? 24.812 -38.509 -24.223 1.00 36.06 568 ALA A CA 1
ATOM 4582 C C . ALA A 1 568 ? 24.805 -37.068 -23.664 1.00 36.06 568 ALA A C 1
ATOM 4584 O O . ALA A 1 568 ? 24.870 -36.895 -22.447 1.00 36.06 568 ALA A O 1
ATOM 4585 N N . PHE A 1 569 ? 24.657 -36.039 -24.509 1.00 45.38 569 PHE A N 1
ATOM 4586 C CA . PHE A 1 569 ? 24.373 -34.681 -24.015 1.00 45.38 569 PHE A CA 1
ATOM 4587 C C . PHE A 1 569 ? 22.937 -34.579 -23.473 1.00 45.38 569 PHE A C 1
ATOM 4589 O O . PHE A 1 569 ? 22.704 -33.942 -22.448 1.00 45.38 569 PHE A O 1
ATOM 4596 N N . PHE A 1 570 ? 22.003 -35.281 -24.123 1.00 43.28 570 PHE A N 1
ATOM 4597 C CA . PHE A 1 570 ? 20.559 -35.027 -24.086 1.00 43.28 570 PHE A CA 1
ATOM 4598 C C . PHE A 1 570 ? 19.774 -35.830 -23.044 1.00 43.28 570 PHE A C 1
ATOM 4600 O O . PHE A 1 570 ? 18.595 -35.567 -22.843 1.00 43.28 570 PHE A O 1
ATOM 4607 N N . THR A 1 571 ? 20.404 -36.787 -22.357 1.00 35.25 571 THR A N 1
ATOM 4608 C CA . THR A 1 571 ? 19.782 -37.506 -21.220 1.00 35.25 571 THR A CA 1
ATOM 4609 C C . THR A 1 571 ? 20.552 -37.393 -19.904 1.00 35.25 571 THR A C 1
ATOM 4611 O O . THR A 1 571 ? 19.964 -37.640 -18.857 1.00 35.25 571 THR A O 1
ATOM 4614 N N . LEU A 1 572 ? 21.846 -37.036 -19.920 1.00 33.41 572 LEU A N 1
ATOM 4615 C CA . LEU A 1 572 ? 22.731 -37.183 -18.748 1.00 33.41 572 LEU A CA 1
ATOM 4616 C C . LEU A 1 572 ? 23.652 -35.978 -18.462 1.00 33.41 572 LEU A C 1
ATOM 4618 O O . LEU A 1 572 ? 24.426 -36.033 -17.510 1.00 33.41 572 LEU A O 1
ATOM 4622 N N . GLY A 1 573 ? 23.599 -34.893 -19.247 1.00 34.38 573 GLY A N 1
ATOM 4623 C CA . GLY A 1 573 ? 24.372 -33.673 -18.963 1.00 34.38 573 GLY A CA 1
ATOM 4624 C C . GLY A 1 573 ? 25.895 -33.801 -19.123 1.00 34.38 573 GLY A C 1
ATOM 4625 O O . GLY A 1 573 ? 26.638 -33.026 -18.522 1.00 34.38 573 GLY A O 1
ATOM 4626 N N . VAL A 1 574 ? 26.384 -34.752 -19.929 1.00 36.31 574 VAL A N 1
ATOM 4627 C CA . VAL A 1 574 ? 27.826 -34.950 -20.162 1.00 36.31 574 VAL A CA 1
ATOM 4628 C C . VAL A 1 574 ? 28.265 -34.241 -21.449 1.00 36.31 574 VAL A C 1
ATOM 4630 O O . VAL A 1 574 ? 27.720 -34.491 -22.522 1.00 36.31 574 VAL A O 1
ATOM 4633 N N . TRP A 1 575 ? 29.276 -33.370 -21.346 1.00 46.72 575 TRP A N 1
ATOM 4634 C CA . TRP A 1 575 ? 29.889 -32.621 -22.454 1.00 46.72 575 TRP A CA 1
ATOM 4635 C C . TRP A 1 575 ? 30.517 -33.575 -23.508 1.00 46.72 575 TRP A C 1
ATOM 4637 O O . TRP A 1 575 ? 31.529 -34.216 -23.210 1.00 46.72 575 TRP A O 1
ATOM 4647 N N . PRO A 1 576 ? 30.008 -33.664 -24.759 1.00 41.72 576 PRO A N 1
ATOM 4648 C CA . PRO A 1 576 ? 30.495 -34.608 -25.784 1.00 41.72 576 PRO A CA 1
ATOM 4649 C C . PRO A 1 576 ? 31.883 -34.284 -26.358 1.00 41.72 576 PRO A C 1
ATOM 4651 O O . PRO A 1 576 ? 32.403 -35.006 -27.211 1.00 41.72 576 PRO A O 1
ATOM 4654 N N . TRP A 1 577 ? 32.508 -33.194 -25.916 1.00 47.88 577 TRP A N 1
ATOM 4655 C CA . TRP A 1 577 ? 33.738 -32.650 -26.491 1.00 47.88 577 TRP A CA 1
ATOM 4656 C C . TRP A 1 577 ? 34.989 -33.488 -26.231 1.00 47.88 577 TRP A C 1
ATOM 4658 O O . TRP A 1 577 ? 36.017 -33.243 -26.863 1.00 47.88 577 TRP A O 1
ATOM 4668 N N . THR A 1 578 ? 34.894 -34.525 -25.399 1.00 41.72 578 THR A N 1
ATOM 4669 C CA . THR A 1 578 ? 36.004 -35.417 -25.035 1.00 41.72 578 THR A CA 1
ATOM 4670 C C . THR A 1 578 ? 36.453 -36.373 -26.150 1.00 41.72 578 THR A C 1
ATOM 4672 O O . THR A 1 578 ? 37.400 -37.128 -25.943 1.00 41.72 578 THR A O 1
ATOM 4675 N N . ARG A 1 579 ? 35.844 -36.356 -27.353 1.00 45.81 579 ARG A N 1
ATOM 4676 C CA . ARG A 1 579 ? 36.301 -37.186 -28.491 1.00 45.81 579 ARG A CA 1
ATOM 4677 C C . ARG A 1 579 ? 36.561 -36.374 -29.764 1.00 45.81 579 ARG A C 1
ATOM 4679 O O . ARG A 1 579 ? 35.647 -35.786 -30.343 1.00 45.81 579 ARG A O 1
ATOM 4686 N N . GLY A 1 580 ? 37.822 -36.369 -30.207 1.00 43.38 580 GLY A N 1
ATOM 4687 C CA . GLY A 1 580 ? 38.432 -35.521 -31.247 1.00 43.38 580 GLY A CA 1
ATOM 4688 C C . GLY A 1 580 ? 37.708 -35.378 -32.598 1.00 43.38 580 GLY A C 1
ATOM 4689 O O . GLY A 1 580 ? 37.946 -34.412 -33.311 1.00 43.38 580 GLY A O 1
ATOM 4690 N N . GLU A 1 581 ? 36.750 -36.237 -32.938 1.00 49.16 581 GLU A N 1
ATOM 4691 C CA . GLU A 1 581 ? 36.152 -36.289 -34.281 1.00 49.16 581 GLU A CA 1
ATOM 4692 C C . GLU A 1 581 ? 34.944 -35.352 -34.505 1.00 49.16 581 GLU A C 1
ATOM 4694 O O . GLU A 1 581 ? 34.547 -35.157 -35.651 1.00 49.16 581 GLU A O 1
ATOM 4699 N N . ALA A 1 582 ? 34.343 -34.760 -33.463 1.00 55.06 582 ALA A N 1
ATOM 4700 C CA . ALA A 1 582 ? 33.001 -34.144 -33.527 1.00 55.06 582 ALA A CA 1
ATOM 4701 C C . ALA A 1 582 ? 32.868 -32.769 -34.237 1.00 55.06 582 ALA A C 1
ATOM 4703 O O . ALA A 1 582 ? 31.763 -32.424 -34.646 1.00 55.06 582 ALA A O 1
ATOM 4704 N N . MET A 1 583 ? 33.949 -32.004 -34.446 1.00 62.38 583 MET A N 1
ATOM 4705 C CA . MET A 1 583 ? 33.871 -30.642 -35.025 1.00 62.38 583 MET A CA 1
ATOM 4706 C C . MET A 1 583 ? 33.745 -30.615 -36.559 1.00 62.38 583 MET A C 1
ATOM 4708 O O . MET A 1 583 ? 33.173 -29.680 -37.114 1.00 62.38 583 MET A O 1
ATOM 4712 N N . ARG A 1 584 ? 34.267 -31.639 -37.250 1.00 76.75 584 ARG A N 1
ATOM 4713 C CA . ARG A 1 584 ? 34.323 -31.707 -38.720 1.00 76.75 584 ARG A CA 1
ATOM 4714 C C . ARG A 1 584 ? 33.315 -32.717 -39.284 1.00 76.75 584 ARG A C 1
ATOM 4716 O O . ARG A 1 584 ? 33.462 -33.897 -38.959 1.00 76.75 584 ARG A O 1
ATOM 4723 N N . PRO A 1 585 ? 32.344 -32.303 -40.120 1.00 83.94 585 PRO A N 1
ATOM 4724 C CA . PRO A 1 585 ? 31.468 -33.213 -40.865 1.00 83.94 585 PRO A CA 1
ATOM 4725 C C . PRO A 1 585 ? 32.242 -34.332 -41.576 1.00 83.94 585 PRO A C 1
ATOM 4727 O O . PRO A 1 585 ? 33.319 -34.083 -42.125 1.00 83.94 585 PRO A O 1
ATOM 4730 N N . ARG A 1 586 ? 31.703 -35.559 -41.592 1.00 84.94 586 ARG A N 1
ATOM 4731 C CA . ARG A 1 586 ? 32.291 -36.658 -42.385 1.00 84.94 586 ARG A CA 1
ATOM 4732 C C . ARG A 1 586 ? 32.067 -36.411 -43.871 1.00 84.94 586 ARG A C 1
ATOM 4734 O O . ARG A 1 586 ? 32.997 -36.538 -44.665 1.00 84.94 586 ARG A O 1
ATOM 4741 N N . ASP A 1 587 ? 30.857 -36.007 -44.230 1.00 90.25 587 ASP A N 1
ATOM 4742 C CA . ASP A 1 587 ? 30.490 -35.531 -45.553 1.00 90.25 587 ASP A CA 1
ATOM 4743 C C . ASP A 1 587 ? 30.483 -33.997 -45.579 1.00 90.25 587 ASP A C 1
ATOM 4745 O O . ASP A 1 587 ? 29.451 -33.333 -45.449 1.00 90.25 587 ASP A O 1
ATOM 4749 N N . MET A 1 588 ? 31.674 -33.423 -45.769 1.00 90.88 588 MET A N 1
ATOM 4750 C CA . MET A 1 588 ? 31.831 -31.975 -45.930 1.00 90.88 588 MET A CA 1
ATOM 4751 C C . MET A 1 588 ? 31.008 -31.423 -47.098 1.00 90.88 588 MET A C 1
ATOM 4753 O O . MET A 1 588 ? 30.547 -30.291 -47.023 1.00 90.88 588 MET A O 1
ATOM 4757 N N . SER A 1 589 ? 30.814 -32.184 -48.177 1.00 93.81 589 SER A N 1
ATOM 4758 C CA . SER A 1 589 ? 30.055 -31.711 -49.338 1.00 93.81 589 SER A CA 1
ATOM 4759 C C . SER A 1 589 ? 28.569 -31.573 -49.020 1.00 93.81 589 SER A C 1
ATOM 4761 O O . SER A 1 589 ? 27.953 -30.587 -49.420 1.00 93.81 589 SER A O 1
ATOM 4763 N N . ALA A 1 590 ? 27.994 -32.520 -48.277 1.00 93.12 590 ALA A N 1
ATOM 4764 C CA . ALA A 1 590 ? 26.602 -32.426 -47.854 1.00 93.12 590 ALA A CA 1
ATOM 4765 C C . ALA A 1 590 ? 26.382 -31.308 -46.824 1.00 93.12 590 ALA A C 1
ATOM 4767 O O . ALA A 1 590 ? 25.426 -30.549 -46.967 1.00 93.12 590 ALA A O 1
ATOM 4768 N N . TYR A 1 591 ? 27.297 -31.141 -45.862 1.00 93.69 591 TYR A N 1
ATOM 4769 C CA . TYR A 1 591 ? 27.243 -30.023 -44.915 1.00 93.69 591 TYR A CA 1
ATOM 4770 C C . TYR A 1 591 ? 27.281 -28.665 -45.626 1.00 93.69 591 TYR A C 1
ATOM 4772 O O . TYR A 1 591 ? 26.455 -27.801 -45.350 1.00 93.69 591 TYR A O 1
ATOM 4780 N N . LEU A 1 592 ? 28.198 -28.476 -46.583 1.00 96.25 592 LEU A N 1
ATOM 4781 C CA . LEU A 1 592 ? 28.284 -27.214 -47.324 1.00 96.25 592 LEU A CA 1
ATOM 4782 C C . LEU A 1 592 ? 27.045 -26.977 -48.192 1.00 96.25 592 LEU A C 1
ATOM 4784 O O . LEU A 1 592 ? 26.616 -25.839 -48.324 1.00 96.25 592 LEU A O 1
ATOM 4788 N N . LYS A 1 593 ? 26.435 -28.033 -48.746 1.00 96.62 593 LYS A N 1
ATOM 4789 C CA . LYS A 1 593 ? 25.171 -27.910 -49.483 1.00 96.62 593 LYS A CA 1
ATOM 4790 C C . LYS A 1 593 ? 24.031 -27.424 -48.584 1.00 96.62 593 LYS A C 1
ATOM 4792 O O . LYS A 1 593 ? 23.259 -26.568 -49.000 1.00 96.62 593 LYS A O 1
ATOM 4797 N N . TRP A 1 594 ? 23.932 -27.956 -47.369 1.00 95.75 594 TRP A N 1
ATOM 4798 C CA . TRP A 1 594 ? 22.975 -27.471 -46.379 1.00 95.75 594 TRP A CA 1
ATOM 4799 C C . TRP A 1 594 ? 23.243 -26.025 -45.974 1.00 95.75 594 TRP A C 1
ATOM 4801 O O . TRP A 1 594 ? 22.318 -25.222 -45.953 1.00 95.75 594 TRP A O 1
ATOM 4811 N N . LEU A 1 595 ? 24.503 -25.692 -45.691 1.00 96.62 595 LEU A N 1
ATOM 4812 C CA . LEU A 1 595 ? 24.894 -24.348 -45.285 1.00 96.62 595 LEU A CA 1
ATOM 4813 C C . LEU A 1 595 ? 24.506 -23.313 -46.345 1.00 96.62 595 LEU A C 1
ATOM 4815 O O . LEU A 1 595 ? 23.971 -22.266 -46.005 1.00 96.62 595 LEU A O 1
ATOM 4819 N N . LYS A 1 596 ? 24.722 -23.638 -47.622 1.00 96.94 596 LYS A N 1
ATOM 4820 C CA . LYS A 1 596 ? 24.296 -22.800 -48.743 1.00 96.94 596 LYS A CA 1
ATOM 4821 C C . LYS A 1 596 ? 22.781 -22.605 -48.771 1.00 96.94 596 LYS A C 1
ATOM 4823 O O . LYS A 1 596 ? 22.316 -21.478 -48.790 1.00 96.94 596 LYS A O 1
ATOM 4828 N N . ALA A 1 597 ? 22.018 -23.692 -48.638 1.00 96.81 597 ALA A N 1
ATOM 4829 C CA . ALA A 1 597 ? 20.557 -23.626 -48.571 1.00 96.81 597 ALA A CA 1
ATOM 4830 C C . ALA A 1 597 ? 20.032 -22.829 -47.358 1.00 96.81 597 ALA A C 1
ATOM 4832 O O . ALA A 1 597 ? 18.983 -22.200 -47.454 1.00 96.81 597 ALA A O 1
ATOM 4833 N N . LEU A 1 598 ? 20.738 -22.861 -46.221 1.00 96.44 598 LEU A N 1
ATOM 4834 C CA . LEU A 1 598 ? 20.414 -22.051 -45.045 1.00 96.44 598 LEU A CA 1
ATOM 4835 C C . LEU A 1 598 ? 20.662 -20.557 -45.298 1.00 96.44 598 LEU A C 1
ATOM 4837 O O . LEU A 1 598 ? 19.865 -19.743 -44.843 1.00 96.44 598 LEU A O 1
ATOM 4841 N N . VAL A 1 599 ? 21.762 -20.204 -45.972 1.00 97.06 599 VAL A N 1
ATOM 4842 C CA . VAL A 1 599 ? 22.081 -18.808 -46.314 1.00 97.06 599 VAL A CA 1
ATOM 4843 C C . VAL A 1 599 ? 21.084 -18.275 -47.335 1.00 97.06 599 VAL A C 1
ATOM 4845 O O . VAL A 1 599 ? 20.418 -17.299 -47.024 1.00 97.06 599 VAL A O 1
ATOM 4848 N N . GLU A 1 600 ? 20.910 -18.966 -48.465 1.00 96.94 600 GLU A N 1
ATOM 4849 C CA . GLU A 1 600 ? 19.940 -18.624 -49.523 1.00 96.94 600 GLU A CA 1
ATOM 4850 C C . GLU A 1 600 ? 18.541 -18.356 -48.954 1.00 96.94 600 GLU A C 1
ATOM 4852 O O . GLU A 1 600 ? 17.863 -17.415 -49.325 1.00 96.94 600 GLU A O 1
ATOM 4857 N N . ARG A 1 601 ? 18.093 -19.163 -47.987 1.00 97.38 601 ARG A N 1
ATOM 4858 C CA . ARG A 1 601 ? 16.755 -19.006 -47.406 1.00 97.38 601 ARG A CA 1
ATOM 4859 C C . ARG A 1 601 ? 16.556 -17.687 -46.643 1.00 97.38 601 ARG A C 1
ATOM 4861 O O . ARG A 1 601 ? 15.409 -17.277 -46.449 1.00 97.38 601 ARG A O 1
ATOM 4868 N N . TYR A 1 602 ? 17.619 -17.098 -46.103 1.00 97.50 602 TYR A N 1
ATOM 4869 C CA . TYR A 1 602 ? 17.527 -15.979 -45.161 1.00 97.50 602 TYR A CA 1
ATOM 4870 C C . TYR A 1 602 ? 18.363 -14.763 -45.569 1.00 97.50 602 TYR A C 1
ATOM 4872 O O . TYR A 1 602 ? 18.524 -13.851 -44.751 1.00 97.50 602 TYR A O 1
ATOM 4880 N N . ASP A 1 603 ? 18.904 -14.719 -46.783 1.00 92.94 603 ASP A N 1
ATOM 4881 C CA . ASP A 1 603 ? 19.775 -13.629 -47.209 1.00 92.94 603 ASP A CA 1
ATOM 4882 C C . ASP A 1 603 ? 19.011 -12.428 -47.792 1.00 92.94 603 ASP A C 1
ATOM 4884 O O . ASP A 1 603 ? 19.549 -11.315 -47.789 1.00 92.94 603 ASP A O 1
ATOM 4888 N N . GLY A 1 604 ? 17.734 -12.590 -48.148 1.00 92.38 604 GLY A N 1
ATOM 4889 C CA . GLY A 1 604 ? 16.848 -11.505 -48.552 1.00 92.38 604 GLY A CA 1
ATOM 4890 C C . GLY A 1 604 ? 17.185 -10.907 -49.911 1.00 92.38 604 GLY A C 1
ATOM 4891 O O . GLY A 1 604 ? 17.009 -9.695 -50.085 1.00 92.38 604 GLY A O 1
ATOM 4892 N N . ASP A 1 605 ? 17.739 -11.691 -50.835 1.00 89.88 605 ASP A N 1
ATOM 4893 C CA . ASP A 1 605 ? 18.012 -11.254 -52.207 1.00 89.88 605 ASP A CA 1
ATOM 4894 C C . ASP A 1 605 ? 16.794 -11.390 -53.155 1.00 89.88 605 ASP A C 1
ATOM 4896 O O . ASP A 1 605 ? 16.812 -10.886 -54.284 1.00 89.88 605 ASP A O 1
ATOM 4900 N N . GLY A 1 606 ? 15.698 -11.983 -52.667 1.00 89.50 606 GLY A N 1
ATOM 4901 C CA . GLY A 1 606 ? 14.454 -12.230 -53.390 1.00 89.50 606 GLY A CA 1
ATOM 4902 C C . GLY A 1 606 ? 14.390 -13.588 -54.097 1.00 89.50 606 GLY A C 1
ATOM 4903 O O . GLY A 1 606 ? 13.377 -13.877 -54.748 1.00 89.50 606 GLY A O 1
ATOM 4904 N N . ILE A 1 607 ? 15.426 -14.422 -53.999 1.00 92.69 607 ILE A N 1
ATOM 4905 C CA . ILE A 1 607 ? 15.514 -15.756 -54.594 1.00 92.69 607 ILE A CA 1
ATOM 4906 C C . ILE A 1 607 ? 15.393 -16.793 -53.477 1.00 92.69 607 ILE A C 1
ATOM 4908 O O . ILE A 1 607 ? 16.123 -16.782 -52.505 1.00 92.69 607 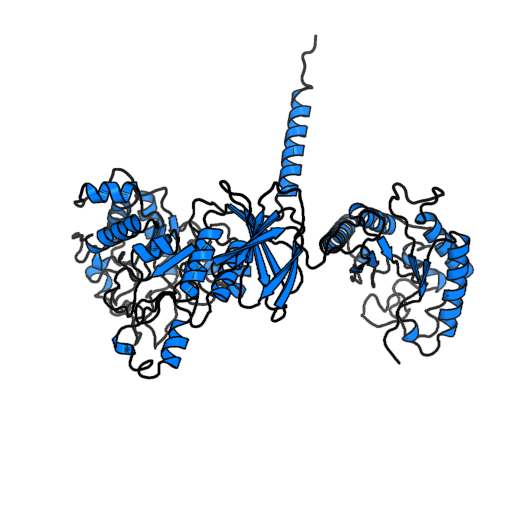ILE A O 1
ATOM 4912 N N . ALA A 1 608 ? 14.398 -17.678 -53.589 1.00 93.06 608 ALA A N 1
ATOM 4913 C CA . ALA A 1 608 ? 14.166 -18.791 -52.654 1.00 93.06 608 ALA A CA 1
ATOM 4914 C C . ALA A 1 608 ? 14.142 -18.443 -51.138 1.00 93.06 608 ALA A C 1
ATOM 4916 O O . ALA A 1 608 ? 14.189 -19.352 -50.299 1.00 93.06 608 ALA A O 1
ATOM 4917 N N . ASP A 1 609 ? 13.957 -17.164 -50.807 1.00 96.69 609 ASP A N 1
ATOM 4918 C CA . ASP A 1 609 ? 13.806 -16.641 -49.454 1.00 96.69 609 ASP A CA 1
ATOM 4919 C C . ASP A 1 609 ? 12.651 -17.297 -48.683 1.00 96.69 609 ASP A C 1
ATOM 4921 O O . ASP A 1 609 ? 11.653 -17.786 -49.234 1.00 96.69 609 ASP A O 1
ATOM 4925 N N . MET A 1 610 ? 12.749 -17.259 -47.355 1.00 96.94 610 MET A N 1
ATOM 4926 C CA . MET A 1 610 ? 11.610 -17.511 -46.482 1.00 96.94 610 MET A CA 1
ATOM 4927 C C . MET A 1 610 ? 10.454 -16.560 -46.835 1.00 96.94 610 MET A C 1
ATOM 4929 O O . MET A 1 610 ? 10.616 -15.344 -46.887 1.00 96.94 610 MET A O 1
ATOM 4933 N N . ASP A 1 611 ? 9.248 -17.110 -46.996 1.00 95.12 611 ASP A N 1
ATOM 4934 C CA . ASP A 1 611 ? 8.049 -16.305 -47.244 1.00 95.12 611 ASP A CA 1
ATOM 4935 C C . ASP A 1 611 ? 7.829 -15.261 -46.130 1.00 95.12 611 ASP A C 1
ATOM 4937 O O . ASP A 1 611 ? 7.827 -15.597 -44.941 1.00 95.12 611 ASP A O 1
ATOM 4941 N N . GLY A 1 612 ? 7.656 -13.993 -46.507 1.00 91.75 612 GLY A N 1
ATOM 4942 C CA . GLY A 1 612 ? 7.515 -12.875 -45.568 1.00 91.75 612 GLY A CA 1
ATOM 4943 C C . GLY A 1 612 ? 8.802 -12.444 -44.847 1.00 91.75 612 GLY A C 1
ATOM 4944 O O . GLY A 1 612 ? 8.707 -11.788 -43.808 1.00 91.75 612 GLY A O 1
ATOM 4945 N N . LEU A 1 613 ? 9.988 -12.805 -45.351 1.00 96.31 613 LEU A N 1
ATOM 4946 C CA . LEU A 1 613 ? 11.265 -12.327 -44.816 1.00 96.31 613 LEU A CA 1
ATOM 4947 C C . LEU A 1 613 ? 11.411 -10.806 -44.998 1.00 96.31 613 LEU A C 1
ATOM 4949 O O . LEU A 1 613 ? 11.461 -10.300 -46.114 1.00 96.31 613 LEU A O 1
ATOM 4953 N N . GLU A 1 614 ? 11.511 -10.079 -43.884 1.00 91.62 614 GLU A N 1
ATOM 4954 C CA . GLU A 1 614 ? 11.708 -8.616 -43.874 1.00 91.62 614 GLU A CA 1
ATOM 4955 C C . GLU A 1 614 ? 13.091 -8.208 -43.353 1.00 91.62 614 GLU A C 1
ATOM 4957 O O . GLU A 1 614 ? 13.635 -7.178 -43.753 1.00 91.62 614 GLU A O 1
ATOM 4962 N N . ILE A 1 615 ? 13.661 -9.005 -42.444 1.00 89.50 615 ILE A N 1
ATOM 4963 C CA . ILE A 1 615 ? 14.971 -8.766 -41.833 1.00 89.50 615 ILE A CA 1
ATOM 4964 C C . ILE A 1 615 ? 15.891 -9.934 -42.198 1.00 89.50 615 ILE A C 1
ATOM 4966 O O . ILE A 1 615 ? 15.786 -10.996 -41.581 1.00 89.50 615 ILE A O 1
ATOM 4970 N N . PRO A 1 616 ? 16.794 -9.761 -43.177 1.00 93.31 616 PRO A N 1
ATOM 4971 C CA . PRO A 1 616 ? 17.715 -10.817 -43.573 1.00 93.31 616 PRO A CA 1
ATOM 4972 C C . PRO A 1 616 ? 18.752 -11.144 -42.495 1.00 93.31 616 PRO A C 1
ATOM 4974 O O . PRO A 1 616 ? 19.227 -10.259 -41.776 1.00 93.31 616 PRO A O 1
ATOM 4977 N N . ILE A 1 617 ? 19.189 -12.400 -42.437 1.00 94.25 617 ILE A N 1
ATOM 4978 C CA . ILE A 1 617 ? 20.309 -12.819 -41.594 1.00 94.25 617 ILE A CA 1
ATOM 4979 C C . ILE A 1 617 ? 21.610 -12.506 -42.329 1.00 94.25 617 ILE A C 1
ATOM 4981 O O . ILE A 1 617 ? 22.011 -13.175 -43.275 1.00 94.25 617 ILE A O 1
ATOM 4985 N N . ARG A 1 618 ? 22.305 -11.466 -41.865 1.00 90.06 618 ARG A N 1
ATOM 4986 C CA . ARG A 1 618 ? 23.565 -11.007 -42.472 1.00 90.06 618 ARG A CA 1
ATOM 4987 C C . ARG A 1 618 ? 24.817 -11.458 -41.727 1.00 90.06 618 ARG A C 1
ATOM 4989 O O . ARG A 1 618 ? 25.909 -11.091 -42.142 1.00 90.06 618 ARG A O 1
ATOM 4996 N N . HIS A 1 619 ? 24.683 -12.199 -40.628 1.00 92.31 619 HIS A N 1
ATOM 4997 C CA . HIS A 1 619 ? 25.808 -12.592 -39.778 1.00 92.31 619 HIS A CA 1
ATOM 4998 C C . HIS A 1 619 ? 25.634 -14.030 -39.307 1.00 92.31 619 HIS A C 1
ATOM 5000 O O . HIS A 1 619 ? 24.589 -14.350 -38.757 1.00 92.31 619 HIS A O 1
ATOM 5006 N N . TYR A 1 620 ? 26.661 -14.864 -39.466 1.00 92.44 620 TYR A N 1
ATOM 5007 C CA . TYR A 1 620 ? 26.671 -16.240 -38.965 1.00 92.44 620 TYR A CA 1
ATOM 5008 C C . TYR A 1 620 ? 27.958 -16.525 -38.211 1.00 92.44 620 TYR A C 1
ATOM 5010 O O . TYR A 1 620 ? 29.044 -16.239 -38.712 1.00 92.44 620 TYR A O 1
ATOM 5018 N N . GLU A 1 621 ? 27.844 -17.132 -37.037 1.00 89.94 621 GLU A N 1
ATOM 5019 C CA . GLU A 1 621 ? 28.980 -17.606 -36.258 1.00 89.94 621 GLU A CA 1
ATOM 5020 C C . GLU A 1 621 ? 29.217 -19.095 -36.524 1.00 89.94 621 GLU A C 1
ATOM 5022 O O . GLU A 1 621 ? 28.291 -19.900 -36.441 1.00 89.94 621 GLU A O 1
ATOM 5027 N N . ILE A 1 622 ? 30.451 -19.481 -36.854 1.00 88.25 622 ILE A N 1
ATOM 5028 C CA . ILE A 1 622 ? 30.798 -20.891 -37.081 1.00 88.25 622 ILE A CA 1
ATOM 5029 C C . ILE A 1 622 ? 31.316 -21.503 -35.783 1.00 88.25 622 ILE A C 1
ATOM 5031 O O . ILE A 1 622 ? 32.446 -21.221 -35.383 1.00 88.25 622 ILE A O 1
ATOM 5035 N N . LEU A 1 623 ? 30.523 -22.402 -35.185 1.00 81.12 623 LEU A N 1
ATOM 5036 C CA . LEU A 1 623 ? 30.796 -23.036 -33.887 1.00 81.12 623 LEU A CA 1
ATOM 5037 C C . LEU A 1 623 ? 30.992 -22.005 -32.746 1.00 81.12 623 LEU A C 1
ATOM 5039 O O . LEU A 1 623 ? 31.008 -20.803 -32.969 1.00 81.12 623 LEU A O 1
ATOM 5043 N N . ASN A 1 624 ? 31.099 -22.463 -31.499 1.00 80.44 624 ASN A N 1
ATOM 5044 C CA . ASN A 1 624 ? 31.448 -21.621 -30.345 1.00 80.44 624 ASN A CA 1
ATOM 5045 C C . ASN A 1 624 ? 32.499 -22.337 -29.509 1.00 80.44 624 ASN A C 1
ATOM 5047 O O . ASN A 1 624 ? 32.436 -23.562 -29.383 1.00 80.44 624 ASN A O 1
ATOM 5051 N N . GLU A 1 625 ? 33.434 -21.573 -28.952 1.00 79.69 625 GLU A N 1
ATOM 5052 C CA . GLU A 1 625 ? 34.500 -22.057 -28.067 1.00 79.69 625 GLU A CA 1
ATOM 5053 C C . GLU A 1 625 ? 35.288 -23.234 -28.660 1.00 79.69 625 GLU A C 1
ATOM 5055 O O . GLU A 1 625 ? 35.496 -24.257 -27.997 1.00 79.69 625 GLU A O 1
ATOM 5060 N N . PRO A 1 626 ? 35.748 -23.143 -29.930 1.00 74.25 626 PRO A N 1
ATOM 5061 C CA . PRO A 1 626 ? 36.533 -24.217 -30.532 1.00 74.25 626 PRO A CA 1
ATOM 5062 C C . PRO A 1 626 ? 37.857 -24.444 -29.785 1.00 74.25 626 PRO A C 1
ATOM 5064 O O . PRO A 1 626 ? 38.404 -25.548 -29.812 1.00 74.25 626 PRO A O 1
ATOM 5067 N N . ASP A 1 627 ? 38.340 -23.421 -29.078 1.00 72.88 627 ASP A N 1
ATOM 5068 C CA . ASP A 1 627 ? 39.538 -23.410 -28.243 1.00 72.88 627 ASP A CA 1
ATOM 5069 C C . ASP A 1 627 ? 39.391 -24.184 -26.930 1.00 72.88 627 ASP A C 1
ATOM 5071 O O . ASP A 1 627 ? 40.386 -24.388 -26.237 1.00 72.88 627 ASP A O 1
ATOM 5075 N N . ILE A 1 628 ? 38.209 -24.732 -26.621 1.00 68.25 628 ILE A N 1
ATOM 5076 C CA . ILE A 1 628 ? 38.073 -25.768 -25.587 1.00 68.25 628 ILE A CA 1
ATOM 5077 C C . ILE A 1 628 ? 38.985 -26.977 -25.874 1.00 68.25 628 ILE A C 1
ATOM 5079 O O . ILE A 1 628 ? 39.346 -27.723 -24.963 1.00 68.25 628 ILE A O 1
ATOM 5083 N N . ARG A 1 629 ? 39.410 -27.154 -27.133 1.00 65.56 629 ARG A N 1
ATOM 5084 C CA . ARG A 1 629 ? 40.416 -28.132 -27.556 1.00 65.56 629 ARG A CA 1
ATOM 5085 C C . ARG A 1 629 ? 41.762 -27.491 -27.849 1.00 65.56 629 ARG A C 1
ATOM 5087 O O . ARG A 1 629 ? 41.843 -26.342 -28.265 1.00 65.56 629 ARG A O 1
ATOM 5094 N N . ASP A 1 630 ? 42.808 -28.295 -27.699 1.00 65.94 630 ASP A N 1
ATOM 5095 C CA . ASP A 1 630 ? 44.176 -27.865 -27.996 1.00 65.94 630 ASP A CA 1
ATOM 5096 C C . ASP A 1 630 ? 44.517 -27.977 -29.496 1.00 65.94 630 ASP A C 1
ATOM 5098 O O . ASP A 1 630 ? 45.364 -27.237 -29.988 1.00 65.94 630 ASP A O 1
ATOM 5102 N N . ASP A 1 631 ? 43.833 -28.855 -30.248 1.00 73.25 631 ASP A N 1
ATOM 5103 C CA . ASP A 1 631 ? 43.963 -28.955 -31.711 1.00 73.25 631 ASP A CA 1
ATOM 5104 C C . ASP A 1 631 ? 42.812 -28.239 -32.436 1.00 73.25 631 ASP A C 1
ATOM 5106 O O . ASP A 1 631 ? 41.686 -28.741 -32.519 1.00 73.25 631 ASP A O 1
ATOM 5110 N N . LEU A 1 632 ? 43.126 -27.069 -32.997 1.00 77.19 632 LEU A N 1
ATOM 5111 C CA . LEU A 1 632 ? 42.207 -26.240 -33.779 1.00 77.19 632 LEU A CA 1
ATOM 5112 C C . LEU A 1 632 ? 42.177 -26.593 -35.276 1.00 77.19 632 LEU A C 1
ATOM 5114 O O . LEU A 1 632 ? 41.355 -26.039 -36.006 1.00 77.19 632 LEU A O 1
ATOM 5118 N N . VAL A 1 633 ? 43.023 -27.503 -35.775 1.00 81.06 633 VAL A N 1
ATOM 5119 C CA . VAL A 1 633 ? 43.107 -27.809 -37.218 1.00 81.06 633 VAL A CA 1
ATOM 5120 C C . VAL A 1 633 ? 41.762 -28.268 -37.810 1.00 81.06 633 VAL A C 1
ATOM 5122 O O . VAL A 1 633 ? 41.385 -27.758 -38.872 1.00 81.06 633 VAL A O 1
ATOM 5125 N N . PRO A 1 634 ? 40.980 -29.159 -37.163 1.00 77.19 634 PRO A N 1
ATOM 5126 C CA . PRO A 1 634 ? 39.663 -29.548 -37.670 1.00 77.19 634 PRO A CA 1
ATOM 5127 C C . PRO A 1 634 ? 38.670 -28.383 -37.724 1.00 77.19 634 PRO A C 1
ATOM 5129 O O . PRO A 1 634 ? 37.892 -28.293 -38.673 1.00 77.19 634 PRO A O 1
ATOM 5132 N N . PHE A 1 635 ? 38.715 -27.483 -36.736 1.00 81.94 635 PHE A N 1
ATOM 5133 C CA . PHE A 1 635 ? 37.905 -26.267 -36.719 1.00 81.94 635 PHE A CA 1
ATOM 5134 C C . PHE A 1 635 ? 38.288 -25.337 -37.875 1.00 81.94 635 PHE A C 1
ATOM 5136 O O . PHE A 1 635 ? 37.412 -24.892 -38.611 1.00 81.94 635 PHE A O 1
ATOM 5143 N N . LEU A 1 636 ? 39.584 -25.107 -38.103 1.00 84.50 636 LEU A N 1
ATOM 5144 C CA . LEU A 1 636 ? 40.061 -24.223 -39.169 1.00 84.50 636 LEU A CA 1
ATOM 5145 C C . LEU A 1 636 ? 39.658 -24.706 -40.574 1.00 84.50 636 LEU A C 1
ATOM 5147 O O . LEU A 1 636 ? 39.323 -23.878 -41.422 1.00 84.50 636 LEU A O 1
ATOM 5151 N N . ASP A 1 637 ? 39.638 -26.022 -40.837 1.00 85.69 637 ASP A N 1
ATOM 5152 C CA . ASP A 1 637 ? 39.141 -26.560 -42.119 1.00 85.69 637 ASP A CA 1
ATOM 5153 C C . ASP A 1 637 ? 37.639 -26.290 -42.306 1.00 85.69 637 ASP A C 1
ATOM 5155 O O . ASP A 1 637 ? 37.214 -25.866 -43.384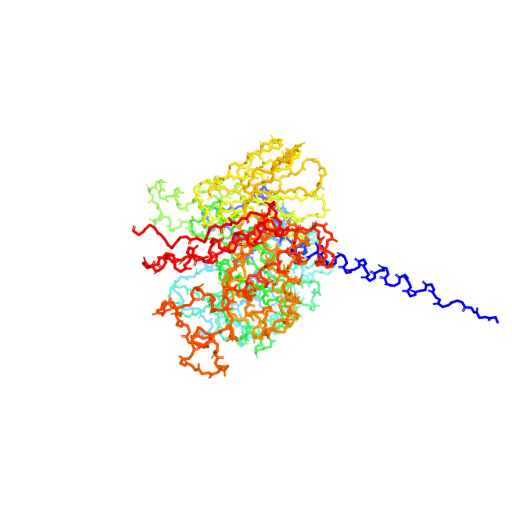 1.00 85.69 637 ASP A O 1
ATOM 5159 N N . VAL A 1 638 ? 36.840 -26.472 -41.249 1.00 88.12 638 VAL A N 1
ATOM 5160 C CA . VAL A 1 638 ? 35.398 -26.180 -41.259 1.00 88.12 638 VAL A CA 1
ATOM 5161 C C . VAL A 1 638 ? 35.142 -24.686 -41.418 1.00 88.12 638 VAL A C 1
ATOM 5163 O O . VAL A 1 638 ? 34.344 -24.306 -42.273 1.00 88.12 638 VAL A O 1
ATOM 5166 N N . GLN A 1 639 ? 35.843 -23.841 -40.661 1.00 89.56 639 GLN A N 1
ATOM 5167 C CA . GLN A 1 639 ? 35.761 -22.385 -40.741 1.00 89.56 639 GLN A CA 1
ATOM 5168 C C . GLN A 1 639 ? 36.059 -21.905 -42.162 1.00 89.56 639 GLN A C 1
ATOM 5170 O O . GLN A 1 639 ? 35.267 -21.170 -42.749 1.00 89.56 639 GLN A O 1
ATOM 5175 N N . LYS A 1 640 ? 37.176 -22.358 -42.748 1.00 89.94 640 LYS A N 1
ATOM 5176 C CA . LYS A 1 640 ? 37.605 -21.960 -44.093 1.00 89.94 640 LYS A CA 1
ATOM 5177 C C . LYS A 1 640 ? 36.587 -22.357 -45.160 1.00 89.94 640 LYS A C 1
ATOM 5179 O O . LYS A 1 640 ? 36.249 -21.543 -46.016 1.00 89.94 640 LYS A O 1
ATOM 5184 N N . ARG A 1 641 ? 36.108 -23.603 -45.132 1.00 93.94 641 ARG A N 1
ATOM 5185 C CA . ARG A 1 641 ? 35.161 -24.111 -46.137 1.00 93.94 641 ARG A CA 1
ATOM 5186 C C . ARG A 1 641 ? 33.771 -23.498 -45.982 1.00 93.94 641 ARG A C 1
ATOM 5188 O O . ARG A 1 641 ? 33.161 -23.162 -46.990 1.00 93.94 641 ARG A O 1
ATOM 5195 N N . SER A 1 642 ? 33.308 -23.310 -44.745 1.00 94.69 642 SER A N 1
ATOM 5196 C CA . SER A 1 642 ? 32.035 -22.635 -44.457 1.00 94.69 642 SER A CA 1
ATOM 5197 C C . SER A 1 642 ? 32.074 -21.185 -44.923 1.00 94.69 642 SER A C 1
ATOM 5199 O O . SER A 1 642 ? 31.159 -20.748 -45.605 1.00 94.69 642 SER A O 1
ATOM 5201 N N . TYR A 1 643 ? 33.170 -20.469 -44.643 1.00 94.94 643 TYR A N 1
ATOM 5202 C CA . TYR A 1 643 ? 33.379 -19.107 -45.134 1.00 94.94 643 TYR A CA 1
ATOM 5203 C C . TYR A 1 643 ? 33.254 -19.025 -46.658 1.00 94.94 643 TYR A C 1
ATOM 5205 O O . TYR A 1 643 ? 32.501 -18.201 -47.161 1.00 94.94 643 TYR A O 1
ATOM 5213 N N . MET A 1 644 ? 33.957 -19.897 -47.391 1.00 94.62 644 MET A N 1
ATOM 5214 C CA . MET A 1 644 ? 33.894 -19.906 -48.857 1.00 94.62 644 MET A CA 1
ATOM 5215 C C . MET A 1 644 ? 32.477 -20.172 -49.366 1.00 94.62 644 MET A C 1
ATOM 5217 O O . MET A 1 644 ? 32.028 -19.463 -50.255 1.00 94.62 644 MET A O 1
ATOM 5221 N N . ALA A 1 645 ? 31.773 -21.148 -48.787 1.00 97.00 645 ALA A N 1
ATOM 5222 C CA . ALA A 1 645 ? 30.409 -21.473 -49.189 1.00 97.00 645 ALA A CA 1
ATOM 5223 C C . ALA A 1 645 ? 29.425 -20.329 -48.905 1.00 97.00 645 ALA A C 1
ATOM 5225 O O . ALA A 1 645 ? 28.653 -19.985 -49.787 1.00 97.00 645 ALA A O 1
ATOM 5226 N N . ILE A 1 646 ? 29.491 -19.700 -47.725 1.00 95.81 646 ILE A N 1
ATOM 5227 C CA . ILE A 1 646 ? 28.635 -18.553 -47.376 1.00 95.81 646 ILE A CA 1
ATOM 5228 C C . ILE A 1 646 ? 28.888 -17.382 -48.330 1.00 95.81 646 ILE A C 1
ATOM 5230 O O . ILE A 1 646 ? 27.945 -16.772 -48.814 1.00 95.81 646 ILE A O 1
ATOM 5234 N N . LYS A 1 647 ? 30.160 -17.084 -48.625 1.00 92.88 647 LYS A N 1
ATOM 5235 C CA . LYS A 1 647 ? 30.533 -15.995 -49.537 1.00 92.88 647 LYS A CA 1
ATOM 5236 C C . LYS A 1 647 ? 30.169 -16.257 -50.994 1.00 92.88 647 LYS A C 1
ATOM 5238 O O . LYS A 1 647 ? 30.045 -15.297 -51.746 1.00 92.88 647 LYS A O 1
ATOM 5243 N N . GLU A 1 648 ? 30.054 -17.522 -51.387 1.00 94.50 648 GLU A N 1
ATOM 5244 C CA . GLU A 1 648 ? 29.593 -17.906 -52.719 1.00 94.50 648 GLU A CA 1
ATOM 5245 C C . GLU A 1 648 ? 28.092 -17.658 -52.892 1.00 94.50 648 GLU A C 1
ATOM 5247 O O . GLU A 1 648 ? 27.709 -17.184 -53.954 1.00 94.50 648 GLU A O 1
ATOM 5252 N N . GLU A 1 649 ? 27.274 -17.923 -51.865 1.00 93.94 649 GLU A N 1
ATOM 5253 C CA . GLU A 1 649 ? 25.837 -17.599 -51.906 1.00 93.94 649 GLU A CA 1
ATOM 5254 C C . GLU A 1 649 ? 25.618 -16.094 -51.783 1.00 93.94 649 GLU A C 1
ATOM 5256 O O . GLU A 1 649 ? 24.982 -15.483 -52.631 1.00 93.94 649 GLU A O 1
ATOM 5261 N N . ASN A 1 650 ? 26.215 -15.467 -50.764 1.00 90.44 650 ASN A N 1
ATOM 5262 C CA . ASN A 1 650 ? 26.040 -14.044 -50.538 1.00 90.44 650 ASN A CA 1
ATOM 5263 C C . ASN A 1 650 ? 27.342 -13.372 -50.056 1.00 90.44 650 ASN A C 1
ATOM 5265 O O . ASN A 1 650 ? 27.772 -13.566 -48.908 1.00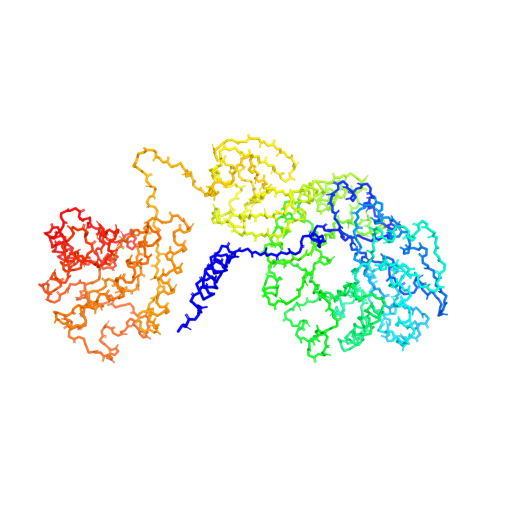 90.44 650 ASN A O 1
ATOM 5269 N N . PRO A 1 651 ? 27.991 -12.539 -50.895 1.00 89.56 651 PRO A N 1
ATOM 5270 C CA . PRO A 1 651 ? 29.259 -11.906 -50.543 1.00 89.56 651 PRO A CA 1
ATOM 5271 C C . PRO A 1 651 ? 29.132 -10.895 -49.392 1.00 89.56 651 PRO A C 1
ATOM 5273 O O . PRO A 1 651 ? 30.127 -10.656 -48.694 1.00 89.56 651 PRO A O 1
ATOM 5276 N N . ASP A 1 652 ? 27.932 -10.364 -49.140 1.00 84.94 652 ASP A N 1
ATOM 5277 C CA . ASP A 1 652 ? 27.662 -9.352 -48.112 1.00 84.94 652 ASP A CA 1
ATOM 5278 C C . ASP A 1 652 ? 27.419 -9.958 -46.721 1.00 84.94 652 ASP A C 1
ATOM 5280 O O . ASP A 1 652 ? 27.454 -9.245 -45.717 1.00 84.94 652 ASP A O 1
ATOM 5284 N N . VAL A 1 653 ? 27.238 -11.279 -46.618 1.00 87.69 653 VAL A N 1
ATOM 5285 C CA . VAL A 1 653 ? 27.056 -11.959 -45.328 1.00 87.69 653 VAL A CA 1
ATOM 5286 C C . VAL A 1 653 ? 28.369 -11.999 -44.546 1.00 87.69 653 VAL A C 1
ATOM 5288 O O . VAL A 1 653 ? 29.385 -12.525 -45.005 1.00 87.69 653 VAL A O 1
ATOM 5291 N N . ALA A 1 654 ? 28.371 -11.465 -43.331 1.00 89.75 654 ALA A N 1
ATOM 5292 C CA . ALA A 1 654 ? 29.491 -11.540 -42.409 1.00 89.75 654 ALA A CA 1
ATOM 5293 C C . ALA A 1 654 ? 29.602 -12.939 -41.781 1.00 89.75 654 ALA A C 1
ATOM 5295 O O . ALA A 1 654 ? 28.627 -13.515 -41.300 1.00 89.75 654 ALA A O 1
ATOM 5296 N N . VAL A 1 655 ? 30.824 -13.471 -41.741 1.00 89.19 655 VAL A N 1
ATOM 5297 C CA . VAL A 1 655 ? 31.131 -14.744 -41.079 1.00 89.19 655 VAL A CA 1
ATOM 5298 C C . VAL A 1 655 ? 31.932 -14.434 -39.824 1.00 89.19 655 VAL A C 1
ATOM 5300 O O . VAL A 1 655 ? 33.067 -13.962 -39.904 1.00 89.19 655 VAL A O 1
ATOM 5303 N N . VAL A 1 656 ? 31.316 -14.674 -38.675 1.00 88.00 656 VAL A N 1
ATOM 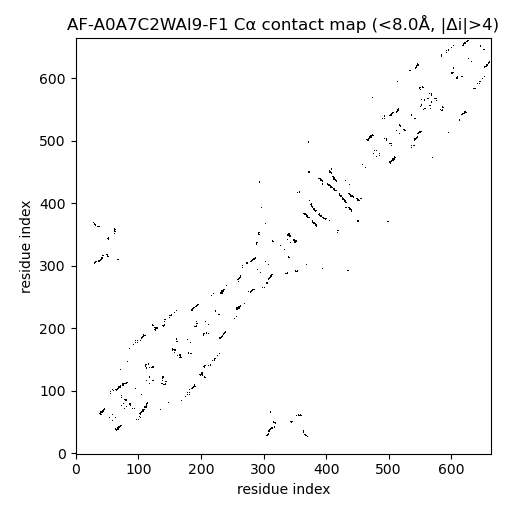5304 C CA . VAL A 1 656 ? 31.870 -14.446 -37.343 1.00 88.00 656 VAL A CA 1
ATOM 5305 C C . VAL A 1 656 ? 32.644 -15.694 -36.913 1.00 88.00 656 VAL A C 1
ATOM 5307 O O . VAL A 1 656 ? 32.208 -16.829 -37.128 1.00 88.00 656 VAL A O 1
ATOM 5310 N N . LEU A 1 657 ? 33.834 -15.486 -36.352 1.00 82.75 657 LEU A N 1
ATOM 5311 C CA . LEU A 1 657 ? 34.635 -16.559 -35.769 1.00 82.75 657 LEU A CA 1
ATOM 5312 C C . LEU A 1 657 ? 33.991 -17.001 -34.449 1.00 82.75 657 LEU A C 1
ATOM 5314 O O . LEU A 1 657 ? 33.543 -16.140 -33.695 1.00 82.75 657 LEU A O 1
ATOM 5318 N N . GLY A 1 658 ? 33.970 -18.306 -34.166 1.00 78.12 658 GLY A N 1
ATOM 5319 C CA . GLY A 1 658 ? 33.445 -18.817 -32.900 1.00 78.12 658 GLY A CA 1
ATOM 5320 C C . GLY A 1 658 ? 34.100 -18.168 -31.676 1.00 78.12 658 GLY A C 1
ATOM 5321 O O . GLY A 1 658 ? 35.314 -17.938 -31.677 1.00 78.12 658 GLY A O 1
ATOM 5322 N N . GLY A 1 659 ? 33.294 -17.875 -30.649 1.00 74.44 659 GLY A N 1
ATOM 5323 C CA . GLY A 1 659 ? 33.746 -17.278 -29.385 1.00 74.44 659 GLY A CA 1
ATOM 5324 C C . GLY A 1 659 ? 34.870 -18.063 -28.695 1.00 74.44 659 GLY A C 1
ATOM 5325 O O . GLY A 1 659 ? 35.050 -19.242 -28.968 1.00 74.44 659 GLY A O 1
ATOM 5326 N N . GLN A 1 660 ? 35.634 -17.414 -27.812 1.00 75.62 660 GLN A N 1
ATOM 5327 C CA . GLN A 1 660 ? 36.759 -18.008 -27.071 1.00 75.62 660 GLN A CA 1
ATOM 5328 C C . GLN A 1 660 ? 36.343 -18.307 -25.619 1.00 75.62 660 GLN A C 1
ATOM 5330 O O . GLN A 1 660 ? 35.742 -17.436 -24.990 1.00 75.62 660 GLN A O 1
ATOM 5335 N N . ILE A 1 661 ? 36.691 -19.476 -25.058 1.00 66.94 661 ILE A N 1
ATOM 5336 C CA . ILE A 1 661 ? 36.291 -19.847 -23.677 1.00 66.94 661 ILE A CA 1
ATOM 5337 C C . ILE A 1 661 ? 37.014 -19.005 -22.609 1.00 66.94 661 ILE A C 1
ATOM 5339 O O . ILE A 1 661 ? 36.543 -18.848 -21.483 1.00 66.94 661 ILE A O 1
ATOM 5343 N N . GLY A 1 662 ? 38.167 -18.439 -22.973 1.00 59.47 662 GLY A N 1
ATOM 5344 C CA . GLY A 1 662 ? 38.960 -17.518 -22.166 1.00 59.47 662 GLY A CA 1
ATOM 5345 C C . GLY A 1 662 ? 40.414 -17.447 -22.644 1.00 59.47 662 GLY A C 1
ATOM 5346 O O . GLY A 1 662 ? 40.819 -18.231 -23.506 1.00 59.47 662 GLY A O 1
ATOM 5347 N N . PRO A 1 663 ? 41.229 -16.520 -22.111 1.00 56.97 663 PRO A N 1
ATOM 5348 C CA . PRO A 1 663 ? 42.666 -16.535 -22.359 1.00 56.97 663 PRO A CA 1
ATOM 5349 C C . PRO A 1 663 ? 43.259 -17.836 -21.793 1.00 56.97 663 PRO A C 1
ATOM 5351 O O . PRO A 1 663 ? 43.195 -18.065 -20.585 1.00 56.97 663 PRO A O 1
ATOM 5354 N N . LYS A 1 664 ? 43.786 -18.691 -22.675 1.00 51.81 664 LYS A N 1
ATOM 5355 C CA . LYS A 1 664 ? 44.562 -19.884 -22.312 1.00 51.81 664 LYS A CA 1
ATOM 5356 C C . LYS A 1 664 ? 46.028 -19.536 -22.094 1.00 51.81 664 LYS A C 1
ATOM 5358 O O . LYS A 1 664 ? 46.557 -18.722 -22.889 1.00 51.81 664 LYS A O 1
#